Protein AF-A0A397CNV1-F1 (afdb_monomer_lite)

Radius of gyration: 25.65 Å; chains: 1; bounding box: 63×63×59 Å

InterPro domains:
  IPR002110 Ankyrin repeat [PF12796] (324-396)
  IPR002110 Ankyrin repeat [PS50088] (353-385)
  IPR002110 Ankyrin repeat [SM00248] (319-349)
  IPR002110 Ankyrin repeat [SM00248] (353-382)
  IPR003137 PA domain [PF02225] (21-109)
  IPR003137 PA domain [PF02225] (206-279)
  IPR036770 Ankyrin repeat-containing domain superfamily [G3DSA:1.25.40.20] (316-400)
  IPR036770 Ankyrin repeat-containing domain superfamily [SSF48403] (309-397)
  IPR046450 PA domain superfamily [SSF52025] (39-86)
  IPR046450 PA domain superfamily [SSF52025] (210-283)

Secondary structure (DSSP, 8-state):
-------PBPSSS--SSEEEEEEEEE-SSTT--S--TTHHHHTTSEEEEES-SS-HHHHHHHHHHTT-SEEEEEPSSSSPP----SSTTTTTT--S-EEEE-HHHHHH--TT-EEEEEE-----------PPP-------------PPPPPPPPEEEEEEEESSSSEEEEEE-PBPSSS---TT--EEEEEEEE-SSTT--S--S-GGGGTTPEEEEES-SS-HHHHHHHHHHTT-SEEEEEP--SSSTT-------SS---TT--S-EEEE-HHHHHHHHHS--SEEEEEEEEHHHHHHHHT---SEEES-SPPPTT----HHHHHHHTT-HHHHHHHHTSTT--TT-B-TT--BHHHHHHHTT-HHHHHHHHHTT--TT---TT---HHHHHHHSPP-

Organism: Aphanomyces astaci (NCBI:txid112090)

pLDDT: mean 73.12, std 20.86, range [20.5, 98.62]

Sequence (400 aa):
MKRQIPAPVATFGSHSPSTYTGALVHVVPATAFPSIQNASALRGRIAVVQRGDCSFAAKAKSIQAAGAIGMILTNSSEELVRMGEAFEREGAGVDIPVLMVGQVMGKSLRDGTQVVLEVKHELAKIVHFLAPSISSAIEPHSHVSSKPSSPPPPLFAFVLYATSADEFHVQFAPLADFGLRHRKKLYFRSRLVTASPRTAHPSVANKPEFAGAIAFVDRGGCTFPEKIERLQQAGAIAVIVANNDVANPTSAFVMSVDQMAVDHITIPSVMLPYAVAQHITTNPPDRVGIVCLDGTAAGVLLANDTTTYSLWSPPPSSASLPPLLHAARHGHTSQLMALLDQPLTSPRLTDAFNVSALHYACIGGSVAAVELLLAAGAHVDALDLGSQTPLHYACMTPSV

Foldseek 3Di:
DDDDDDWAWAPFADQPFDKQKAWEDQFVVQQCPPHTPPLCVQASHEYEHEDDDDAPLVSLVRSVVSRHQAYEYEYPAQDHDHRYGQFVCSRPPHHHIYTYGYNVVSVVRDGRDIDMDGNDPPPPPPPPPPPPDPDDDDDDDDDDDDDDDDDDFAKWKWKWFALDLFKIFTGGWAKAPDQAPDVPDQKQKDFEDAFVVQQCPPHTPPLCVQASHEYEHEDDRDAPLVSLLRSVVSHHQEYEYEYPPPVRQQDHDHRYDDPDDNVVRHHMYTYGGNVVSVVCVVRPGRMMMMGIDGPVVVVVVVVDPDRMGGNDDDDDPDDDDDQLLVCLLQVVLVSNVVQLPDPPRDLCDDDPQSCGSLLSNLLNLHPSSNVSSVVSPHDQCRQGNSGDGSVNSNVVHDHD

Structure (mmCIF, N/CA/C/O backbone):
data_AF-A0A397CNV1-F1
#
_entry.id   AF-A0A397CNV1-F1
#
loop_
_atom_site.group_PDB
_atom_site.id
_atom_site.type_symbol
_atom_site.label_atom_id
_atom_site.label_alt_id
_atom_site.label_comp_id
_atom_site.label_asym_id
_atom_site.label_entity_id
_atom_site.label_seq_id
_atom_site.pdbx_PDB_ins_code
_atom_site.Cartn_x
_atom_site.Cartn_y
_atom_site.Cartn_z
_atom_site.occupancy
_atom_site.B_iso_or_equiv
_atom_site.auth_seq_id
_atom_site.auth_comp_id
_atom_site.auth_asym_id
_atom_site.auth_atom_id
_atom_site.pdbx_PDB_model_num
ATOM 1 N N . MET A 1 1 ? -28.343 -21.006 17.544 1.00 41.66 1 MET A N 1
ATOM 2 C CA . MET A 1 1 ? -27.165 -21.247 16.679 1.00 41.66 1 MET A CA 1
ATOM 3 C C . MET A 1 1 ? -26.126 -20.175 17.009 1.00 41.66 1 MET A C 1
ATOM 5 O O . MET A 1 1 ? -26.470 -19.002 16.928 1.00 41.66 1 MET A O 1
ATOM 9 N N . LYS A 1 2 ? -24.927 -20.528 17.499 1.00 47.97 2 LYS A N 1
ATOM 10 C CA . LYS A 1 2 ? -23.887 -19.533 17.836 1.00 47.97 2 LYS A CA 1
ATOM 11 C C . LYS A 1 2 ? -23.281 -19.008 16.530 1.00 47.97 2 LYS A C 1
ATOM 13 O O . LYS A 1 2 ? -22.633 -19.768 15.820 1.00 47.97 2 LYS A O 1
ATOM 18 N N . ARG A 1 3 ? -23.538 -17.743 16.187 1.00 54.50 3 ARG A N 1
ATOM 19 C CA . ARG A 1 3 ? -22.973 -17.101 14.992 1.00 54.50 3 ARG A CA 1
ATOM 20 C C . ARG A 1 3 ? -21.541 -16.672 15.311 1.00 54.50 3 ARG A C 1
ATOM 22 O O . ARG A 1 3 ? -21.348 -15.735 16.075 1.00 54.50 3 ARG A O 1
ATOM 29 N N . GLN A 1 4 ? -20.557 -17.386 14.773 1.00 56.88 4 GLN A N 1
ATOM 30 C CA . GLN A 1 4 ? -19.151 -16.982 14.843 1.00 56.88 4 GLN A CA 1
ATOM 31 C C . GLN A 1 4 ? -18.849 -16.041 13.681 1.00 56.88 4 GLN A C 1
ATOM 33 O O . GLN A 1 4 ? -19.243 -16.313 12.547 1.00 56.88 4 GLN A O 1
ATOM 38 N N . ILE A 1 5 ? -18.206 -14.915 13.975 1.00 62.12 5 ILE A N 1
ATOM 39 C CA . ILE A 1 5 ? -17.908 -13.871 12.995 1.00 62.12 5 ILE A CA 1
ATOM 40 C C . ILE A 1 5 ? -16.423 -13.534 13.142 1.00 62.12 5 ILE A C 1
ATOM 42 O O . ILE A 1 5 ? -16.027 -13.102 14.225 1.00 62.12 5 ILE A O 1
ATOM 46 N N . PRO A 1 6 ? -15.600 -13.740 12.101 1.00 59.94 6 PRO A N 1
ATOM 47 C CA . PRO A 1 6 ? -14.218 -13.289 12.123 1.00 59.94 6 PRO A CA 1
ATOM 48 C C . PRO A 1 6 ? -14.187 -11.757 12.092 1.00 59.94 6 PRO A C 1
ATOM 50 O O . PRO A 1 6 ? -14.892 -11.127 11.304 1.00 59.94 6 PRO A O 1
ATOM 53 N N . ALA A 1 7 ? -13.374 -11.166 12.960 1.00 63.66 7 ALA A N 1
ATOM 54 C CA . ALA A 1 7 ? -13.185 -9.727 13.070 1.00 63.66 7 ALA A CA 1
ATOM 55 C C . ALA A 1 7 ? -11.686 -9.449 13.255 1.00 63.66 7 ALA A C 1
ATOM 57 O O . ALA A 1 7 ? -11.065 -10.106 14.095 1.00 63.66 7 ALA A O 1
ATOM 58 N N . PRO A 1 8 ? -11.080 -8.521 12.492 1.00 63.94 8 PRO A N 1
ATOM 59 C CA . PRO A 1 8 ? -9.681 -8.183 12.683 1.00 63.94 8 PRO A CA 1
ATOM 60 C C . PRO A 1 8 ? -9.486 -7.541 14.054 1.00 63.94 8 PRO A C 1
ATOM 62 O O . PRO A 1 8 ? -10.271 -6.684 14.473 1.00 63.94 8 PRO A O 1
ATOM 65 N N . VAL A 1 9 ? -8.418 -7.963 14.725 1.00 70.75 9 VAL A N 1
ATOM 66 C CA . VAL A 1 9 ? -7.941 -7.373 15.977 1.00 70.75 9 VAL A CA 1
ATOM 67 C C . VAL A 1 9 ? -7.030 -6.192 15.632 1.00 70.75 9 VAL A C 1
ATOM 69 O O . VAL A 1 9 ? -6.316 -6.225 14.623 1.00 70.75 9 VAL A O 1
ATOM 72 N N . ALA A 1 10 ? -7.081 -5.123 16.423 1.00 69.62 10 ALA A N 1
ATOM 73 C CA . ALA A 1 10 ? -6.148 -4.010 16.281 1.00 69.62 10 ALA A CA 1
ATOM 74 C C . ALA A 1 10 ? -4.710 -4.465 16.541 1.00 69.62 10 ALA A C 1
ATOM 76 O O . ALA A 1 10 ? -4.502 -5.453 17.226 1.00 69.62 1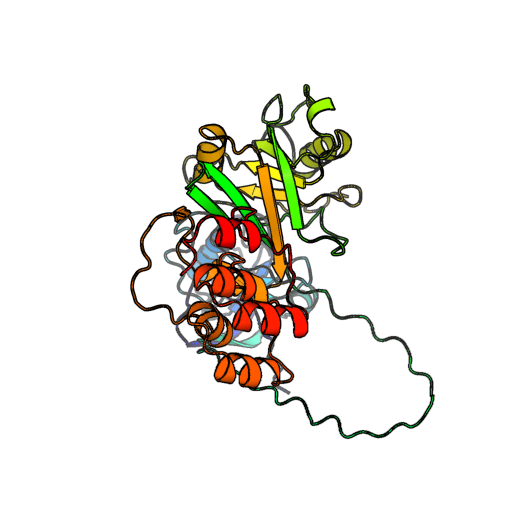0 ALA A O 1
ATOM 77 N N . THR A 1 11 ? -3.709 -3.746 16.031 1.00 67.38 11 THR A N 1
ATOM 78 C CA . THR A 1 11 ? -2.286 -4.038 16.303 1.00 67.38 11 THR A CA 1
ATOM 79 C C . THR A 1 11 ? -1.854 -3.656 17.725 1.00 67.38 11 THR A C 1
ATOM 81 O O . THR A 1 11 ? -0.731 -3.945 18.121 1.00 67.38 11 THR A O 1
ATOM 84 N N . PHE A 1 12 ? -2.744 -3.043 18.503 1.00 69.69 12 PHE A N 1
ATOM 85 C CA . PHE A 1 12 ? -2.595 -2.686 19.915 1.00 69.69 12 PHE A CA 1
ATOM 86 C C . PHE A 1 12 ? -3.724 -3.327 20.741 1.00 69.69 12 PHE A C 1
ATOM 88 O O . PHE A 1 12 ? -4.720 -3.780 20.176 1.00 69.69 12 PHE A O 1
ATOM 95 N N . GLY A 1 13 ? -3.608 -3.333 22.070 1.00 78.75 13 GLY A N 1
ATOM 96 C CA . GLY A 1 13 ? -4.543 -4.059 22.935 1.00 78.75 13 GLY A CA 1
ATOM 97 C C . GLY A 1 13 ? -4.050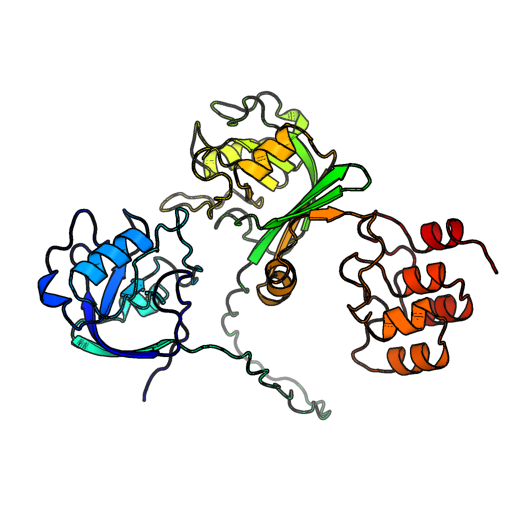 -5.457 23.308 1.00 78.75 13 GLY A C 1
ATOM 98 O O . GLY A 1 13 ? -2.904 -5.823 23.047 1.00 78.75 13 GLY A O 1
ATOM 99 N N . SER A 1 14 ? -4.930 -6.256 23.916 1.00 75.06 14 SER A N 1
ATOM 100 C CA . SER A 1 14 ? -4.615 -7.656 24.230 1.00 75.06 14 SER A CA 1
ATOM 101 C C . SER A 1 14 ? -4.566 -8.518 22.970 1.00 75.06 14 SER A C 1
ATOM 103 O O . SER A 1 14 ? -5.567 -8.676 22.267 1.00 75.06 14 SER A O 1
ATOM 105 N N . HIS A 1 15 ? -3.398 -9.120 22.744 1.00 64.44 15 HIS A N 1
ATOM 106 C CA . HIS A 1 15 ? -3.119 -10.085 21.672 1.00 64.44 15 HIS A CA 1
ATOM 107 C C . HIS A 1 15 ? -2.975 -11.522 22.173 1.00 64.44 15 HIS A C 1
ATOM 109 O O . HIS A 1 15 ? -2.953 -12.468 21.385 1.00 64.44 15 HIS A O 1
ATOM 115 N N . SER A 1 16 ? -2.858 -11.699 23.489 1.00 65.62 16 SER A N 1
ATOM 116 C CA . SER A 1 16 ? -2.710 -13.016 24.098 1.00 65.62 16 SER A CA 1
ATOM 117 C C . SER A 1 16 ? -3.989 -13.828 23.897 1.00 65.62 16 SER A C 1
ATOM 119 O O . SER A 1 16 ? -5.080 -13.286 24.101 1.00 65.62 16 SER A O 1
ATOM 121 N N . PRO A 1 17 ? -3.897 -15.127 23.553 1.00 68.50 17 PRO A N 1
ATOM 122 C CA . PRO A 1 17 ? -5.065 -15.985 23.425 1.00 68.50 17 PRO A CA 1
ATOM 123 C C . PRO A 1 17 ? -5.928 -15.932 24.677 1.00 68.50 17 PRO A C 1
ATOM 125 O O . PRO A 1 17 ? -5.485 -16.279 25.771 1.00 68.50 17 PRO A O 1
ATOM 128 N N . SER A 1 18 ? -7.149 -15.440 24.529 1.00 80.19 18 SER A N 1
ATOM 129 C CA . SER A 1 18 ? -8.009 -15.132 25.663 1.00 80.19 18 SER A CA 1
ATOM 130 C C . SER A 1 18 ? -9.465 -15.047 25.229 1.00 80.19 18 SER A C 1
ATOM 132 O O . SER A 1 18 ? -9.793 -14.809 24.066 1.00 80.19 18 SER A O 1
ATOM 134 N N . THR A 1 19 ? -10.361 -15.316 26.174 1.00 84.69 19 THR A N 1
ATOM 135 C CA . THR A 1 19 ? -11.806 -15.284 25.952 1.00 84.69 19 THR A CA 1
ATOM 136 C C . THR A 1 19 ? -12.431 -14.274 26.899 1.00 84.69 19 THR A C 1
ATOM 138 O O . THR A 1 19 ? -12.307 -14.400 28.115 1.00 84.69 19 THR A O 1
ATOM 141 N N . TYR A 1 20 ? -13.144 -13.301 26.343 1.00 85.69 20 TYR A N 1
ATOM 142 C CA . TYR A 1 20 ? -13.857 -12.270 27.085 1.00 85.69 20 TYR A CA 1
ATOM 143 C C . TYR A 1 20 ? -15.350 -12.450 26.844 1.00 85.69 20 TYR A C 1
ATOM 145 O O . TYR A 1 20 ? -15.817 -12.378 25.710 1.00 85.69 20 TYR A O 1
ATOM 153 N N . THR A 1 21 ? -16.110 -12.707 27.904 1.00 88.94 21 THR A N 1
ATOM 154 C CA . THR A 1 21 ? -17.569 -12.853 27.820 1.00 88.94 21 THR A CA 1
ATOM 155 C C . THR A 1 21 ? -18.224 -11.672 28.508 1.00 88.94 21 THR A C 1
ATOM 157 O O . THR A 1 21 ? -17.912 -11.378 29.660 1.00 88.94 21 THR A O 1
ATOM 160 N N . GLY A 1 22 ? -19.140 -11.002 27.816 1.00 89.06 22 GLY A N 1
ATOM 161 C CA . GLY A 1 22 ? -19.845 -9.858 28.373 1.00 89.06 22 GLY A CA 1
ATOM 162 C C . GLY A 1 22 ? -21.024 -9.425 27.516 1.00 89.06 22 GLY A C 1
ATOM 163 O O . GLY A 1 22 ? -21.127 -9.766 26.337 1.00 89.06 22 GLY A O 1
ATOM 164 N N . ALA A 1 23 ? -21.918 -8.644 28.118 1.00 91.69 23 ALA A N 1
ATOM 165 C CA . ALA A 1 23 ? -22.993 -8.008 27.371 1.00 91.69 23 ALA A CA 1
ATOM 166 C C . ALA A 1 23 ? -22.483 -6.756 26.646 1.00 91.69 23 ALA A C 1
ATOM 168 O O . ALA A 1 23 ? -21.647 -6.025 27.183 1.00 91.69 23 ALA A O 1
ATOM 169 N N . LEU A 1 24 ? -23.032 -6.502 25.460 1.00 93.62 24 LEU A N 1
ATOM 170 C CA . LEU A 1 24 ? -22.764 -5.296 24.683 1.00 93.62 24 LEU A CA 1
ATOM 171 C C . LEU A 1 24 ? -23.384 -4.058 25.333 1.00 93.62 24 LEU A C 1
ATOM 173 O O . LEU A 1 24 ? -24.504 -4.122 25.848 1.00 93.62 24 LEU A O 1
ATOM 177 N N . VAL A 1 25 ? -22.664 -2.941 25.261 1.00 97.06 25 VAL A N 1
ATOM 178 C CA . VAL A 1 25 ? -23.148 -1.604 25.624 1.00 97.06 25 VAL A CA 1
ATOM 179 C C . VAL A 1 25 ? -22.631 -0.597 24.598 1.00 97.06 25 VAL A C 1
ATOM 181 O O . VAL A 1 25 ? -21.422 -0.480 24.396 1.00 97.06 25 VAL A O 1
ATOM 184 N N . HIS A 1 26 ? -23.530 0.139 23.949 1.00 97.75 26 HIS A N 1
ATOM 185 C CA . HIS A 1 26 ? -23.175 1.229 23.049 1.00 97.75 26 HIS A CA 1
ATOM 186 C C . HIS A 1 26 ? -22.652 2.419 23.848 1.00 97.75 26 HIS A C 1
ATOM 188 O O . HIS A 1 26 ? -23.237 2.839 24.848 1.00 97.75 26 HIS A O 1
ATOM 194 N N . VAL A 1 27 ? -21.527 2.968 23.402 1.00 95.69 27 VAL A N 1
ATOM 195 C CA . VAL A 1 27 ? -20.914 4.140 24.026 1.00 95.69 27 VAL A CA 1
ATOM 196 C C . VAL A 1 27 ? -21.726 5.392 23.684 1.00 95.69 27 VAL A C 1
ATOM 198 O O . VAL A 1 27 ? -22.213 5.538 22.563 1.00 95.69 27 VAL A O 1
ATOM 201 N N . VAL A 1 28 ? -21.872 6.302 24.647 1.00 92.62 28 VAL A N 1
ATOM 202 C CA . VAL A 1 28 ? -22.511 7.610 24.460 1.00 92.62 28 VAL A CA 1
ATOM 203 C C . VAL A 1 28 ? -21.486 8.705 24.765 1.00 92.62 28 VAL A C 1
ATOM 205 O O . VAL A 1 28 ? -20.974 8.730 25.884 1.00 92.62 28 VAL A O 1
ATOM 208 N N . PRO A 1 29 ? -21.180 9.619 23.827 1.00 89.81 29 PRO A N 1
ATOM 209 C CA . PRO A 1 29 ? -21.617 9.622 22.428 1.00 89.81 29 PRO A CA 1
ATOM 210 C C . PRO A 1 29 ? -21.015 8.444 21.647 1.00 89.81 29 PRO A C 1
ATOM 212 O O . PRO A 1 29 ? -20.015 7.863 22.066 1.00 89.81 29 PRO A O 1
ATOM 215 N N . ALA A 1 30 ? -21.608 8.104 20.497 1.00 89.88 30 ALA A N 1
ATOM 216 C CA . ALA A 1 30 ? -21.247 6.905 19.731 1.00 89.88 30 ALA A CA 1
ATOM 217 C C . ALA A 1 30 ? -19.767 6.856 19.321 1.00 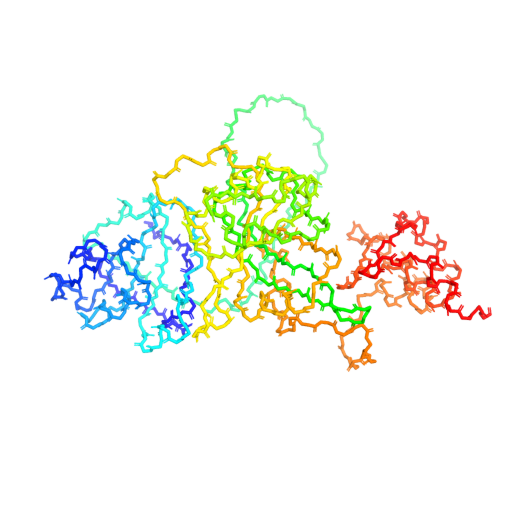89.88 30 ALA A C 1
ATOM 219 O O . ALA A 1 30 ? -19.225 5.771 19.138 1.00 89.88 30 ALA A O 1
ATOM 220 N N . THR A 1 31 ? -19.097 8.005 19.215 1.00 85.06 31 THR A N 1
ATOM 221 C CA . THR A 1 31 ? -17.672 8.115 18.880 1.00 85.06 31 THR A CA 1
ATOM 222 C C . THR A 1 31 ? -16.747 8.084 20.104 1.00 85.06 31 THR A C 1
ATOM 224 O O . THR A 1 31 ? -15.532 8.130 19.928 1.00 85.06 31 THR A O 1
ATOM 227 N N . ALA A 1 32 ? -17.275 7.986 21.330 1.00 83.19 32 ALA A N 1
ATOM 228 C CA . ALA A 1 32 ? -16.538 8.076 22.598 1.00 83.19 32 ALA A CA 1
ATOM 229 C C . ALA A 1 32 ? -15.782 9.407 22.828 1.00 83.19 32 ALA A C 1
ATOM 231 O O . ALA A 1 32 ? -14.899 9.473 23.681 1.00 83.19 32 ALA A O 1
ATOM 232 N N . PHE A 1 33 ? -16.125 10.466 22.087 1.00 75.94 33 PHE A N 1
ATOM 233 C CA . PHE A 1 33 ? -15.474 11.779 22.133 1.00 75.94 33 PHE A CA 1
ATOM 234 C C . PHE A 1 33 ? -16.510 12.912 22.274 1.00 75.94 33 PHE A C 1
ATOM 236 O O . PHE A 1 33 ? -17.575 12.802 21.671 1.00 75.94 33 PHE A O 1
ATOM 243 N N . PRO A 1 34 ? -16.244 14.011 23.017 1.00 60.03 34 PRO A N 1
ATOM 244 C CA . PRO A 1 34 ? -15.017 14.324 23.765 1.00 60.03 34 PRO A CA 1
ATOM 245 C C . PRO A 1 34 ? -14.874 13.560 25.088 1.00 60.03 34 PRO A C 1
ATOM 247 O O . PRO A 1 34 ? -13.770 13.452 25.613 1.00 60.03 34 PRO A O 1
ATOM 250 N N . SER A 1 35 ? -15.964 13.007 25.624 1.00 81.88 35 SER A N 1
ATOM 251 C CA . SER A 1 35 ? -15.957 12.182 26.835 1.00 81.88 35 SER A CA 1
ATOM 252 C C . SER A 1 35 ? -17.129 11.199 26.847 1.00 81.88 35 SER A C 1
ATOM 254 O O . SER A 1 35 ? -18.185 11.468 26.276 1.00 81.88 35 SER A O 1
ATOM 256 N N . ILE A 1 36 ? -16.943 10.047 27.500 1.00 91.38 36 ILE A N 1
ATOM 257 C CA . ILE A 1 36 ? -17.972 9.006 27.620 1.00 91.38 36 ILE A CA 1
ATOM 258 C C . ILE A 1 36 ? -18.960 9.383 28.732 1.00 91.38 36 ILE A C 1
ATOM 260 O O . ILE A 1 36 ? -18.605 9.408 29.909 1.00 91.38 36 ILE A O 1
ATOM 264 N N . GLN A 1 37 ? -20.216 9.622 28.365 1.00 92.31 37 GLN A N 1
ATOM 265 C CA . GLN A 1 37 ? -21.301 9.998 29.274 1.00 92.31 37 GLN A CA 1
ATOM 266 C C . GLN A 1 37 ? -21.836 8.804 30.073 1.00 92.31 37 GLN A C 1
ATOM 268 O O . GLN A 1 37 ? -22.185 8.945 31.241 1.00 92.31 37 GLN A O 1
ATOM 273 N N . ASN A 1 38 ? -21.877 7.613 29.471 1.00 96.12 38 ASN A N 1
ATOM 274 C CA . ASN A 1 38 ? -22.391 6.393 30.099 1.00 96.12 38 ASN A CA 1
ATOM 275 C C . ASN A 1 38 ? -21.279 5.471 30.633 1.00 96.12 38 ASN A C 1
ATOM 277 O O . ASN A 1 38 ? -21.419 4.250 30.612 1.00 96.12 38 ASN A O 1
ATOM 281 N N . ALA A 1 39 ? -20.176 6.040 31.132 1.00 91.81 39 ALA A N 1
ATOM 282 C CA . ALA A 1 39 ? -18.990 5.280 31.536 1.00 91.81 39 ALA A CA 1
ATOM 283 C C . ALA A 1 39 ? -19.292 4.204 32.598 1.00 91.81 39 ALA A C 1
ATOM 285 O O . ALA A 1 39 ? -18.781 3.091 32.516 1.00 91.81 39 ALA A O 1
ATOM 286 N N . SER A 1 40 ? -20.186 4.488 33.551 1.00 94.06 40 SER A N 1
ATOM 287 C CA . SER A 1 40 ? -20.592 3.529 34.589 1.00 94.06 40 SER A CA 1
ATOM 288 C C . SER A 1 40 ? -21.249 2.261 34.030 1.00 94.06 40 SER A C 1
ATOM 290 O O . SER A 1 40 ? -21.123 1.196 34.635 1.00 94.06 40 SER A O 1
ATOM 292 N N . ALA A 1 41 ? -21.903 2.345 32.867 1.00 94.31 41 ALA A N 1
ATOM 293 C CA . ALA A 1 41 ? -22.545 1.209 32.211 1.00 94.31 41 ALA A CA 1
ATOM 294 C C . ALA A 1 41 ? -21.544 0.273 31.510 1.00 94.31 41 ALA A C 1
ATOM 296 O O . ALA A 1 41 ? -21.890 -0.869 31.209 1.00 94.31 41 ALA A O 1
ATOM 297 N N . LEU A 1 42 ? -20.309 0.727 31.262 1.00 95.19 42 LEU A N 1
ATOM 298 C CA . LEU A 1 42 ? -19.284 -0.042 30.549 1.00 95.19 42 LEU A CA 1
ATOM 299 C C . LEU A 1 42 ? -18.523 -1.025 31.447 1.00 95.19 42 LEU A C 1
ATOM 301 O O . LEU A 1 42 ? -17.895 -1.951 30.937 1.00 95.19 42 LEU A O 1
ATOM 305 N N . ARG A 1 43 ? -18.589 -0.875 32.775 1.00 95.69 43 ARG A N 1
ATOM 306 C CA . ARG A 1 43 ? -17.806 -1.691 33.711 1.00 95.69 43 ARG A CA 1
ATOM 307 C C . ARG A 1 43 ? -18.128 -3.186 33.585 1.00 95.69 43 ARG A C 1
ATOM 309 O O . ARG A 1 43 ? -19.258 -3.609 33.823 1.00 95.69 43 ARG A O 1
ATOM 316 N N . GLY A 1 44 ? -17.125 -3.997 33.243 1.00 92.56 44 GLY A N 1
ATOM 317 C CA . GLY A 1 44 ? -17.279 -5.440 33.023 1.00 92.56 44 GLY A CA 1
ATOM 318 C C . GLY A 1 44 ? -18.039 -5.804 31.741 1.00 92.56 44 GLY A C 1
ATOM 319 O O . GLY A 1 44 ? -18.474 -6.944 31.591 1.00 92.56 44 GLY A O 1
ATOM 320 N N . ARG A 1 45 ? -18.260 -4.841 30.837 1.00 96.25 45 ARG A N 1
ATOM 321 C CA . ARG A 1 45 ? -19.031 -5.001 29.595 1.00 96.25 45 ARG A CA 1
ATOM 322 C C . ARG A 1 45 ? -18.150 -4.813 28.363 1.00 96.25 45 ARG A C 1
ATOM 324 O O . ARG A 1 45 ? -16.999 -4.388 28.461 1.00 96.25 45 ARG A O 1
ATOM 331 N N . ILE A 1 46 ? -18.699 -5.156 27.201 1.00 94.69 46 ILE A N 1
ATOM 332 C CA . ILE A 1 46 ? -18.034 -4.973 25.910 1.00 94.69 46 ILE A CA 1
ATOM 333 C C . ILE A 1 46 ? -18.622 -3.734 25.244 1.00 94.69 46 ILE A C 1
ATOM 335 O O . ILE A 1 46 ? -19.825 -3.666 24.984 1.00 94.69 46 ILE A O 1
ATOM 339 N N . ALA A 1 47 ? -17.770 -2.748 24.990 1.00 97.38 47 ALA A N 1
ATOM 340 C CA . ALA A 1 47 ? -18.177 -1.477 24.419 1.00 97.38 47 ALA A CA 1
ATOM 341 C C . ALA A 1 47 ? -18.381 -1.595 22.904 1.00 97.38 47 ALA A C 1
ATOM 343 O O . ALA A 1 47 ? -17.526 -2.140 22.206 1.00 97.38 47 ALA A O 1
ATOM 344 N N . VAL A 1 48 ? -19.477 -1.037 22.391 1.00 96.06 48 VAL A N 1
ATOM 345 C CA . VAL A 1 48 ? -19.712 -0.842 20.954 1.00 96.06 48 VAL A CA 1
ATOM 346 C C . VAL A 1 48 ? -19.551 0.641 20.641 1.00 96.06 48 VAL A C 1
ATOM 348 O O . VAL A 1 48 ? -20.268 1.477 21.190 1.00 96.06 48 VAL A O 1
ATOM 351 N N . VAL A 1 49 ? -18.598 0.971 19.776 1.00 94.44 49 VAL A N 1
ATOM 352 C CA . VAL A 1 49 ? -18.202 2.352 19.469 1.00 94.44 49 VAL A CA 1
ATOM 353 C C . VAL A 1 49 ? -18.080 2.545 17.959 1.00 94.44 49 VAL A C 1
ATOM 355 O O . VAL A 1 49 ? -17.704 1.629 17.236 1.00 94.44 49 VAL A O 1
ATOM 358 N N . GLN A 1 50 ? -18.401 3.734 17.462 1.00 88.81 50 GLN A N 1
ATOM 359 C CA . GLN A 1 50 ? -18.290 4.113 16.056 1.00 88.81 50 GLN A CA 1
ATOM 360 C C . GLN A 1 50 ? -16.942 4.782 15.758 1.00 88.81 50 GLN A C 1
ATOM 362 O O . GLN A 1 50 ? -16.304 5.393 16.623 1.00 88.81 50 GLN A O 1
ATOM 367 N N . ARG A 1 51 ? -16.509 4.693 14.495 1.00 81.81 51 ARG A N 1
ATOM 368 C CA . ARG A 1 51 ? -15.430 5.544 13.968 1.00 81.81 51 ARG A CA 1
ATOM 369 C C . ARG A 1 51 ? -15.807 7.024 14.097 1.00 81.81 51 ARG A C 1
ATOM 371 O O . ARG A 1 51 ? -16.985 7.358 14.130 1.00 81.81 51 ARG A O 1
ATOM 378 N N . GLY A 1 52 ? -14.806 7.899 14.155 1.00 74.94 52 GLY A N 1
ATOM 379 C CA . GLY A 1 52 ? -15.029 9.344 14.202 1.00 74.94 52 GLY A CA 1
ATOM 380 C C . GLY A 1 52 ? -13.906 10.086 14.915 1.00 74.94 52 GLY A C 1
ATOM 381 O O . GLY A 1 52 ? -12.752 9.684 14.833 1.00 74.94 52 GLY A O 1
ATOM 382 N N . ASP A 1 53 ? -14.291 11.100 15.685 1.00 69.06 53 ASP A N 1
ATOM 383 C CA . ASP A 1 53 ? -13.541 12.308 16.092 1.00 69.06 53 ASP A CA 1
ATOM 384 C C . ASP A 1 53 ? -12.178 12.138 16.795 1.00 69.06 53 ASP A C 1
ATOM 386 O O . ASP A 1 53 ? -11.478 13.119 17.032 1.00 69.06 53 ASP A O 1
ATOM 390 N N . CYS A 1 54 ? -11.780 10.919 17.152 1.00 67.06 54 CYS A N 1
ATOM 391 C CA . CYS A 1 54 ? -10.498 10.635 17.796 1.00 67.06 54 CYS A CA 1
ATOM 392 C C . CYS A 1 54 ? -9.969 9.259 17.373 1.00 67.06 54 CYS A C 1
ATOM 394 O O . CYS A 1 54 ? -10.729 8.416 16.884 1.00 67.06 54 CYS A O 1
ATOM 396 N N . SER A 1 55 ? -8.668 9.032 17.559 1.00 77.00 55 SER A N 1
ATOM 397 C CA . SER A 1 55 ? -7.999 7.795 17.151 1.00 77.00 55 SER A CA 1
ATOM 398 C C . SER A 1 55 ? -8.587 6.551 17.824 1.00 77.00 55 SER A C 1
ATOM 400 O O . SER A 1 55 ? -9.176 6.608 18.905 1.00 77.00 55 SER A O 1
ATOM 402 N N . PHE A 1 56 ? -8.404 5.387 17.199 1.00 82.25 56 PHE A N 1
ATOM 403 C CA . PHE A 1 56 ? -8.895 4.121 17.751 1.00 82.25 56 PHE A CA 1
ATOM 404 C C . PHE A 1 56 ? -8.243 3.792 19.099 1.00 82.25 56 PHE A C 1
ATOM 406 O O . PHE A 1 56 ? -8.925 3.316 20.005 1.00 82.25 56 PHE A O 1
ATOM 413 N N . ALA A 1 57 ? -6.955 4.100 19.252 1.00 78.50 57 ALA A N 1
ATOM 414 C CA . ALA A 1 57 ? -6.236 3.923 20.505 1.00 78.50 57 ALA A CA 1
ATOM 415 C C . ALA A 1 57 ? -6.745 4.874 21.603 1.00 78.50 57 ALA A C 1
ATOM 417 O O . ALA A 1 57 ? -6.953 4.434 22.735 1.00 78.50 57 ALA A O 1
ATOM 418 N N . ALA A 1 58 ? -7.043 6.141 21.282 1.00 76.12 58 ALA A N 1
ATOM 419 C CA . ALA A 1 58 ? -7.654 7.068 22.236 1.00 76.12 58 ALA A CA 1
ATOM 420 C C . ALA A 1 58 ? -9.036 6.580 22.701 1.00 76.12 58 ALA A C 1
ATOM 422 O O . ALA A 1 58 ? -9.304 6.562 23.903 1.00 76.12 58 ALA A O 1
ATOM 423 N N . LYS A 1 59 ? -9.882 6.094 21.776 1.00 89.19 59 LYS A N 1
ATOM 424 C CA . LYS A 1 59 ? -11.173 5.467 22.123 1.00 89.19 59 LYS A CA 1
ATOM 425 C C . LYS A 1 59 ? -10.975 4.277 23.060 1.00 89.19 59 LYS A C 1
ATOM 427 O O . LYS A 1 59 ? -11.645 4.196 24.088 1.00 89.19 59 LYS A O 1
ATOM 432 N N . ALA A 1 60 ? -10.038 3.386 22.728 1.00 90.00 60 ALA A N 1
ATOM 433 C CA . ALA A 1 60 ? -9.748 2.194 23.517 1.00 90.00 60 ALA A CA 1
ATOM 434 C C . ALA A 1 60 ? -9.300 2.545 24.942 1.00 90.00 60 ALA A C 1
ATOM 436 O O . ALA A 1 60 ? -9.796 1.948 25.895 1.00 90.00 60 ALA A O 1
ATOM 437 N N . LYS A 1 61 ? -8.445 3.562 25.104 1.00 86.38 61 LYS A N 1
ATOM 438 C CA . LYS A 1 61 ? -8.013 4.067 26.416 1.00 86.38 61 LYS A CA 1
ATOM 439 C C . LYS A 1 61 ? -9.180 4.600 27.243 1.00 86.38 61 LYS A C 1
ATOM 441 O O . LYS A 1 61 ? -9.322 4.218 28.402 1.00 86.38 61 LYS A O 1
ATOM 446 N N . SER A 1 62 ? -10.044 5.432 26.660 1.00 86.69 62 SER A N 1
ATOM 447 C CA . SER A 1 62 ? -11.223 5.961 27.361 1.00 86.69 62 SER A CA 1
ATOM 448 C C . SER A 1 62 ? -12.207 4.856 27.758 1.00 86.69 62 SER A C 1
ATOM 450 O O . SER A 1 62 ? -12.742 4.865 28.865 1.00 86.69 62 SER A O 1
ATOM 452 N N . ILE A 1 63 ? -12.416 3.878 26.877 1.00 95.44 63 ILE A N 1
ATOM 453 C CA . ILE A 1 63 ? -13.303 2.732 27.107 1.00 95.44 63 ILE A CA 1
ATOM 454 C C . ILE A 1 63 ? -12.741 1.793 28.184 1.00 95.44 63 ILE A C 1
ATOM 456 O O . ILE A 1 63 ? -13.478 1.369 29.075 1.00 95.44 63 ILE A O 1
ATOM 460 N N . GLN A 1 64 ? -11.437 1.515 28.157 1.00 94.69 64 GLN A N 1
ATOM 461 C CA . GLN A 1 64 ? -10.754 0.749 29.199 1.00 94.69 64 GLN A CA 1
ATOM 462 C C . GLN A 1 64 ? -10.803 1.467 30.551 1.00 94.69 64 GLN A C 1
ATOM 464 O O . GLN A 1 64 ? -11.096 0.838 31.565 1.00 94.69 64 GLN A O 1
ATOM 469 N N . ALA A 1 65 ? -10.577 2.784 30.577 1.00 88.62 65 ALA A N 1
ATOM 470 C CA . ALA A 1 65 ? -10.674 3.585 31.798 1.00 88.62 65 ALA A CA 1
ATOM 471 C C . ALA A 1 65 ? -12.093 3.570 32.399 1.00 88.62 65 ALA A C 1
ATOM 473 O O . ALA A 1 65 ? -12.249 3.631 33.617 1.00 88.62 65 ALA A O 1
ATOM 474 N N . ALA A 1 66 ? -13.128 3.413 31.565 1.00 91.06 66 ALA A N 1
ATOM 475 C CA . ALA A 1 66 ? -14.507 3.191 32.004 1.00 91.06 66 ALA A CA 1
ATOM 476 C C . ALA A 1 66 ? -14.772 1.761 32.536 1.00 91.06 66 ALA A C 1
ATOM 478 O O . ALA A 1 66 ? -15.876 1.450 32.983 1.00 91.06 66 ALA A O 1
ATOM 479 N N . GLY A 1 67 ? -13.765 0.882 32.520 1.00 92.94 67 GLY A N 1
ATOM 480 C CA . GLY A 1 67 ? -13.826 -0.479 33.049 1.00 92.94 67 GLY A CA 1
ATOM 481 C C . GLY A 1 67 ? -14.392 -1.513 32.077 1.00 92.94 67 GLY A C 1
ATOM 482 O O . GLY A 1 67 ? -14.773 -2.599 32.523 1.00 92.94 67 GLY A O 1
ATOM 483 N N . ALA A 1 68 ? -14.486 -1.195 30.783 1.00 96.38 68 ALA A N 1
ATOM 484 C CA . ALA A 1 68 ? -14.845 -2.181 29.770 1.00 96.38 68 ALA A CA 1
ATOM 485 C C . ALA A 1 68 ? -13.793 -3.292 29.689 1.00 96.38 68 ALA A C 1
ATOM 487 O O . ALA A 1 68 ? -12.618 -3.075 29.970 1.00 96.38 68 ALA A O 1
ATOM 488 N N . ILE A 1 69 ? -14.221 -4.480 29.272 1.00 93.19 69 ILE A N 1
ATOM 489 C CA . ILE A 1 69 ? -13.356 -5.662 29.114 1.00 93.19 69 ILE A CA 1
ATOM 490 C C . ILE A 1 69 ? -13.040 -5.968 27.645 1.00 93.19 69 ILE A C 1
ATOM 492 O O . ILE A 1 69 ? -12.388 -6.962 27.349 1.00 93.19 69 ILE A O 1
ATOM 496 N N . GLY A 1 70 ? -13.535 -5.144 26.722 1.00 93.50 70 GLY A N 1
ATOM 497 C CA . GLY A 1 70 ? -13.337 -5.286 25.284 1.00 93.50 70 GLY A CA 1
ATOM 498 C C . GLY A 1 70 ? -14.016 -4.162 24.511 1.00 93.50 70 GLY A C 1
ATOM 499 O O . GLY A 1 70 ? -14.975 -3.554 24.996 1.00 93.50 70 GLY A O 1
ATOM 500 N N . MET A 1 71 ? -13.524 -3.897 23.303 1.00 94.44 71 MET A N 1
ATOM 501 C CA . MET A 1 71 ? -14.047 -2.870 22.406 1.00 94.44 71 MET A CA 1
ATOM 502 C C . MET A 1 71 ? -14.354 -3.457 21.026 1.00 94.44 71 MET A C 1
ATOM 504 O O . MET A 1 71 ? -13.496 -4.072 20.395 1.00 94.44 71 MET A O 1
ATOM 508 N N . ILE A 1 72 ? -15.570 -3.211 20.537 1.00 92.38 72 ILE A N 1
ATOM 509 C CA . ILE A 1 72 ? -15.991 -3.463 19.160 1.00 92.38 72 ILE A CA 1
ATOM 510 C C . ILE A 1 72 ? -16.183 -2.115 18.465 1.00 92.38 72 ILE A C 1
ATOM 512 O O . ILE A 1 72 ? -17.106 -1.361 18.776 1.00 92.38 72 ILE A O 1
ATOM 516 N N . LEU A 1 73 ? -15.321 -1.830 17.498 1.00 90.44 73 LEU A N 1
ATOM 517 C CA . LEU A 1 73 ? -15.407 -0.673 16.625 1.00 90.44 73 LEU A CA 1
ATOM 518 C C . LEU A 1 73 ? -16.290 -1.005 15.414 1.00 90.44 73 LEU A C 1
ATOM 520 O O . LEU A 1 73 ? -15.996 -1.912 14.636 1.00 90.44 73 LEU A O 1
ATOM 524 N N . THR A 1 74 ? -17.379 -0.271 15.223 1.00 86.69 74 THR A N 1
ATOM 525 C CA . THR A 1 74 ? -18.254 -0.430 14.059 1.00 86.69 74 THR A CA 1
ATOM 526 C C . THR A 1 74 ? -17.780 0.475 12.932 1.00 86.69 74 THR A C 1
ATOM 528 O O . THR A 1 74 ? -17.681 1.696 13.110 1.00 86.69 74 THR A O 1
ATOM 531 N N . ASN A 1 75 ? -17.504 -0.111 11.771 1.00 79.81 75 ASN A N 1
ATOM 532 C CA . ASN A 1 75 ? -17.105 0.643 10.596 1.00 79.81 75 ASN A CA 1
ATOM 533 C C . ASN A 1 75 ? -18.310 1.310 9.902 1.00 79.81 75 ASN A C 1
ATOM 535 O O . ASN A 1 75 ? -19.454 0.870 10.028 1.00 79.81 75 ASN A O 1
ATOM 539 N N . SER A 1 76 ? -18.047 2.384 9.159 1.00 74.25 76 SER A 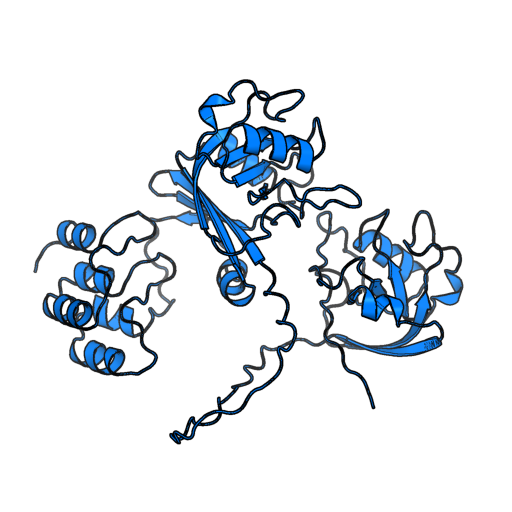N 1
ATOM 540 C CA . SER A 1 76 ? -19.021 3.075 8.312 1.00 74.25 76 SER A CA 1
ATOM 541 C C . SER A 1 76 ? -19.298 2.343 6.991 1.00 74.25 76 SER A C 1
ATOM 543 O O . SER A 1 76 ? -20.326 2.618 6.377 1.00 74.25 76 SER A O 1
ATOM 545 N N . SER A 1 77 ? -18.443 1.392 6.588 1.00 66.12 77 SER A N 1
ATOM 546 C CA . SER A 1 77 ? -18.611 0.502 5.427 1.00 66.12 77 SER A CA 1
ATOM 547 C C . SER A 1 77 ? -18.501 -0.986 5.813 1.00 66.12 77 SER A C 1
ATOM 549 O O . SER A 1 77 ? -18.186 -1.322 6.957 1.00 66.12 77 SER A O 1
ATOM 551 N N . GLU A 1 78 ? -18.788 -1.899 4.877 1.00 66.06 78 GLU A N 1
ATOM 552 C CA . GLU A 1 78 ? -18.604 -3.350 5.088 1.00 66.06 78 GLU A CA 1
ATOM 553 C C . GLU A 1 78 ? -17.137 -3.794 5.064 1.00 66.06 78 GLU A C 1
ATOM 555 O O . GLU A 1 78 ? -16.812 -4.859 5.587 1.00 66.06 78 GLU A O 1
ATOM 560 N N . GLU A 1 79 ? -16.247 -3.004 4.463 1.00 49.78 79 GLU A N 1
ATOM 561 C CA . GLU A 1 79 ? -14.829 -3.346 4.377 1.00 49.78 79 GLU A CA 1
ATOM 562 C C . GLU A 1 79 ? -14.182 -3.242 5.756 1.00 49.78 79 GLU A C 1
ATOM 564 O O . GLU A 1 79 ? -14.313 -2.233 6.436 1.00 49.78 79 GLU A O 1
ATOM 569 N N . LEU A 1 80 ? -13.487 -4.281 6.209 1.00 51.06 80 LEU A N 1
ATOM 570 C CA . LEU A 1 80 ? -12.819 -4.253 7.508 1.00 51.06 80 LEU A CA 1
ATOM 571 C C . LEU A 1 80 ? -11.411 -3.682 7.337 1.00 51.06 80 LEU A C 1
ATOM 573 O O . LEU A 1 80 ? -10.625 -4.181 6.533 1.00 51.06 80 LEU A O 1
ATOM 577 N N . VAL A 1 81 ? -11.085 -2.646 8.105 1.00 52.75 81 VAL A N 1
ATOM 578 C CA . VAL A 1 81 ? -9.768 -2.002 8.079 1.00 52.75 81 VAL A CA 1
ATOM 579 C C . VAL A 1 81 ? -8.905 -2.591 9.190 1.00 52.75 81 VAL A C 1
ATOM 581 O O . VAL A 1 81 ? -9.375 -2.796 10.312 1.00 52.75 81 VAL A O 1
ATOM 584 N N . ARG A 1 82 ? -7.622 -2.841 8.907 1.00 57.75 82 ARG A N 1
ATOM 585 C CA . ARG A 1 82 ? -6.658 -3.187 9.957 1.00 57.75 82 ARG A CA 1
ATOM 586 C C . ARG A 1 82 ? -6.469 -1.965 10.857 1.00 57.75 82 ARG A C 1
ATOM 588 O O . ARG A 1 82 ? -5.984 -0.932 10.405 1.00 57.75 82 ARG A O 1
ATOM 595 N N . MET A 1 83 ? -6.873 -2.072 12.119 1.00 56.25 83 MET A N 1
ATOM 596 C CA . MET A 1 83 ? -6.731 -0.976 13.076 1.00 56.25 83 MET A CA 1
ATOM 597 C C . MET A 1 83 ? -5.276 -0.914 13.550 1.00 56.25 83 MET A C 1
ATOM 599 O O . MET A 1 83 ? -4.858 -1.725 14.374 1.00 56.25 83 MET A O 1
ATOM 603 N N . GLY A 1 84 ? -4.509 0.013 12.983 1.00 51.56 84 GLY A N 1
ATOM 604 C CA . GLY A 1 84 ? -3.169 0.374 13.444 1.00 51.56 84 GLY A CA 1
ATOM 605 C C . GLY A 1 84 ? -3.202 1.481 14.497 1.00 51.56 84 GLY A C 1
ATOM 606 O O . GLY A 1 84 ? -4.226 2.150 14.667 1.00 51.56 84 GLY A O 1
ATOM 607 N N . GLU A 1 85 ? -2.085 1.690 15.189 1.00 46.31 85 GLU A N 1
ATOM 608 C CA . GLU A 1 85 ? -1.881 2.916 15.967 1.00 46.31 85 GLU A CA 1
ATOM 609 C C . GLU A 1 85 ? -1.780 4.116 15.007 1.00 46.31 85 GLU A C 1
ATOM 611 O O . GLU A 1 85 ? -1.168 3.997 13.942 1.00 46.31 85 GLU A O 1
ATOM 616 N N . ALA A 1 86 ? -2.391 5.261 15.342 1.00 40.34 86 ALA A N 1
ATOM 617 C CA . ALA A 1 86 ? -2.253 6.470 14.523 1.00 40.34 86 ALA A CA 1
ATOM 618 C C . ALA A 1 86 ? -0.927 7.200 14.813 1.00 40.34 86 ALA A C 1
ATOM 620 O O . ALA A 1 86 ? -0.413 7.897 13.939 1.00 40.34 86 ALA A O 1
ATOM 621 N N . PHE A 1 87 ? -0.363 6.989 16.010 1.00 40.78 87 PHE A N 1
ATOM 622 C CA . PHE A 1 87 ? 0.964 7.442 16.441 1.00 40.78 87 PHE A CA 1
ATOM 623 C C . PHE A 1 87 ? 1.721 6.298 17.132 1.00 40.78 87 PHE A C 1
ATOM 625 O O . PHE A 1 87 ? 1.103 5.382 17.672 1.00 40.78 87 PHE A O 1
ATOM 632 N N . GLU A 1 88 ? 3.052 6.338 17.146 1.00 38.69 88 GLU A N 1
ATOM 633 C CA . GLU A 1 88 ? 3.861 5.281 17.766 1.00 38.69 88 GLU A CA 1
ATOM 634 C C . GLU A 1 88 ? 3.554 5.159 19.269 1.00 38.69 88 GLU A C 1
ATOM 636 O O . GLU A 1 88 ? 3.550 6.158 19.994 1.00 38.69 88 GLU A O 1
ATOM 641 N N . ARG A 1 89 ? 3.277 3.938 19.751 1.00 49.81 89 ARG A N 1
ATOM 642 C CA . ARG A 1 89 ? 2.889 3.661 21.148 1.00 49.81 89 ARG A CA 1
ATOM 643 C C . ARG A 1 89 ? 1.604 4.361 21.585 1.00 49.81 89 ARG A C 1
ATOM 645 O O . ARG A 1 89 ? 1.313 4.427 22.782 1.00 49.81 89 ARG A O 1
ATOM 652 N N . GLU A 1 90 ? 0.792 4.871 20.662 1.00 62.84 90 GLU A N 1
ATOM 653 C CA . GLU A 1 90 ? -0.495 5.466 21.017 1.00 62.84 90 GLU A CA 1
ATOM 654 C C . GLU A 1 90 ? -1.419 4.441 21.680 1.00 62.84 90 GLU A C 1
ATOM 656 O O . GLU A 1 90 ? -2.176 4.780 22.590 1.00 62.84 90 GLU A O 1
ATOM 661 N N . GLY A 1 91 ? -1.328 3.180 21.267 1.00 66.25 91 GLY A N 1
ATOM 662 C CA . GLY A 1 91 ? -2.008 2.041 21.864 1.00 66.25 91 GLY A CA 1
ATOM 663 C C . GLY A 1 91 ? -1.292 1.461 23.086 1.00 66.25 91 GLY A C 1
ATOM 664 O O . GLY A 1 91 ? -1.832 0.549 23.710 1.00 66.25 91 GLY A O 1
ATOM 665 N N . ALA A 1 92 ? -0.128 1.986 23.490 1.00 75.62 92 ALA A N 1
ATOM 666 C CA . ALA A 1 92 ? 0.540 1.545 24.710 1.00 75.62 92 ALA A CA 1
ATOM 667 C C . ALA A 1 92 ? -0.341 1.814 25.939 1.00 75.62 92 ALA A C 1
ATOM 669 O O . ALA A 1 92 ? -0.892 2.910 26.110 1.00 75.62 92 ALA A O 1
ATOM 670 N N . GLY A 1 93 ? -0.462 0.793 26.790 1.00 81.56 93 GLY A N 1
ATOM 671 C CA . GLY A 1 93 ? -1.351 0.791 27.953 1.00 81.56 93 GLY A CA 1
ATOM 672 C C . GLY A 1 93 ? -2.812 0.458 27.633 1.00 81.56 93 GLY A C 1
ATOM 673 O O . GLY A 1 93 ? -3.660 0.617 28.505 1.00 81.56 93 GLY A O 1
ATOM 674 N N . VAL A 1 94 ? -3.129 0.036 26.404 1.00 86.44 94 VAL A N 1
ATOM 675 C CA . VAL A 1 94 ? -4.403 -0.625 26.096 1.00 86.44 94 VAL A CA 1
ATOM 676 C C . VAL A 1 94 ? -4.218 -2.126 26.314 1.00 86.44 94 VAL A C 1
ATOM 678 O O . VAL A 1 94 ? -3.429 -2.763 25.625 1.00 86.44 94 VAL A O 1
ATOM 681 N N . ASP A 1 95 ? -4.975 -2.680 27.252 1.00 88.06 95 ASP A N 1
ATOM 682 C CA . ASP A 1 95 ? -4.935 -4.075 27.701 1.00 88.06 95 ASP A CA 1
ATOM 683 C C . ASP A 1 95 ? -6.217 -4.840 27.338 1.00 88.06 95 ASP A C 1
ATOM 685 O O . ASP A 1 95 ? -6.297 -6.057 27.491 1.00 88.06 95 ASP A O 1
ATOM 689 N N . ILE A 1 96 ? -7.252 -4.145 26.862 1.00 89.62 96 ILE A N 1
ATOM 690 C CA . ILE A 1 96 ? -8.479 -4.771 26.363 1.00 89.62 96 ILE A CA 1
ATOM 691 C C . ILE A 1 96 ? -8.326 -5.195 24.893 1.00 89.62 96 ILE A C 1
ATOM 693 O O . ILE A 1 96 ? -7.587 -4.557 24.138 1.00 89.62 96 ILE A O 1
ATOM 697 N N . PRO A 1 97 ? -9.028 -6.248 24.440 1.00 87.62 97 PRO A N 1
ATOM 698 C CA . PRO A 1 97 ? -9.094 -6.587 23.026 1.00 87.62 97 PRO A CA 1
ATOM 699 C C . PRO A 1 97 ? -9.880 -5.523 22.256 1.00 87.62 97 PRO A C 1
ATOM 701 O O . PRO A 1 97 ? -10.938 -5.058 22.697 1.00 87.62 97 PRO A O 1
ATOM 704 N N . VAL A 1 98 ? -9.384 -5.181 21.070 1.00 87.06 98 VAL A N 1
ATOM 705 C CA . VAL A 1 98 ? -10.005 -4.208 20.171 1.00 87.06 98 VAL A CA 1
ATOM 706 C C . VAL A 1 98 ? -10.270 -4.869 18.828 1.00 87.06 98 VAL A C 1
ATOM 708 O O . VAL A 1 98 ? -9.337 -5.317 18.168 1.00 87.06 98 VAL A O 1
ATOM 711 N N . LEU A 1 99 ? -11.535 -4.926 18.417 1.00 85.75 99 LEU A N 1
ATOM 712 C CA . LEU A 1 99 ? -11.982 -5.606 17.197 1.00 85.75 99 LEU A CA 1
ATOM 713 C C . LEU A 1 99 ? -12.805 -4.664 16.320 1.00 85.75 99 LEU A C 1
ATOM 715 O O . LEU A 1 99 ? -13.448 -3.755 16.838 1.00 85.75 99 LEU A O 1
ATOM 719 N N . MET A 1 100 ? -12.845 -4.912 15.010 1.00 80.69 100 MET A N 1
ATOM 720 C CA . MET A 1 100 ? -13.710 -4.171 14.084 1.00 80.69 100 MET A CA 1
ATOM 721 C C . MET A 1 100 ? -14.774 -5.069 13.458 1.00 80.69 100 MET A C 1
ATOM 723 O O . MET A 1 100 ? -14.496 -6.201 13.068 1.00 80.69 100 MET A O 1
ATOM 727 N N . VAL A 1 101 ? -15.981 -4.530 13.288 1.00 78.94 101 VAL A N 1
ATOM 728 C CA . VAL A 1 101 ? -17.053 -5.145 12.494 1.00 78.94 101 VAL A CA 1
ATOM 729 C C . VAL A 1 101 ? -17.542 -4.196 11.400 1.00 78.94 101 VAL A C 1
ATOM 731 O O . VAL A 1 101 ? -17.487 -2.975 11.557 1.00 78.94 101 VAL A O 1
ATOM 734 N N . GLY A 1 102 ? -18.043 -4.760 10.299 1.00 65.75 102 GLY A N 1
ATOM 735 C CA . GLY A 1 102 ? -18.602 -4.004 9.176 1.00 65.75 102 GLY A CA 1
ATOM 736 C C . GLY A 1 102 ? -19.914 -3.306 9.543 1.00 65.75 102 GLY A C 1
ATOM 737 O O . GLY A 1 102 ? -20.539 -3.623 10.560 1.00 65.75 102 GLY A O 1
ATOM 738 N N . GLN A 1 103 ? -20.344 -2.362 8.712 1.00 77.25 103 GLN A N 1
ATOM 739 C CA . GLN A 1 103 ? -21.495 -1.487 8.955 1.00 77.25 103 GLN A CA 1
ATOM 740 C C . GLN A 1 103 ? -22.810 -2.235 9.264 1.00 77.25 103 GLN A C 1
ATOM 742 O O . GLN A 1 103 ? -23.524 -1.882 10.204 1.00 77.25 103 GLN A O 1
ATOM 747 N N . VAL A 1 104 ? -23.150 -3.273 8.504 1.00 72.31 104 VAL A N 1
ATOM 748 C CA . VAL A 1 104 ? -24.358 -4.101 8.623 1.00 72.31 104 VAL A CA 1
ATOM 749 C C . VAL A 1 104 ? -24.321 -4.876 9.931 1.00 72.31 104 VAL A C 1
ATOM 751 O O . VAL A 1 104 ? -25.317 -4.909 10.654 1.00 72.31 104 VAL A O 1
ATOM 754 N N . MET A 1 105 ? -23.166 -5.455 10.271 1.00 74.62 105 MET A N 1
ATOM 755 C CA . MET A 1 105 ? -22.994 -6.140 11.549 1.00 74.62 105 MET A CA 1
ATOM 756 C C . MET A 1 105 ? -23.095 -5.154 12.711 1.00 74.62 105 MET A C 1
ATOM 758 O O . MET A 1 105 ? -23.853 -5.411 13.643 1.00 74.62 105 MET A O 1
ATOM 762 N N . GLY A 1 106 ? -22.417 -4.007 12.628 1.00 77.38 106 GLY A N 1
ATOM 763 C CA . GLY A 1 106 ? -22.492 -2.944 13.628 1.00 77.38 106 GLY A CA 1
ATOM 764 C C . GLY A 1 106 ? -23.931 -2.495 13.885 1.00 77.38 106 GLY A C 1
ATOM 765 O O . GLY A 1 106 ? -24.366 -2.458 15.031 1.00 77.38 106 GLY A O 1
ATOM 766 N N . LYS A 1 107 ? -24.724 -2.293 12.822 1.00 79.50 107 LYS A N 1
ATOM 767 C CA . LYS A 1 107 ? -26.165 -1.984 12.907 1.00 79.50 107 LYS A CA 1
ATOM 768 C C . LYS A 1 107 ? -27.008 -3.098 13.525 1.00 79.50 107 LYS A C 1
ATOM 770 O O . LYS A 1 107 ? -28.143 -2.828 13.917 1.00 79.50 107 LYS A O 1
ATOM 775 N N . SER A 1 108 ? -26.513 -4.332 13.586 1.00 80.69 108 SER A N 1
ATOM 776 C CA . SER A 1 108 ? -27.214 -5.467 14.198 1.00 80.69 108 SER A CA 1
ATOM 777 C C . SER A 1 108 ? -26.890 -5.659 15.683 1.00 80.69 108 SER A C 1
ATOM 779 O O . SER A 1 108 ? -27.639 -6.346 16.375 1.00 80.69 108 SER A O 1
ATOM 781 N N . LEU A 1 109 ? -25.825 -5.029 16.191 1.00 83.44 109 LEU A N 1
ATOM 782 C CA . LEU A 1 109 ? -25.464 -5.084 17.605 1.00 83.44 109 LEU A CA 1
ATOM 783 C C . LEU A 1 109 ? -26.515 -4.339 18.444 1.00 83.44 109 LEU A C 1
ATOM 785 O O . LEU A 1 109 ? -27.027 -3.286 18.057 1.00 83.44 109 LEU A O 1
ATOM 789 N N . ARG A 1 110 ? -26.892 -4.913 19.588 1.00 89.69 110 ARG A N 1
ATOM 790 C CA . ARG A 1 110 ? -27.915 -4.372 20.499 1.00 89.69 110 ARG A CA 1
ATOM 791 C C . ARG A 1 110 ? -27.408 -4.436 21.931 1.00 89.69 110 ARG A C 1
ATOM 793 O O . ARG A 1 110 ? -26.786 -5.433 22.304 1.00 89.69 110 ARG A O 1
ATOM 800 N N . ASP A 1 111 ? -27.713 -3.417 22.725 1.00 90.31 111 ASP A N 1
ATOM 801 C CA . ASP A 1 111 ? -27.381 -3.407 24.152 1.00 90.31 111 ASP A CA 1
ATOM 802 C C . ASP A 1 111 ? -27.950 -4.629 24.872 1.00 90.31 111 ASP A C 1
ATOM 804 O O . ASP A 1 111 ? -29.034 -5.119 24.556 1.00 90.31 111 ASP A O 1
ATOM 808 N N . GLY A 1 112 ? -27.181 -5.159 25.822 1.00 85.88 112 GLY A N 1
ATOM 809 C CA . GLY A 1 112 ? -27.542 -6.355 26.583 1.00 85.88 112 GLY A CA 1
ATOM 810 C C . GLY A 1 112 ? -27.327 -7.680 25.844 1.00 85.88 112 GLY A C 1
ATOM 811 O O . GLY A 1 112 ? -27.389 -8.730 26.485 1.00 85.88 112 GLY A O 1
ATOM 812 N N . THR A 1 113 ? -27.012 -7.665 24.542 1.00 87.94 113 THR A N 1
ATOM 813 C CA . THR A 1 113 ? -26.661 -8.889 23.800 1.00 87.94 113 THR A CA 1
ATOM 814 C C . THR A 1 113 ? -25.411 -9.511 24.405 1.00 87.94 113 THR A C 1
ATOM 816 O O . THR A 1 113 ? -24.373 -8.858 24.477 1.00 87.94 113 THR A O 1
ATOM 819 N N . GLN A 1 114 ? -25.495 -10.770 24.830 1.00 88.44 114 GLN A N 1
ATOM 820 C CA . GLN A 1 114 ? -24.341 -11.509 25.336 1.00 88.44 114 GLN A CA 1
ATOM 821 C C . GLN A 1 114 ? -23.455 -11.949 24.175 1.00 88.44 114 GLN A C 1
ATOM 823 O O . GLN A 1 114 ? -23.923 -12.623 23.254 1.00 88.44 114 GLN A O 1
ATOM 828 N N . VAL A 1 115 ? -22.176 -11.588 24.233 1.00 85.62 115 VAL A N 1
ATOM 829 C CA . VAL A 1 115 ? -21.186 -11.978 23.231 1.00 85.62 115 VAL A CA 1
ATOM 830 C C . VAL A 1 115 ? -19.949 -12.568 23.894 1.00 85.62 115 VAL A C 1
ATOM 832 O O . VAL A 1 115 ? -19.665 -12.339 25.071 1.00 85.62 115 VAL A O 1
ATOM 835 N N . VAL A 1 116 ? -19.212 -13.337 23.102 1.00 83.56 116 VAL A N 1
ATOM 836 C CA . VAL A 1 116 ? -17.913 -13.889 23.468 1.00 83.56 116 VAL A CA 1
ATOM 837 C C . VAL A 1 116 ? -16.906 -13.354 22.459 1.00 83.56 116 VAL A C 1
ATOM 839 O O . VAL A 1 116 ? -17.041 -13.622 21.265 1.00 83.56 116 VAL A O 1
ATOM 842 N N . LEU A 1 117 ? -15.926 -12.585 22.928 1.00 82.31 117 LEU A N 1
ATOM 843 C CA . LEU A 1 117 ? -14.757 -12.200 22.143 1.00 82.31 117 LEU A CA 1
ATOM 844 C C . LEU A 1 117 ? -13.681 -13.241 22.398 1.00 82.31 117 LEU A C 1
ATOM 846 O O . LEU A 1 117 ? -13.233 -13.413 23.529 1.00 82.31 117 LEU A O 1
ATOM 850 N N . GLU A 1 118 ? -13.287 -13.945 21.352 1.00 78.75 118 GLU A N 1
ATOM 851 C CA . GLU A 1 118 ? -12.237 -14.949 21.425 1.00 78.75 118 GLU A CA 1
ATOM 852 C C . GLU A 1 118 ? -11.038 -14.423 20.636 1.00 78.75 118 GLU A C 1
ATOM 854 O O . GLU A 1 118 ? -11.051 -14.419 19.404 1.00 78.75 118 GLU A O 1
ATOM 859 N N . VAL A 1 119 ? -10.019 -13.937 21.346 1.00 73.56 119 VAL A N 1
ATOM 860 C CA . VAL A 1 119 ? -8.727 -13.602 20.743 1.00 73.56 119 VAL A CA 1
ATOM 861 C C . VAL A 1 119 ? -7.982 -14.917 20.589 1.00 73.56 119 VAL A C 1
ATOM 863 O O . VAL A 1 119 ? -7.681 -15.585 21.577 1.00 73.56 119 VAL A O 1
ATOM 866 N N . LYS A 1 120 ? -7.732 -15.330 19.349 1.00 65.62 120 LYS A N 1
ATOM 867 C CA . LYS A 1 120 ? -6.960 -16.535 19.041 1.00 65.62 120 LYS A CA 1
ATOM 868 C C . LYS A 1 120 ? -5.616 -16.130 18.477 1.00 65.62 120 LYS A C 1
ATOM 870 O O . LYS A 1 120 ? -5.556 -15.280 17.596 1.00 65.62 120 LYS A O 1
ATOM 875 N N . HIS A 1 121 ? -4.567 -16.824 18.904 1.00 52.12 121 HIS A N 1
ATOM 876 C CA . HIS A 1 121 ? -3.402 -16.955 18.048 1.00 52.12 121 HIS A CA 1
ATOM 877 C C . HIS A 1 121 ? -3.810 -17.895 16.917 1.00 52.12 121 HIS A C 1
ATOM 879 O O . HIS A 1 121 ? -4.045 -19.085 17.152 1.00 52.12 121 HIS A O 1
ATOM 885 N N . GLU A 1 122 ? -3.887 -17.398 15.689 1.00 42.59 122 GLU A N 1
ATOM 886 C CA . GLU A 1 122 ? -3.648 -18.297 14.571 1.00 42.59 122 GLU A CA 1
ATOM 887 C C . GLU A 1 122 ? -2.152 -18.628 14.596 1.00 42.59 122 GLU A C 1
ATOM 889 O O . GLU A 1 122 ? -1.318 -17.938 14.023 1.00 42.59 122 GLU A O 1
ATOM 894 N N . LEU A 1 123 ? -1.788 -19.729 15.267 1.00 30.55 123 LEU A N 1
ATOM 895 C CA . LEU A 1 123 ? -0.847 -20.631 14.606 1.00 30.55 123 LEU A CA 1
ATOM 896 C C . LEU A 1 123 ? -1.510 -20.913 13.269 1.00 30.55 123 LEU A C 1
ATOM 898 O O . LEU A 1 123 ? -2.627 -21.432 13.292 1.00 30.55 123 LEU A O 1
ATOM 902 N N . ALA A 1 124 ? -0.903 -20.486 12.163 1.00 29.41 124 ALA A N 1
ATOM 903 C CA . ALA A 1 124 ? -1.422 -20.712 10.826 1.00 29.41 124 ALA A CA 1
ATOM 904 C C . ALA A 1 124 ? -1.820 -22.189 10.700 1.00 29.41 124 ALA A C 1
ATOM 906 O O . ALA A 1 124 ? -0.994 -23.065 10.445 1.00 29.41 124 ALA A O 1
ATOM 907 N N . LYS A 1 125 ? -3.101 -22.490 10.933 1.00 23.30 125 LYS A N 1
ATOM 908 C CA . LYS A 1 125 ? -3.679 -23.759 10.549 1.00 23.30 125 LYS A CA 1
ATOM 909 C C . LYS A 1 125 ? -3.761 -23.625 9.051 1.00 23.30 125 LYS A C 1
ATOM 911 O O . LYS A 1 125 ? -4.693 -23.030 8.521 1.00 23.30 125 LYS A O 1
ATOM 916 N N . ILE A 1 126 ? -2.734 -24.149 8.395 1.00 25.53 126 ILE A N 1
ATOM 917 C CA . ILE A 1 126 ? -2.793 -24.598 7.016 1.00 25.53 126 ILE A CA 1
ATOM 918 C C . ILE A 1 126 ? -3.967 -25.579 6.979 1.00 25.53 126 ILE A C 1
ATOM 920 O O . ILE A 1 126 ? -3.832 -26.772 7.246 1.00 25.53 126 ILE A O 1
ATOM 924 N N . VAL A 1 127 ? -5.169 -25.054 6.756 1.00 20.50 127 VAL A N 1
ATOM 925 C CA . VAL A 1 127 ? -6.298 -25.867 6.349 1.00 20.50 127 VAL A CA 1
ATOM 926 C C . VAL A 1 127 ? -5.963 -26.234 4.917 1.00 20.50 127 VAL A C 1
ATOM 928 O O . VAL A 1 127 ? -6.136 -25.434 4.000 1.00 20.50 127 VAL A O 1
ATOM 931 N N . HIS A 1 128 ? -5.422 -27.438 4.741 1.00 21.80 128 HIS A N 1
ATOM 932 C CA . HIS A 1 128 ? -5.484 -28.130 3.467 1.00 21.80 128 HIS A CA 1
ATOM 933 C C . HIS A 1 128 ? -6.954 -28.163 3.039 1.00 21.80 128 HIS A C 1
ATOM 935 O O . HIS A 1 128 ? -7.720 -29.026 3.463 1.00 21.80 128 HIS A O 1
ATOM 941 N N . PHE A 1 129 ? -7.360 -27.227 2.187 1.00 21.02 129 PHE A N 1
ATOM 942 C CA . PHE A 1 129 ? -8.452 -27.496 1.271 1.00 21.02 129 PHE A CA 1
ATOM 943 C C . PHE A 1 129 ? -7.880 -28.439 0.217 1.00 21.02 129 PHE A C 1
ATOM 945 O O . PHE A 1 129 ? -7.310 -28.021 -0.788 1.00 21.02 129 PHE A O 1
ATOM 952 N N . LEU A 1 130 ? -7.994 -29.739 0.490 1.00 22.53 130 LEU A N 1
ATOM 953 C CA . LEU A 1 130 ? -8.082 -30.720 -0.577 1.00 22.53 130 LEU A CA 1
ATOM 954 C C . LEU A 1 130 ? -9.303 -30.313 -1.404 1.00 22.53 130 LEU A C 1
ATOM 956 O O . LEU A 1 130 ? -10.442 -30.456 -0.958 1.00 22.53 130 LEU A O 1
ATOM 960 N N . ALA A 1 131 ? -9.064 -29.723 -2.573 1.00 23.00 131 ALA A N 1
ATOM 961 C CA . ALA A 1 131 ? -10.103 -29.599 -3.578 1.00 23.00 131 ALA A CA 1
ATOM 962 C C . ALA A 1 131 ? -10.635 -31.018 -3.868 1.00 23.00 131 ALA A C 1
ATOM 964 O O . ALA A 1 131 ? -9.821 -31.936 -4.017 1.00 23.00 131 ALA A O 1
ATOM 965 N N . PRO A 1 132 ? -11.961 -31.238 -3.926 1.00 24.00 132 PRO A N 1
ATOM 966 C CA . PRO A 1 132 ? -12.485 -32.515 -4.373 1.00 24.00 132 PRO A CA 1
ATOM 967 C C . PRO A 1 132 ? -11.983 -32.767 -5.792 1.00 24.00 132 PRO A C 1
ATOM 969 O O . PRO A 1 132 ? -12.018 -31.877 -6.645 1.00 24.00 132 PRO A O 1
ATOM 972 N N . SER A 1 133 ? -11.511 -33.985 -6.019 1.00 26.03 133 SER A N 1
ATOM 973 C CA . SER A 1 133 ? -11.105 -34.519 -7.309 1.00 26.03 133 SER A CA 1
ATOM 974 C C . SER A 1 133 ? -12.162 -34.187 -8.363 1.00 26.03 133 SER A C 1
ATOM 976 O O . SER A 1 133 ? -13.304 -34.641 -8.269 1.00 26.03 133 SER A O 1
ATOM 978 N N . ILE A 1 134 ? -11.786 -33.411 -9.381 1.00 26.88 134 ILE A N 1
ATOM 979 C CA . ILE A 1 134 ? -12.602 -33.261 -10.585 1.00 26.88 134 ILE A CA 1
ATOM 980 C C . ILE A 1 134 ? -12.477 -34.582 -11.346 1.00 26.88 134 ILE A C 1
ATOM 982 O O . ILE A 1 134 ? -11.536 -34.795 -12.106 1.00 26.88 134 ILE A O 1
ATOM 986 N N . SER A 1 135 ? -13.409 -35.496 -11.079 1.00 27.02 135 SER A N 1
ATOM 987 C CA . SER A 1 135 ? -13.703 -36.598 -11.986 1.00 27.02 135 SER A CA 1
ATOM 988 C C . SER A 1 135 ? -14.469 -36.034 -13.177 1.00 27.02 135 SER A C 1
ATOM 990 O O . SER A 1 135 ? -15.461 -35.320 -13.022 1.00 27.02 135 SER A O 1
ATOM 992 N N . SER A 1 136 ? -13.974 -36.349 -14.364 1.00 35.25 136 SER A N 1
ATOM 993 C CA . SER A 1 136 ? -14.579 -36.070 -15.657 1.00 35.25 136 SER A CA 1
ATOM 994 C C . SER A 1 136 ? -16.015 -36.596 -15.746 1.00 35.25 136 SER A C 1
ATOM 996 O O . SER A 1 136 ? -16.232 -37.804 -15.671 1.00 35.25 136 SER A O 1
ATOM 998 N N . ALA A 1 137 ? -16.974 -35.711 -16.009 1.00 25.33 137 ALA A N 1
ATOM 999 C CA . ALA A 1 137 ? -18.210 -36.063 -16.698 1.00 25.33 137 ALA A CA 1
ATOM 1000 C C . ALA A 1 137 ? -18.751 -34.823 -17.421 1.00 25.33 137 ALA A C 1
ATOM 1002 O O . ALA A 1 137 ? -19.106 -33.820 -16.805 1.00 25.33 137 ALA A O 1
ATOM 1003 N N . ILE A 1 138 ? -18.748 -34.897 -18.748 1.00 34.31 138 ILE A N 1
ATOM 1004 C CA . ILE A 1 138 ? -19.456 -33.991 -19.650 1.00 34.31 138 ILE A CA 1
ATOM 1005 C C . ILE A 1 138 ? -20.940 -34.343 -19.547 1.00 34.31 138 ILE A C 1
ATOM 1007 O O . ILE A 1 138 ? -21.262 -35.484 -19.848 1.00 34.31 138 ILE A O 1
ATOM 1011 N N . GLU A 1 139 ? -21.817 -33.393 -19.209 1.00 24.83 139 GLU A N 1
ATOM 1012 C CA . GLU A 1 139 ? -23.220 -33.372 -19.665 1.00 24.83 139 GLU A CA 1
ATOM 1013 C C . GLU A 1 139 ? -23.784 -31.930 -19.700 1.00 24.83 139 GLU A C 1
ATOM 1015 O O . GLU A 1 139 ? -23.253 -31.047 -19.017 1.00 24.83 139 GLU A O 1
ATOM 1020 N N . PRO A 1 140 ? -24.797 -31.644 -20.549 1.00 35.34 140 PRO A N 1
ATOM 1021 C CA . PRO A 1 140 ? -25.041 -30.310 -21.088 1.00 35.34 140 PRO A CA 1
ATOM 1022 C C . PRO A 1 140 ? -26.183 -29.526 -20.410 1.00 35.34 140 PRO A C 1
ATOM 1024 O O . PRO A 1 140 ? -27.135 -30.084 -19.885 1.00 35.34 140 PRO A O 1
ATOM 1027 N N . HIS A 1 141 ? -26.066 -28.196 -20.515 1.00 39.62 141 HIS A N 1
ATOM 1028 C CA . HIS A 1 141 ? -27.085 -27.137 -20.415 1.00 39.62 141 HIS A CA 1
ATOM 1029 C C . HIS A 1 141 ? -28.255 -27.276 -19.416 1.00 39.62 141 HIS A C 1
ATOM 1031 O O . HIS A 1 141 ? -29.255 -27.923 -19.702 1.00 39.62 141 HIS A O 1
ATOM 1037 N N . SER A 1 142 ? -28.266 -26.413 -18.390 1.00 27.48 142 SER A N 1
ATOM 1038 C CA . SER A 1 142 ? -29.496 -25.712 -17.976 1.00 27.48 142 SER A CA 1
ATOM 1039 C C . SER A 1 142 ? -29.200 -24.446 -17.160 1.00 27.48 142 SER A C 1
ATOM 1041 O O . SER A 1 142 ? -28.333 -24.443 -16.290 1.00 27.48 142 SER A O 1
ATOM 1043 N N . HIS A 1 143 ? -29.939 -23.381 -17.472 1.00 41.38 143 HIS A N 1
ATOM 1044 C CA . HIS A 1 143 ? -29.963 -22.050 -16.860 1.00 41.38 143 HIS A CA 1
ATOM 1045 C C . HIS A 1 143 ? -29.770 -21.998 -15.333 1.00 41.38 143 HIS A C 1
ATOM 1047 O O . HIS A 1 143 ? -30.523 -22.635 -14.601 1.00 41.38 143 HIS A O 1
ATOM 1053 N N . VAL A 1 144 ? -28.879 -21.118 -14.844 1.00 32.91 144 VAL A N 1
ATOM 1054 C CA . VAL A 1 144 ? -28.889 -20.659 -13.442 1.00 32.91 144 VAL A CA 1
ATOM 1055 C C . VAL A 1 144 ? -28.593 -19.158 -13.339 1.00 32.91 144 VAL A C 1
ATOM 1057 O O . VAL A 1 144 ? -27.589 -18.647 -13.827 1.00 32.91 144 VAL A O 1
ATOM 1060 N N . SER A 1 145 ? -29.526 -18.491 -12.665 1.00 34.00 145 SER A N 1
ATOM 1061 C CA . SER A 1 145 ? -29.562 -17.106 -12.194 1.00 34.00 145 SER A CA 1
ATOM 1062 C C . SER A 1 145 ? -28.253 -16.595 -11.568 1.00 34.00 145 SER A C 1
ATOM 1064 O O . SER A 1 145 ? -27.634 -17.264 -10.740 1.00 34.00 145 SER A O 1
ATOM 1066 N N . SER A 1 146 ? -27.885 -15.354 -11.899 1.00 36.69 146 SER A N 1
ATOM 1067 C CA . SER A 1 146 ? -26.713 -14.626 -11.395 1.00 36.69 146 SER A CA 1
ATOM 1068 C C . SER A 1 146 ? -26.760 -14.400 -9.876 1.00 36.69 146 SER A C 1
ATOM 1070 O O . SER A 1 146 ? -27.601 -13.648 -9.380 1.00 36.69 146 SER A O 1
ATOM 1072 N N . LYS A 1 147 ? -25.825 -15.009 -9.136 1.00 33.12 147 LYS A N 1
ATOM 1073 C CA . LYS A 1 147 ? -25.485 -14.620 -7.755 1.00 33.12 147 LYS A CA 1
ATOM 1074 C C . LYS A 1 147 ? -24.652 -13.324 -7.758 1.00 33.12 147 LYS A C 1
ATOM 1076 O O . LYS A 1 147 ? -23.845 -13.149 -8.669 1.00 33.12 147 LYS A O 1
ATOM 1081 N N . PRO A 1 148 ? -24.782 -12.447 -6.746 1.00 34.47 148 PRO A N 1
ATOM 1082 C CA . PRO A 1 148 ? -23.906 -11.288 -6.605 1.00 34.47 148 PRO A CA 1
ATOM 1083 C C . PRO A 1 148 ? -22.470 -11.750 -6.312 1.00 34.47 148 PRO A C 1
ATOM 1085 O O . PRO A 1 148 ? -22.239 -12.573 -5.425 1.00 34.47 148 PRO A O 1
ATOM 1088 N N . SER A 1 149 ? -21.515 -11.245 -7.093 1.00 38.78 149 SER A N 1
ATOM 1089 C CA . SER A 1 149 ? -20.082 -11.516 -6.955 1.00 38.78 149 SER A CA 1
ATOM 1090 C C . SER A 1 149 ? -19.571 -11.076 -5.582 1.00 38.78 149 SER A C 1
ATOM 1092 O O . SER A 1 149 ? -19.855 -9.958 -5.152 1.00 38.78 149 SER A O 1
ATOM 1094 N N . SER A 1 150 ? -18.793 -11.926 -4.910 1.00 40.53 150 SER A N 1
ATOM 1095 C CA . SER A 1 150 ? -18.060 -11.564 -3.692 1.00 40.53 150 SER A CA 1
ATOM 1096 C C . SER A 1 150 ? -17.210 -10.304 -3.914 1.00 40.53 150 SER A C 1
ATOM 1098 O O . SER A 1 150 ? -16.620 -10.174 -4.993 1.00 40.53 150 SER A O 1
ATOM 1100 N N . PRO A 1 151 ? -17.110 -9.391 -2.929 1.00 44.78 151 PRO A N 1
ATOM 1101 C CA . PRO A 1 151 ? -16.261 -8.216 -3.058 1.00 44.78 151 PRO A CA 1
ATOM 1102 C C . PRO A 1 151 ? -14.801 -8.645 -3.277 1.00 44.78 151 PRO A C 1
ATOM 1104 O O . PRO A 1 151 ? -14.354 -9.638 -2.695 1.00 44.78 151 PRO A O 1
ATOM 1107 N N . PRO A 1 152 ? -14.057 -7.942 -4.143 1.00 51.25 152 PRO A N 1
ATOM 1108 C CA . PRO A 1 152 ? -12.684 -8.306 -4.454 1.00 51.25 152 PRO A CA 1
ATOM 1109 C C . PRO A 1 152 ? -11.775 -8.069 -3.224 1.00 51.25 152 PRO A C 1
ATOM 1111 O O . PRO A 1 152 ? -12.017 -7.134 -2.461 1.00 51.25 152 PRO A O 1
ATOM 1114 N N . PRO A 1 153 ? -10.728 -8.890 -3.005 1.00 49.34 153 PRO A N 1
ATOM 1115 C CA . PRO A 1 153 ? -9.938 -8.912 -1.759 1.00 49.34 153 PRO A CA 1
ATOM 1116 C C . PRO A 1 153 ? -9.276 -7.558 -1.441 1.00 49.34 153 PRO A C 1
ATOM 1118 O O . PRO A 1 153 ? -9.002 -6.810 -2.366 1.00 49.34 153 PRO A O 1
ATOM 1121 N N . PRO A 1 154 ? -8.968 -7.181 -0.193 1.00 56.72 154 PRO A N 1
ATOM 1122 C CA . PRO A 1 154 ? -8.283 -5.911 0.074 1.00 56.72 154 PRO A CA 1
ATOM 1123 C C . PRO A 1 154 ? -6.927 -5.841 -0.648 1.00 56.72 154 PRO A C 1
ATOM 1125 O O . PRO A 1 154 ? -6.240 -6.857 -0.775 1.00 56.72 154 PRO A O 1
ATOM 1128 N N . LEU A 1 155 ? -6.563 -4.648 -1.128 1.00 64.56 155 LEU A N 1
ATOM 1129 C CA . LEU A 1 155 ? -5.279 -4.395 -1.782 1.00 64.56 155 LEU A CA 1
ATOM 1130 C C . LEU A 1 155 ? -4.326 -3.668 -0.831 1.00 64.56 155 LEU A C 1
ATOM 1132 O O . LEU A 1 155 ? -4.699 -2.690 -0.188 1.00 64.56 155 LEU A O 1
ATOM 1136 N N . PHE A 1 156 ? -3.081 -4.119 -0.803 1.00 63.62 156 PHE A N 1
ATOM 1137 C CA . PHE A 1 156 ? -1.955 -3.483 -0.134 1.00 63.62 156 PHE A CA 1
ATOM 1138 C C . PHE A 1 156 ? -1.056 -2.873 -1.195 1.00 63.62 156 PHE A C 1
ATOM 1140 O O . PHE A 1 156 ? -0.799 -3.520 -2.208 1.00 63.62 156 PHE A O 1
ATOM 1147 N N . ALA A 1 157 ? -0.571 -1.654 -0.972 1.00 72.88 157 ALA A N 1
ATOM 1148 C CA . ALA A 1 157 ? 0.323 -1.007 -1.915 1.00 72.88 157 ALA A CA 1
ATOM 1149 C C . ALA A 1 157 ? 1.751 -0.894 -1.378 1.00 72.88 157 ALA A C 1
ATOM 1151 O O . ALA A 1 157 ? 1.980 -0.679 -0.186 1.00 72.88 157 ALA A O 1
ATOM 1152 N N . PHE A 1 158 ? 2.710 -1.039 -2.287 1.00 76.69 158 PHE A N 1
ATOM 1153 C CA . PHE A 1 158 ? 4.129 -0.868 -2.012 1.00 76.69 158 PHE A CA 1
ATOM 1154 C C . PHE A 1 158 ? 4.736 0.056 -3.057 1.00 76.69 158 PHE A C 1
ATOM 1156 O O . PHE A 1 158 ? 4.424 -0.052 -4.247 1.00 76.69 158 PHE A O 1
ATOM 1163 N N . VAL A 1 159 ? 5.608 0.950 -2.603 1.00 75.75 159 VAL A N 1
ATOM 1164 C CA . VAL A 1 159 ? 6.423 1.816 -3.448 1.00 75.75 159 VAL A CA 1
ATOM 1165 C C . VAL A 1 159 ? 7.794 1.171 -3.605 1.00 75.75 159 VAL A C 1
ATOM 1167 O O . VAL A 1 159 ? 8.467 0.896 -2.616 1.00 75.75 159 VAL A O 1
ATOM 1170 N N . LEU A 1 160 ? 8.193 0.931 -4.852 1.00 76.75 160 LEU A N 1
ATOM 1171 C CA . LEU A 1 160 ? 9.488 0.369 -5.214 1.00 76.75 160 LEU A CA 1
ATOM 1172 C C . LEU A 1 160 ? 10.332 1.448 -5.878 1.00 76.75 160 LEU A C 1
ATOM 1174 O O . LEU A 1 160 ? 9.898 2.038 -6.869 1.00 76.75 160 LEU A O 1
ATOM 1178 N N . TYR A 1 161 ? 11.533 1.692 -5.377 1.00 70.56 161 TYR A N 1
ATOM 1179 C CA . TYR A 1 161 ? 12.445 2.673 -5.961 1.00 70.56 161 TYR A CA 1
ATOM 1180 C C . TYR A 1 161 ? 13.898 2.276 -5.725 1.00 70.56 161 TYR A C 1
ATOM 1182 O O . TYR A 1 161 ? 14.196 1.525 -4.803 1.00 70.56 161 TYR A O 1
ATOM 1190 N N . ALA A 1 162 ? 14.793 2.783 -6.566 1.00 62.88 162 ALA A N 1
ATOM 1191 C CA . ALA A 1 162 ? 16.230 2.606 -6.410 1.00 62.88 162 ALA A CA 1
ATOM 1192 C C . ALA A 1 162 ? 16.887 3.974 -6.231 1.00 62.88 162 ALA A C 1
ATOM 1194 O O . ALA A 1 162 ? 16.574 4.901 -6.977 1.00 62.88 162 ALA A O 1
ATOM 1195 N N . THR A 1 163 ? 17.767 4.107 -5.243 1.00 59.19 163 THR A N 1
ATOM 1196 C CA . THR A 1 163 ? 18.529 5.346 -4.987 1.00 59.19 163 THR A CA 1
ATOM 1197 C C . THR A 1 163 ? 19.938 5.302 -5.555 1.00 59.19 163 THR A C 1
ATOM 1199 O O . THR A 1 163 ? 20.595 6.334 -5.664 1.00 59.19 163 THR A O 1
ATOM 1202 N N . SER A 1 164 ? 20.384 4.121 -5.970 1.00 53.94 164 SER A N 1
ATOM 1203 C CA . SER A 1 164 ? 21.613 3.901 -6.722 1.00 53.94 164 SER A CA 1
ATOM 1204 C C . SER A 1 164 ? 21.478 2.638 -7.576 1.00 53.94 164 SER A C 1
ATOM 1206 O O . SER A 1 164 ? 20.448 1.962 -7.536 1.00 53.94 164 SER A O 1
ATOM 1208 N N . ALA A 1 165 ? 22.520 2.306 -8.340 1.00 46.28 165 ALA A N 1
ATOM 1209 C CA . ALA A 1 165 ? 22.575 1.058 -9.096 1.00 46.28 165 ALA A CA 1
ATOM 1210 C C . ALA A 1 165 ? 22.507 -0.192 -8.203 1.00 46.28 165 ALA A C 1
ATOM 1212 O O . ALA A 1 165 ? 22.081 -1.229 -8.694 1.00 46.28 165 ALA A O 1
ATOM 1213 N N . ASP A 1 166 ? 22.869 -0.083 -6.920 1.00 44.84 166 ASP A N 1
ATOM 1214 C CA . ASP A 1 166 ? 23.034 -1.223 -6.011 1.00 44.84 166 ASP A CA 1
ATOM 1215 C C . ASP A 1 166 ? 22.039 -1.222 -4.840 1.00 44.84 166 ASP A C 1
ATOM 1217 O O . ASP A 1 166 ? 22.011 -2.163 -4.047 1.00 44.84 166 ASP A O 1
ATOM 1221 N N . GLU A 1 167 ? 21.214 -0.181 -4.711 1.00 48.81 167 GLU A N 1
ATOM 1222 C CA . GLU A 1 167 ? 20.342 0.018 -3.555 1.00 48.81 167 GLU A CA 1
ATOM 1223 C C . GLU A 1 167 ? 18.876 0.141 -3.977 1.00 48.81 167 GLU A C 1
ATOM 1225 O O . GLU A 1 167 ? 18.447 1.150 -4.549 1.00 48.81 167 GLU A O 1
ATOM 1230 N N . PHE A 1 168 ? 18.104 -0.902 -3.665 1.00 55.16 168 PHE A N 1
ATOM 1231 C CA . PHE A 1 168 ? 16.690 -1.026 -4.003 1.00 55.16 168 PHE A CA 1
ATOM 1232 C C . PHE A 1 168 ? 15.844 -1.047 -2.736 1.00 55.16 168 PHE A C 1
ATOM 1234 O O . PHE A 1 168 ? 16.125 -1.763 -1.777 1.00 55.16 168 PHE A O 1
ATOM 1241 N N . HIS A 1 169 ? 14.759 -0.285 -2.748 1.00 64.19 169 HIS A N 1
ATOM 1242 C CA . HIS A 1 169 ? 13.872 -0.112 -1.608 1.00 64.19 169 HIS A CA 1
ATOM 1243 C C . HIS A 1 169 ? 12.475 -0.605 -1.948 1.00 64.19 169 HIS A C 1
ATOM 1245 O O . HIS A 1 169 ? 11.952 -0.345 -3.038 1.00 64.19 169 HIS A O 1
ATOM 1251 N N . VAL A 1 170 ? 11.856 -1.282 -0.984 1.00 64.75 170 VAL A N 1
ATOM 1252 C CA . VAL A 1 170 ? 10.444 -1.659 -1.029 1.00 64.75 170 VAL A CA 1
ATOM 1253 C C . VAL A 1 170 ? 9.794 -1.119 0.230 1.00 64.75 170 VAL A C 1
ATOM 1255 O O . VAL A 1 170 ? 10.053 -1.589 1.334 1.00 64.75 170 VAL A O 1
ATOM 1258 N N . GLN A 1 171 ? 8.932 -0.124 0.058 1.00 72.31 171 GLN A N 1
ATOM 1259 C CA . GLN A 1 171 ? 8.248 0.523 1.164 1.00 72.31 171 GLN A CA 1
ATOM 1260 C C . GLN A 1 171 ? 6.759 0.211 1.108 1.00 72.31 171 GLN A C 1
ATOM 1262 O O . GLN A 1 171 ? 6.089 0.549 0.132 1.00 72.31 171 GLN A O 1
ATOM 1267 N N . PHE A 1 172 ? 6.212 -0.365 2.179 1.00 71.69 172 PHE A N 1
ATOM 1268 C CA . PHE A 1 172 ? 4.763 -0.400 2.350 1.00 71.69 172 PHE A CA 1
ATOM 1269 C C . PHE A 1 172 ? 4.213 1.030 2.405 1.00 71.69 172 PHE A C 1
ATOM 1271 O O . PHE A 1 172 ? 4.689 1.861 3.184 1.00 71.69 172 PHE A O 1
ATOM 1278 N N . ALA A 1 173 ? 3.208 1.306 1.583 1.00 75.56 173 ALA A N 1
ATOM 1279 C CA . ALA A 1 173 ? 2.620 2.625 1.440 1.00 75.56 173 ALA A CA 1
ATOM 1280 C C . ALA A 1 173 ? 1.095 2.477 1.412 1.00 75.56 173 ALA A C 1
ATOM 1282 O O . ALA A 1 173 ? 0.560 1.948 0.435 1.00 75.56 173 ALA A O 1
ATOM 1283 N N . PRO A 1 174 ? 0.374 2.907 2.464 1.00 73.88 174 PRO A N 1
ATOM 1284 C CA . PRO A 1 174 ? -1.074 2.778 2.520 1.00 73.88 174 PRO A CA 1
ATOM 1285 C C . PRO A 1 174 ? -1.744 3.346 1.265 1.00 73.88 174 PRO A C 1
ATOM 1287 O O . PRO A 1 174 ? -1.539 4.511 0.914 1.00 73.88 174 PRO A O 1
ATOM 1290 N N . LEU A 1 175 ? -2.532 2.503 0.596 1.00 80.44 175 LEU A N 1
ATOM 1291 C CA . LEU A 1 175 ? -3.336 2.879 -0.561 1.00 80.44 175 LEU A CA 1
ATOM 1292 C C . LEU A 1 175 ? -4.541 3.696 -0.090 1.00 80.44 175 LEU A C 1
ATOM 1294 O O . LEU A 1 175 ? -5.178 3.334 0.896 1.00 80.44 175 LEU A O 1
ATOM 1298 N N . ALA A 1 176 ? -4.850 4.781 -0.792 1.00 81.44 176 ALA A N 1
ATOM 1299 C CA . ALA A 1 176 ? -6.076 5.539 -0.588 1.00 81.44 176 ALA A CA 1
ATOM 1300 C C . ALA A 1 176 ? -7.316 4.659 -0.812 1.00 81.44 176 ALA A C 1
ATOM 1302 O O . ALA A 1 176 ? -7.315 3.782 -1.676 1.00 81.44 176 ALA A O 1
ATOM 1303 N N . ASP A 1 177 ? -8.405 4.940 -0.099 1.00 75.69 177 ASP A N 1
ATOM 1304 C CA . ASP A 1 177 ? -9.684 4.236 -0.301 1.00 75.69 177 ASP A CA 1
ATOM 1305 C C . ASP A 1 177 ? -10.463 4.713 -1.547 1.00 75.69 177 ASP A C 1
ATOM 1307 O O . ASP A 1 177 ? -11.571 4.257 -1.833 1.00 75.69 177 ASP A O 1
ATOM 1311 N N . PHE A 1 178 ? -9.849 5.591 -2.341 1.00 81.44 178 PHE A N 1
ATOM 1312 C CA . PHE A 1 178 ? -10.353 6.114 -3.604 1.00 81.44 178 PHE A CA 1
ATOM 1313 C C . PHE A 1 178 ? -9.298 6.006 -4.714 1.00 81.44 178 PHE A C 1
ATOM 1315 O O . PHE A 1 178 ? -8.145 5.639 -4.489 1.00 81.44 178 PHE A O 1
ATOM 1322 N N . GLY A 1 179 ? -9.686 6.298 -5.957 1.00 84.94 179 GLY A N 1
ATOM 1323 C CA . GLY A 1 179 ? -8.762 6.299 -7.093 1.00 84.94 179 GLY A CA 1
ATOM 1324 C C . GLY A 1 179 ? -8.515 4.936 -7.744 1.00 84.94 179 GLY A C 1
ATOM 1325 O O . GLY A 1 179 ? -8.377 4.883 -8.957 1.00 84.94 179 GLY A O 1
ATOM 1326 N N . LEU A 1 180 ? -8.545 3.811 -7.018 1.00 82.25 180 LEU A N 1
ATOM 1327 C CA . LEU A 1 180 ? -8.306 2.471 -7.597 1.00 82.25 180 LEU A CA 1
ATOM 1328 C C . LEU A 1 180 ? -9.558 1.576 -7.618 1.00 82.25 180 LEU A C 1
ATOM 1330 O O . LEU A 1 180 ? -9.587 0.481 -7.060 1.00 82.25 180 LEU A O 1
ATOM 1334 N N . ARG A 1 181 ? -10.620 2.025 -8.294 1.00 67.06 181 ARG A N 1
ATOM 1335 C CA . ARG A 1 181 ? -11.880 1.255 -8.386 1.00 67.06 181 ARG A CA 1
ATOM 1336 C C . ARG A 1 181 ? -11.819 0.105 -9.387 1.00 67.06 181 ARG A C 1
ATOM 1338 O O . ARG A 1 181 ? -12.390 -0.960 -9.160 1.00 67.06 181 ARG A O 1
ATOM 1345 N N . HIS A 1 182 ? -11.119 0.301 -10.502 1.00 65.56 182 HIS A N 1
ATOM 1346 C CA . HIS A 1 182 ? -11.012 -0.694 -11.564 1.00 65.56 182 HIS A CA 1
ATOM 1347 C C . HIS A 1 182 ? -9.682 -1.438 -11.474 1.00 65.56 182 HIS A C 1
ATOM 1349 O O . HIS A 1 182 ? -8.657 -0.991 -11.979 1.00 65.56 182 HIS A O 1
ATOM 1355 N N . ARG A 1 183 ? -9.718 -2.633 -10.881 1.00 70.31 183 ARG A N 1
ATOM 1356 C CA . ARG A 1 183 ? -8.552 -3.501 -10.631 1.00 70.31 183 ARG A CA 1
ATOM 1357 C C . ARG A 1 183 ? -7.970 -4.180 -11.879 1.00 70.31 183 ARG A C 1
ATOM 1359 O O . ARG A 1 183 ? -7.350 -5.231 -11.781 1.00 70.31 183 ARG A O 1
ATOM 1366 N N . LYS A 1 184 ? -8.177 -3.599 -13.065 1.00 69.38 184 LYS A N 1
ATOM 1367 C CA . LYS A 1 184 ? -7.615 -4.107 -14.329 1.00 69.38 184 LYS A CA 1
ATOM 1368 C C . LYS A 1 184 ? -6.097 -3.938 -14.384 1.00 69.38 184 LYS A C 1
ATOM 1370 O O . LYS A 1 184 ? -5.421 -4.711 -15.051 1.00 69.38 184 LYS A O 1
ATOM 1375 N N . LYS A 1 185 ? -5.573 -2.920 -13.696 1.00 70.44 185 LYS A N 1
ATOM 1376 C CA . LYS A 1 185 ? -4.144 -2.635 -13.585 1.00 70.44 185 LYS A CA 1
ATOM 1377 C C . LYS A 1 185 ? -3.796 -2.430 -12.117 1.00 70.44 185 LYS A C 1
ATOM 1379 O O . LYS A 1 185 ? -4.362 -1.559 -11.467 1.00 70.44 185 LYS A O 1
ATOM 1384 N N . LEU A 1 186 ? -2.879 -3.250 -11.619 1.00 75.50 186 LEU A N 1
ATOM 1385 C CA . LEU A 1 186 ? -2.432 -3.247 -10.224 1.00 75.50 186 LEU A CA 1
ATOM 1386 C C . LEU A 1 186 ? -0.940 -2.916 -10.088 1.00 75.50 186 LEU A C 1
ATOM 1388 O O . LEU A 1 186 ? -0.412 -2.877 -8.986 1.00 75.50 186 LEU A O 1
ATOM 1392 N N . TYR A 1 187 ? -0.261 -2.655 -11.202 1.00 78.31 187 TYR A N 1
ATOM 1393 C CA . TYR A 1 187 ? 1.149 -2.295 -11.232 1.00 78.31 187 TYR A CA 1
ATOM 1394 C C . TYR A 1 187 ? 1.359 -1.050 -12.089 1.00 78.31 187 TYR A C 1
ATOM 1396 O O . TYR A 1 187 ? 0.925 -0.988 -13.245 1.00 78.31 187 TYR A O 1
ATOM 1404 N N . PHE A 1 188 ? 2.029 -0.057 -11.516 1.00 83.62 188 PHE A N 1
ATOM 1405 C CA . PHE A 1 188 ? 2.280 1.243 -12.121 1.00 83.62 188 PHE A CA 1
ATOM 1406 C C . PHE A 1 188 ? 3.768 1.534 -11.992 1.00 83.62 188 PHE A C 1
ATOM 1408 O O . PHE A 1 188 ? 4.269 1.646 -10.885 1.00 83.62 188 PHE A O 1
ATOM 1415 N N . ARG A 1 189 ? 4.486 1.660 -13.107 1.00 80.94 189 ARG A N 1
ATOM 1416 C CA . ARG A 1 189 ? 5.900 2.047 -13.110 1.00 80.94 189 ARG A CA 1
ATOM 1417 C C . ARG A 1 189 ? 6.094 3.174 -14.100 1.00 80.94 189 ARG A C 1
ATOM 1419 O O . ARG A 1 189 ? 5.675 3.049 -15.249 1.00 80.94 189 ARG A O 1
ATOM 1426 N N . SER A 1 190 ? 6.714 4.258 -13.660 1.00 78.12 190 SER A N 1
ATOM 1427 C CA . SER A 1 190 ? 7.059 5.381 -14.527 1.00 78.12 190 SER A CA 1
ATOM 1428 C C . SE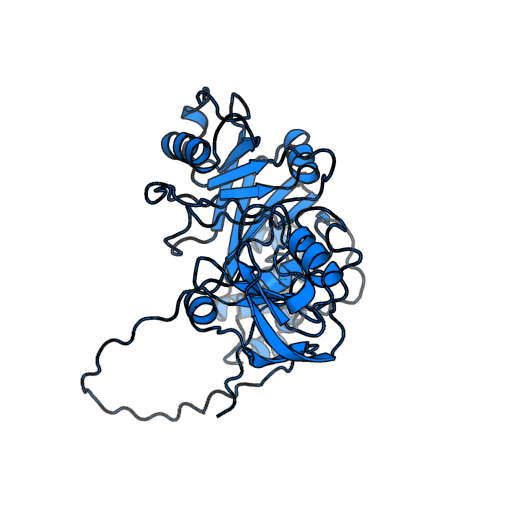R A 1 190 ? 8.115 6.265 -13.873 1.00 78.12 190 SER A C 1
ATOM 1430 O O . SER A 1 190 ? 8.592 5.976 -12.776 1.00 78.12 190 SER A O 1
ATOM 1432 N N . ARG A 1 191 ? 8.479 7.342 -14.565 1.00 92.50 191 ARG A N 1
ATOM 1433 C CA . ARG A 1 191 ? 9.294 8.423 -14.015 1.00 92.50 191 ARG A CA 1
ATOM 1434 C C . ARG A 1 191 ? 8.601 9.090 -12.829 1.00 92.50 191 ARG A C 1
ATOM 1436 O O . ARG A 1 191 ? 7.377 9.269 -12.858 1.00 92.50 191 ARG A O 1
ATOM 1443 N N . LEU A 1 192 ? 9.385 9.452 -11.819 1.00 93.62 192 LEU A N 1
ATOM 1444 C CA . LEU A 1 192 ? 8.913 10.222 -10.673 1.00 93.62 192 LEU A CA 1
ATOM 1445 C C . LEU A 1 192 ? 9.019 11.718 -10.979 1.00 93.62 192 LEU A C 1
ATOM 1447 O O . LEU A 1 192 ? 10.049 12.180 -11.459 1.00 93.62 192 LEU A O 1
ATOM 1451 N N . VAL A 1 193 ? 7.955 12.477 -10.720 1.00 97.69 193 VAL A N 1
ATOM 1452 C CA . VAL A 1 193 ? 7.931 13.931 -10.945 1.00 97.69 193 VAL A CA 1
ATOM 1453 C C . VAL A 1 193 ? 7.410 14.625 -9.704 1.00 97.69 193 VAL A C 1
ATOM 1455 O O . VAL A 1 193 ? 6.283 14.378 -9.277 1.00 97.69 193 VAL A O 1
ATOM 1458 N N . THR A 1 194 ? 8.215 15.519 -9.141 1.00 98.06 194 THR A N 1
ATOM 1459 C CA . THR A 1 194 ? 7.827 16.312 -7.973 1.00 98.06 194 THR A CA 1
ATOM 1460 C C . THR A 1 194 ? 6.960 17.494 -8.396 1.00 98.06 194 THR A C 1
ATOM 1462 O O . THR A 1 194 ? 7.284 18.216 -9.338 1.00 98.06 194 THR A O 1
ATOM 1465 N N . ALA A 1 195 ? 5.848 17.714 -7.695 1.00 98.00 195 ALA A N 1
ATOM 1466 C CA . ALA A 1 195 ? 4.988 18.868 -7.928 1.00 98.00 195 ALA A CA 1
ATOM 1467 C C . ALA A 1 195 ? 5.691 20.190 -7.594 1.00 98.00 195 ALA A C 1
ATOM 1469 O O . ALA A 1 195 ? 6.450 20.293 -6.631 1.00 98.00 195 ALA A O 1
ATOM 1470 N N . SER A 1 196 ? 5.388 21.225 -8.372 1.00 97.19 196 SER A N 1
ATOM 1471 C CA . SER A 1 196 ? 5.767 22.607 -8.093 1.00 97.19 196 SER A CA 1
ATOM 1472 C C . SER A 1 196 ? 4.511 23.483 -8.096 1.00 97.19 196 SER A C 1
ATOM 1474 O O . SER A 1 196 ? 3.835 23.527 -9.124 1.00 97.19 196 SER A O 1
ATOM 1476 N N . PRO A 1 197 ? 4.151 24.166 -6.992 1.00 97.19 197 PRO A N 1
ATOM 1477 C CA . PRO A 1 197 ? 4.688 23.998 -5.637 1.00 97.19 197 PRO A CA 1
ATOM 1478 C C . PRO A 1 197 ? 4.521 22.560 -5.121 1.00 97.19 197 PRO A C 1
ATOM 1480 O O . PRO A 1 197 ? 3.620 21.843 -5.559 1.00 97.19 197 PRO A O 1
ATOM 1483 N N . ARG A 1 198 ? 5.354 22.147 -4.152 1.00 95.50 198 ARG A N 1
ATOM 1484 C CA . ARG A 1 198 ? 5.385 20.753 -3.659 1.00 95.50 198 ARG A CA 1
ATOM 1485 C C . ARG A 1 198 ? 4.058 20.256 -3.106 1.00 95.50 198 ARG A C 1
ATOM 1487 O O . ARG A 1 198 ? 3.797 19.066 -3.159 1.00 95.50 198 ARG A O 1
ATOM 1494 N N . THR A 1 199 ? 3.189 21.143 -2.634 1.00 95.06 199 THR A N 1
ATOM 1495 C CA . THR A 1 199 ? 1.848 20.798 -2.138 1.00 95.06 199 THR A CA 1
ATOM 1496 C C . THR A 1 199 ? 0.793 20.664 -3.244 1.00 95.06 199 THR A C 1
ATOM 1498 O O . THR A 1 199 ? -0.341 20.283 -2.939 1.00 95.06 199 THR A O 1
ATOM 1501 N N . ALA A 1 200 ? 1.132 20.976 -4.503 1.00 95.94 200 ALA A N 1
ATOM 1502 C CA . ALA A 1 200 ? 0.207 21.096 -5.637 1.00 95.94 200 ALA A CA 1
ATOM 1503 C C . ALA A 1 200 ? -0.947 22.093 -5.392 1.00 95.94 200 ALA A C 1
ATOM 1505 O O . ALA A 1 200 ? -2.038 21.960 -5.955 1.00 95.94 200 ALA A O 1
ATOM 1506 N N . HIS A 1 201 ? -0.716 23.079 -4.520 1.00 91.88 201 HIS A N 1
ATOM 1507 C CA . HIS A 1 201 ? -1.696 24.075 -4.104 1.00 91.88 201 HIS A CA 1
ATOM 1508 C C . HIS A 1 201 ? -1.089 25.490 -4.131 1.00 91.88 201 HIS A C 1
ATOM 1510 O O . HIS A 1 201 ? 0.041 25.654 -3.670 1.00 91.88 201 HIS A O 1
ATOM 1516 N N . PRO A 1 202 ? -1.821 26.518 -4.614 1.00 92.44 202 PRO A N 1
ATOM 1517 C CA . PRO A 1 202 ? -3.201 26.477 -5.133 1.00 92.44 202 PRO A CA 1
ATOM 1518 C C . PRO A 1 202 ? -3.337 25.865 -6.534 1.00 92.44 202 PRO A C 1
ATOM 1520 O O . PRO A 1 202 ? -4.437 25.518 -6.965 1.00 92.44 202 PRO A O 1
ATOM 1523 N N . SER A 1 203 ? -2.221 25.694 -7.234 1.00 93.81 203 SER A N 1
ATOM 1524 C CA . SER A 1 203 ? -2.141 25.106 -8.567 1.00 93.81 203 SER A CA 1
ATOM 1525 C C . SER A 1 203 ? -0.883 24.241 -8.695 1.00 93.81 203 SER A C 1
ATOM 1527 O O . SER A 1 203 ? -0.092 24.137 -7.762 1.00 93.81 203 SER A O 1
ATOM 1529 N N . VAL A 1 204 ? -0.716 23.608 -9.856 1.00 97.06 204 VAL A N 1
ATOM 1530 C CA . VAL A 1 204 ? 0.513 22.913 -10.259 1.00 97.06 204 VAL A CA 1
ATOM 1531 C C . VAL A 1 204 ? 1.093 23.703 -11.426 1.00 97.06 204 VAL A C 1
ATOM 1533 O O . VAL A 1 204 ? 0.395 23.902 -12.419 1.00 97.06 204 VAL A O 1
ATOM 1536 N N . ALA A 1 205 ? 2.322 24.192 -11.299 1.00 97.62 205 ALA A N 1
ATOM 1537 C CA . ALA A 1 205 ? 3.020 24.985 -12.305 1.00 97.62 205 ALA A CA 1
ATOM 1538 C C . ALA A 1 205 ? 3.639 24.095 -13.392 1.00 97.62 205 ALA A C 1
ATOM 1540 O O . ALA A 1 205 ? 3.497 24.375 -14.579 1.00 97.62 205 ALA A O 1
ATOM 1541 N N . ASN A 1 206 ? 4.241 22.969 -13.006 1.00 98.00 206 ASN A N 1
ATOM 1542 C CA . ASN A 1 206 ? 4.902 22.033 -13.916 1.00 98.00 206 ASN A CA 1
ATOM 1543 C C . ASN A 1 206 ? 3.954 20.970 -14.504 1.00 98.00 206 ASN A C 1
ATOM 1545 O O . ASN A 1 206 ? 4.316 19.807 -14.648 1.00 98.00 206 ASN A O 1
ATOM 1549 N N . LYS A 1 207 ? 2.722 21.355 -14.875 1.00 97.50 207 LYS A N 1
ATOM 1550 C CA . LYS A 1 207 ? 1.717 20.418 -15.426 1.00 97.50 207 LYS A CA 1
ATOM 1551 C C . LYS A 1 207 ? 2.217 19.565 -16.602 1.00 97.50 207 LYS A C 1
ATOM 1553 O O . LYS A 1 207 ? 1.945 18.368 -16.575 1.00 97.50 207 LYS A O 1
ATOM 1558 N N . PRO A 1 208 ? 2.931 20.116 -17.609 1.00 98.00 208 PRO A N 1
ATOM 1559 C CA . PRO A 1 208 ? 3.353 19.334 -18.776 1.00 98.00 208 PRO A CA 1
ATOM 1560 C C . PRO A 1 208 ? 4.245 18.142 -18.415 1.00 98.00 208 PRO A C 1
ATOM 1562 O O . PRO A 1 208 ? 4.279 17.146 -19.134 1.00 98.00 208 PRO A O 1
ATOM 1565 N N . GLU A 1 209 ? 4.931 18.212 -17.274 1.00 97.75 209 GLU A N 1
ATOM 1566 C CA . GLU A 1 209 ? 5.788 17.141 -16.792 1.00 97.75 209 GLU A CA 1
ATOM 1567 C C . GLU A 1 209 ? 4.999 15.957 -16.236 1.00 97.75 209 GLU A C 1
ATOM 1569 O O . GLU A 1 209 ? 5.608 14.929 -15.991 1.00 97.75 209 GLU A O 1
ATOM 1574 N N . PHE A 1 210 ? 3.679 16.005 -16.053 1.00 98.12 210 PHE A N 1
ATOM 1575 C CA . PHE A 1 210 ? 2.954 14.882 -15.442 1.00 98.12 210 PHE A CA 1
ATOM 1576 C C . PHE A 1 210 ? 2.442 13.836 -16.426 1.00 98.12 210 PHE A C 1
ATOM 1578 O O . PHE A 1 210 ? 2.112 12.738 -15.988 1.00 98.12 210 PHE A O 1
ATOM 1585 N N . ALA A 1 211 ? 2.449 14.103 -17.736 1.00 97.50 211 ALA A N 1
ATOM 1586 C CA . ALA A 1 211 ? 1.967 13.159 -18.744 1.00 97.50 211 ALA A CA 1
ATOM 1587 C C . ALA A 1 211 ? 2.656 11.782 -18.626 1.00 97.50 211 ALA A C 1
ATOM 1589 O O . ALA A 1 211 ? 3.856 11.637 -18.890 1.00 97.50 211 ALA A O 1
ATOM 1590 N N . GLY A 1 212 ? 1.897 10.770 -18.190 1.00 92.50 212 GLY A N 1
ATOM 1591 C CA . GLY A 1 212 ? 2.386 9.403 -18.002 1.00 92.50 212 GLY A CA 1
ATOM 1592 C C . GLY A 1 212 ? 3.265 9.190 -16.762 1.00 92.50 212 GLY A C 1
ATOM 1593 O O . GLY A 1 212 ? 3.767 8.083 -16.578 1.00 92.50 212 GLY A O 1
ATOM 1594 N N . ALA A 1 213 ? 3.488 10.210 -15.932 1.00 95.81 213 ALA A N 1
ATOM 1595 C CA . ALA A 1 213 ? 4.383 10.159 -14.775 1.00 95.81 213 ALA A CA 1
ATOM 1596 C C . ALA A 1 213 ? 3.676 9.713 -13.491 1.00 95.81 213 ALA A C 1
ATOM 1598 O O . ALA A 1 213 ? 2.452 9.800 -13.367 1.00 95.81 213 ALA A O 1
ATOM 1599 N N . ILE A 1 214 ? 4.464 9.282 -12.507 1.00 97.88 214 ILE A N 1
ATOM 1600 C CA . ILE A 1 214 ? 4.001 9.139 -11.126 1.00 97.88 214 ILE A CA 1
ATOM 1601 C C . ILE A 1 214 ? 4.322 10.444 -10.402 1.00 97.88 214 ILE A C 1
ATOM 1603 O O . ILE A 1 214 ? 5.473 10.882 -10.373 1.00 97.88 214 ILE A O 1
ATOM 1607 N N . ALA A 1 215 ? 3.293 11.086 -9.856 1.00 98.62 215 ALA A N 1
ATOM 1608 C CA . ALA A 1 215 ? 3.442 12.367 -9.186 1.00 98.62 215 ALA A CA 1
ATOM 1609 C C . ALA A 1 215 ? 3.915 12.187 -7.743 1.00 98.62 215 ALA A C 1
ATOM 1611 O O . ALA A 1 215 ? 3.374 11.353 -7.023 1.00 98.62 215 ALA A O 1
ATOM 1612 N N . PHE A 1 216 ? 4.866 13.007 -7.304 1.00 98.44 216 PHE A N 1
ATOM 1613 C CA . PHE A 1 216 ? 5.307 13.113 -5.918 1.00 98.44 216 PHE A CA 1
ATOM 1614 C C . PHE A 1 216 ? 4.899 14.473 -5.353 1.00 98.44 216 PHE A C 1
ATOM 1616 O O . PHE A 1 216 ? 5.230 15.517 -5.919 1.00 98.44 216 PHE A O 1
ATOM 1623 N N . VAL A 1 217 ? 4.135 14.470 -4.263 1.00 98.19 217 VAL A N 1
ATOM 1624 C CA . VAL A 1 217 ? 3.510 15.682 -3.717 1.00 98.19 217 VAL A CA 1
ATOM 1625 C C . VAL A 1 217 ? 3.525 15.660 -2.194 1.00 98.19 217 VAL A C 1
ATOM 1627 O O . VAL A 1 217 ? 3.271 14.632 -1.577 1.00 98.19 217 VAL A O 1
ATOM 1630 N N . ASP A 1 218 ? 3.762 16.806 -1.572 1.00 96.38 218 ASP A N 1
ATOM 1631 C CA . ASP A 1 218 ? 3.683 16.969 -0.125 1.00 96.38 218 ASP A CA 1
ATOM 1632 C C . ASP A 1 218 ? 2.232 17.024 0.360 1.00 96.38 218 ASP A C 1
ATOM 1634 O O . ASP A 1 218 ? 1.327 17.591 -0.278 1.00 96.38 218 ASP A O 1
ATOM 1638 N N . ARG A 1 219 ? 2.007 16.486 1.558 1.00 90.00 219 ARG A N 1
ATOM 1639 C CA . ARG A 1 219 ? 0.795 16.739 2.339 1.00 90.00 219 ARG A CA 1
ATOM 1640 C C . ARG A 1 219 ? 0.646 18.236 2.663 1.00 90.00 219 ARG A C 1
ATOM 1642 O O . ARG A 1 219 ? 1.621 18.958 2.838 1.00 90.00 219 ARG A O 1
ATOM 1649 N N . GLY A 1 220 ? -0.605 18.691 2.782 1.00 85.38 220 GLY A N 1
ATOM 1650 C CA . GLY A 1 220 ? -0.954 20.066 3.156 1.00 85.38 220 GLY A CA 1
ATOM 1651 C C . GLY A 1 220 ? -1.433 20.927 1.984 1.00 85.38 220 GLY A C 1
ATOM 1652 O O . GLY A 1 220 ? -1.523 20.464 0.842 1.00 85.38 220 GLY A O 1
ATOM 1653 N N . GLY A 1 221 ? -1.785 22.180 2.286 1.00 87.75 221 GLY A N 1
ATOM 1654 C CA . GLY A 1 221 ? -2.305 23.179 1.340 1.00 87.75 221 GLY A CA 1
ATOM 1655 C C . GLY A 1 221 ? -3.771 22.982 0.933 1.00 87.75 221 GLY A C 1
ATOM 1656 O O . GLY A 1 221 ? -4.537 23.934 0.940 1.00 87.75 221 GLY A O 1
ATOM 1657 N N . CYS A 1 222 ? -4.177 21.755 0.609 1.00 84.56 222 CYS A N 1
ATOM 1658 C CA . CYS A 1 222 ? -5.561 21.387 0.287 1.00 84.56 222 CYS A CA 1
ATOM 1659 C C . CYS A 1 222 ? -5.844 19.925 0.664 1.00 84.56 222 CYS A C 1
ATOM 1661 O O . CYS A 1 222 ? -4.957 19.227 1.174 1.00 84.56 222 CYS A O 1
ATOM 1663 N N . THR A 1 223 ? -7.072 19.460 0.425 1.00 85.75 223 THR A N 1
ATOM 1664 C CA . THR A 1 223 ? -7.458 18.067 0.691 1.00 85.75 223 THR A CA 1
ATOM 1665 C C . THR A 1 223 ? -6.740 17.089 -0.251 1.00 85.75 223 THR A C 1
ATOM 1667 O O . THR A 1 223 ? -6.239 17.470 -1.315 1.00 85.75 223 THR A O 1
ATOM 1670 N N . PHE A 1 224 ? -6.671 15.806 0.127 1.00 88.75 224 PHE A N 1
ATOM 1671 C CA . PHE A 1 224 ? -6.055 14.776 -0.720 1.00 88.75 224 PHE A CA 1
ATOM 1672 C C . PHE A 1 224 ? -6.757 14.616 -2.081 1.00 88.75 224 PHE A C 1
ATOM 1674 O O . PHE A 1 224 ? -6.054 14.650 -3.093 1.00 88.75 224 PHE A O 1
ATOM 1681 N N . PRO A 1 225 ? -8.101 14.508 -2.161 1.00 88.88 225 PRO A N 1
ATOM 1682 C CA . PRO A 1 225 ? -8.787 14.400 -3.447 1.00 88.88 225 PRO A CA 1
ATOM 1683 C C . PRO A 1 225 ? -8.483 15.575 -4.373 1.00 88.88 225 PRO A C 1
ATOM 1685 O O . PRO A 1 225 ? -8.132 15.370 -5.529 1.00 88.88 225 PRO A O 1
ATOM 1688 N N . GLU A 1 226 ? -8.525 16.803 -3.855 1.00 88.88 226 GLU A N 1
ATOM 1689 C CA . GLU A 1 226 ? -8.303 18.003 -4.660 1.00 88.88 226 GLU A CA 1
ATOM 1690 C C . GLU A 1 226 ? -6.889 18.061 -5.264 1.00 88.88 226 GLU A C 1
ATOM 1692 O O . GLU A 1 226 ? -6.718 18.497 -6.405 1.00 88.88 226 GLU A O 1
ATOM 1697 N N . LYS A 1 227 ? -5.843 17.659 -4.526 1.00 94.31 227 LYS A N 1
ATOM 1698 C CA . LYS A 1 227 ? -4.482 17.616 -5.099 1.00 94.31 227 LYS A CA 1
ATOM 1699 C C . LYS A 1 227 ? -4.324 16.478 -6.105 1.00 94.31 227 LYS A C 1
ATOM 1701 O O . LYS A 1 227 ? -3.709 16.680 -7.150 1.00 94.31 227 LYS A O 1
ATOM 1706 N N . ILE A 1 228 ? -4.893 15.308 -5.813 1.00 96.88 228 ILE A N 1
ATOM 1707 C CA . ILE A 1 228 ? -4.802 14.130 -6.683 1.00 96.88 228 ILE A CA 1
ATOM 1708 C C . ILE A 1 228 ? -5.547 14.392 -7.992 1.00 96.88 228 ILE A C 1
ATOM 1710 O O . ILE A 1 228 ? -5.015 14.101 -9.058 1.00 96.88 228 ILE A O 1
ATOM 1714 N N . GLU A 1 229 ? -6.720 15.019 -7.933 1.00 95.69 229 GLU A N 1
ATOM 1715 C CA . GLU A 1 229 ? -7.474 15.431 -9.113 1.00 95.69 229 GLU A CA 1
ATOM 1716 C C . GLU A 1 229 ? -6.666 16.394 -9.991 1.00 95.69 229 GLU A C 1
ATOM 1718 O O . GLU A 1 229 ? -6.553 16.170 -11.196 1.00 95.69 229 GLU A O 1
ATOM 1723 N N . ARG A 1 230 ? -6.042 17.427 -9.405 1.00 96.50 230 ARG A N 1
ATOM 1724 C CA . ARG A 1 230 ? -5.197 18.368 -10.166 1.00 96.50 230 ARG A CA 1
ATOM 1725 C C . ARG A 1 230 ? -4.037 17.666 -10.873 1.00 96.50 230 ARG A C 1
ATOM 1727 O O . ARG A 1 230 ? -3.725 18.006 -12.012 1.00 96.50 230 ARG A O 1
ATOM 1734 N N . LEU A 1 231 ? -3.399 16.699 -10.213 1.00 98.44 231 LEU A N 1
ATOM 1735 C CA . LEU A 1 231 ? -2.286 15.930 -10.780 1.00 98.44 231 LEU A CA 1
ATOM 1736 C C . LEU A 1 231 ? -2.763 14.936 -11.849 1.00 98.44 231 LEU A C 1
ATOM 1738 O O . LEU A 1 231 ? -2.123 14.808 -12.892 1.00 98.44 231 LEU A O 1
ATOM 1742 N N . GLN A 1 232 ? -3.919 14.299 -11.646 1.00 97.94 232 GLN A N 1
ATOM 1743 C CA . GLN A 1 232 ? -4.568 13.458 -12.654 1.00 97.94 232 GLN A CA 1
ATOM 1744 C C . GLN A 1 232 ? -4.897 14.265 -13.915 1.00 97.94 232 GLN A C 1
ATOM 1746 O O . GLN A 1 232 ? -4.584 13.832 -15.020 1.00 97.94 232 GLN A O 1
ATOM 1751 N N . GLN A 1 233 ? -5.473 15.461 -13.763 1.00 97.69 233 GLN A N 1
ATOM 1752 C CA . GLN A 1 233 ? -5.763 16.368 -14.880 1.00 97.69 233 GLN A CA 1
ATOM 1753 C C . GLN A 1 233 ? -4.491 16.835 -15.605 1.00 97.69 233 GLN A C 1
ATOM 1755 O O . GLN A 1 233 ? -4.540 17.136 -16.794 1.00 97.69 233 GLN A O 1
ATOM 1760 N N . ALA A 1 234 ? -3.347 16.874 -14.914 1.00 98.06 234 ALA A N 1
ATOM 1761 C CA . ALA A 1 234 ? -2.041 17.131 -15.519 1.00 98.06 234 ALA A CA 1
ATOM 1762 C C . ALA A 1 234 ? -1.445 15.898 -16.241 1.00 98.06 234 ALA A C 1
ATOM 1764 O O . ALA A 1 234 ? -0.410 16.009 -16.894 1.00 98.06 234 ALA A O 1
ATOM 1765 N N . GLY A 1 235 ? -2.098 14.734 -16.162 1.00 98.12 235 GLY A N 1
ATOM 1766 C CA . GLY A 1 235 ? -1.719 13.510 -16.869 1.00 98.12 235 GLY A CA 1
ATOM 1767 C C . GLY A 1 235 ? -0.959 12.484 -16.028 1.00 98.12 235 GLY A C 1
ATOM 1768 O O . GLY A 1 235 ? -0.455 11.510 -16.597 1.00 98.12 235 GLY A O 1
ATOM 1769 N N . ALA A 1 236 ? -0.872 12.678 -14.706 1.00 98.38 236 ALA A N 1
ATOM 1770 C CA . ALA A 1 236 ? -0.265 11.699 -13.810 1.00 98.38 236 ALA A CA 1
ATOM 1771 C C . ALA A 1 236 ? -1.051 10.380 -13.836 1.00 98.38 236 ALA A C 1
ATOM 1773 O O . ALA A 1 236 ? -2.279 10.377 -13.895 1.00 98.38 236 ALA A O 1
ATOM 1774 N N . ILE A 1 237 ? -0.341 9.255 -13.758 1.00 95.62 237 ILE A N 1
ATOM 1775 C CA . ILE A 1 237 ? -0.940 7.908 -13.780 1.00 95.62 237 ILE A CA 1
ATOM 1776 C C . ILE A 1 237 ? -1.093 7.292 -12.386 1.00 95.62 237 ILE A C 1
ATOM 1778 O O . ILE A 1 237 ? -1.759 6.270 -12.242 1.00 95.62 237 ILE A O 1
ATOM 1782 N N . ALA A 1 238 ? -0.441 7.883 -11.384 1.00 97.06 238 ALA A N 1
ATOM 1783 C CA . ALA A 1 238 ? -0.551 7.569 -9.965 1.00 97.06 238 ALA A CA 1
ATOM 1784 C C . ALA A 1 238 ? 0.046 8.717 -9.137 1.00 97.06 238 ALA A C 1
ATOM 1786 O O . ALA A 1 238 ? 0.813 9.529 -9.669 1.00 97.06 238 ALA A O 1
ATOM 1787 N N . VAL A 1 239 ? -0.268 8.766 -7.842 1.00 98.50 239 VAL A N 1
ATOM 1788 C CA . VAL A 1 239 ? 0.244 9.795 -6.925 1.00 98.50 239 VAL A CA 1
ATOM 1789 C C . VAL A 1 239 ? 0.866 9.166 -5.681 1.00 98.50 239 VAL A C 1
ATOM 1791 O O . VAL A 1 239 ? 0.293 8.286 -5.045 1.00 98.50 239 VAL A O 1
ATOM 1794 N N . ILE A 1 240 ? 2.039 9.657 -5.307 1.00 98.44 240 ILE A N 1
ATOM 1795 C CA . ILE A 1 240 ? 2.708 9.387 -4.042 1.00 98.44 240 ILE A CA 1
ATOM 1796 C C . ILE A 1 240 ? 2.637 10.667 -3.213 1.00 98.44 240 ILE A C 1
ATOM 1798 O O . ILE A 1 240 ? 3.184 11.703 -3.596 1.00 98.44 240 ILE A O 1
ATOM 1802 N N . VAL A 1 241 ? 1.961 10.591 -2.071 1.00 97.81 241 VAL A N 1
ATOM 1803 C CA . VAL A 1 241 ? 1.850 11.695 -1.120 1.00 97.81 241 VAL A CA 1
ATOM 1804 C C . VAL A 1 241 ? 2.894 11.518 -0.021 1.00 97.81 241 VAL A C 1
ATOM 1806 O O . VAL A 1 241 ? 2.874 10.534 0.716 1.00 97.81 241 VAL A O 1
ATOM 1809 N N . ALA A 1 242 ? 3.804 12.477 0.102 1.00 95.81 242 ALA A N 1
ATOM 1810 C CA . ALA A 1 242 ? 4.774 12.552 1.180 1.00 95.81 242 ALA A CA 1
ATOM 1811 C C . ALA A 1 242 ? 4.096 13.033 2.467 1.00 95.81 242 ALA A C 1
ATOM 1813 O O . ALA A 1 242 ? 3.553 14.145 2.520 1.00 95.81 242 ALA A O 1
ATOM 1814 N N . ASN A 1 243 ? 4.129 12.209 3.516 1.00 86.69 243 ASN A N 1
ATOM 1815 C CA . ASN A 1 243 ? 3.764 12.670 4.847 1.00 86.69 243 ASN A CA 1
ATOM 1816 C C . ASN A 1 243 ? 4.797 13.699 5.340 1.00 86.69 243 ASN A C 1
ATOM 1818 O O . ASN A 1 243 ? 5.976 13.632 4.999 1.00 86.69 243 ASN A O 1
ATOM 1822 N N . ASN A 1 244 ? 4.344 14.659 6.140 1.00 85.88 244 ASN A N 1
ATOM 1823 C CA . ASN A 1 244 ? 5.151 15.759 6.670 1.00 85.88 244 ASN A CA 1
ATOM 1824 C C . ASN A 1 244 ? 5.252 15.731 8.205 1.00 85.88 244 ASN A C 1
ATOM 1826 O O . ASN A 1 244 ? 5.632 16.729 8.814 1.00 85.88 244 ASN A O 1
ATOM 1830 N N . ASP A 1 245 ? 4.894 14.605 8.828 1.00 79.00 245 ASP A N 1
ATOM 1831 C CA . ASP A 1 245 ? 5.016 14.413 10.270 1.00 79.00 245 ASP A CA 1
ATOM 1832 C C . ASP A 1 245 ? 6.474 14.118 10.653 1.00 79.00 245 ASP A C 1
ATOM 1834 O O . ASP A 1 245 ? 6.935 12.978 10.634 1.00 79.00 245 ASP A O 1
ATOM 1838 N N . VAL A 1 246 ? 7.205 15.183 10.982 1.00 77.12 246 VAL A N 1
ATOM 1839 C CA . VAL A 1 246 ? 8.604 15.112 11.427 1.00 77.12 246 VAL A CA 1
ATOM 1840 C C . VAL A 1 246 ? 8.729 14.426 12.791 1.00 77.12 246 VAL A C 1
ATOM 1842 O O . VAL A 1 246 ? 9.756 13.812 13.070 1.00 77.12 246 VAL A O 1
ATOM 1845 N N . ALA A 1 247 ? 7.697 14.517 13.638 1.00 66.19 247 ALA A N 1
ATOM 1846 C CA . ALA A 1 247 ? 7.703 13.909 14.966 1.00 66.19 247 ALA A CA 1
ATOM 1847 C C . ALA A 1 247 ? 7.537 12.384 14.892 1.00 66.19 247 ALA A C 1
ATOM 1849 O O . ALA A 1 247 ? 8.103 11.676 15.720 1.00 66.19 247 ALA A O 1
ATOM 1850 N N . ASN A 1 248 ? 6.819 11.885 13.879 1.00 57.25 248 ASN A N 1
ATOM 1851 C CA . ASN A 1 248 ? 6.613 10.457 13.629 1.00 57.25 248 ASN A CA 1
ATOM 1852 C C . ASN A 1 248 ? 7.099 10.079 12.222 1.00 57.25 248 ASN A C 1
ATOM 1854 O O . ASN A 1 248 ? 6.287 9.844 11.315 1.00 57.25 248 ASN A O 1
ATOM 1858 N N . PRO A 1 249 ? 8.423 9.995 12.015 1.00 59.44 249 PRO A N 1
ATOM 1859 C CA . PRO A 1 249 ? 9.011 9.927 10.684 1.00 59.44 249 PRO A CA 1
ATOM 1860 C C . PRO A 1 249 ? 8.684 8.625 9.929 1.00 59.44 249 PRO A C 1
ATOM 1862 O O . PRO A 1 249 ? 8.751 8.588 8.702 1.00 59.44 249 PRO A O 1
ATOM 1865 N N . THR A 1 250 ? 8.277 7.568 10.634 1.00 62.78 250 THR A N 1
ATOM 1866 C CA . THR A 1 250 ? 7.871 6.266 10.076 1.00 62.78 250 THR A CA 1
ATOM 1867 C C . THR A 1 250 ? 6.362 6.143 9.836 1.00 62.78 250 THR A C 1
ATOM 1869 O O . THR A 1 250 ? 5.910 5.154 9.261 1.00 62.78 250 THR A O 1
ATOM 1872 N N . SER A 1 251 ? 5.570 7.150 10.217 1.00 57.09 251 SER A N 1
ATOM 1873 C CA . SER A 1 251 ? 4.112 7.094 10.111 1.00 57.09 251 SER A CA 1
ATOM 1874 C C . SER A 1 251 ? 3.608 7.334 8.685 1.00 57.09 251 SER A C 1
ATOM 1876 O O . SER A 1 251 ? 3.969 8.309 8.021 1.00 57.09 251 SER A O 1
ATOM 1878 N N . ALA A 1 252 ? 2.701 6.471 8.236 1.00 58.50 252 ALA A N 1
ATOM 1879 C CA . ALA A 1 252 ? 1.869 6.680 7.058 1.00 58.50 252 ALA A CA 1
ATOM 1880 C C . ALA A 1 252 ? 0.474 6.109 7.322 1.00 58.50 252 ALA A C 1
ATOM 1882 O O . ALA A 1 252 ? 0.328 5.096 8.005 1.00 58.50 252 ALA A O 1
ATOM 1883 N N . PHE A 1 253 ? -0.555 6.747 6.773 1.00 59.09 253 PHE A N 1
ATOM 1884 C CA . PHE A 1 253 ? -1.947 6.365 6.997 1.00 59.09 253 PHE A CA 1
ATOM 1885 C C . PHE A 1 253 ? -2.729 6.333 5.685 1.00 59.09 253 PHE A C 1
ATOM 1887 O O . PHE A 1 253 ? -2.350 6.960 4.694 1.00 59.09 253 PHE A O 1
ATOM 1894 N N . VAL A 1 254 ? -3.830 5.579 5.683 1.00 66.25 254 VAL A N 1
ATOM 1895 C CA . VAL A 1 254 ? -4.754 5.524 4.547 1.00 66.25 254 VAL A CA 1
ATOM 1896 C C . VAL A 1 254 ? -5.364 6.906 4.347 1.00 66.25 254 VAL A C 1
ATOM 1898 O O . VAL A 1 254 ? -5.955 7.481 5.262 1.00 66.25 254 VAL A O 1
ATOM 1901 N N . MET A 1 255 ? -5.214 7.444 3.139 1.00 75.31 255 MET A N 1
ATOM 1902 C CA . MET A 1 255 ? -5.922 8.653 2.738 1.00 75.31 255 MET A CA 1
ATOM 1903 C C . MET A 1 255 ? -7.374 8.274 2.468 1.00 75.31 255 MET A C 1
ATOM 1905 O O . MET A 1 255 ? -7.662 7.602 1.479 1.00 75.31 255 MET A O 1
ATOM 1909 N N . SER A 1 256 ? -8.253 8.698 3.368 1.00 69.25 256 SER A N 1
ATOM 1910 C CA . SER A 1 256 ? -9.687 8.436 3.303 1.00 69.25 256 SER A CA 1
ATOM 1911 C C . SER A 1 256 ? -10.481 9.702 3.038 1.00 69.25 256 SER A C 1
ATOM 1913 O O . SER A 1 256 ? -10.049 10.805 3.384 1.00 69.25 256 SER A O 1
ATOM 1915 N N . VAL A 1 257 ? -11.661 9.532 2.450 1.00 62.97 257 VAL A N 1
ATOM 1916 C CA . VAL A 1 257 ? -12.615 10.618 2.216 1.00 62.97 257 VAL A CA 1
ATOM 1917 C C . VAL A 1 257 ? -13.964 10.253 2.809 1.00 62.97 257 VAL A C 1
ATOM 1919 O O . VAL A 1 257 ? -14.655 9.367 2.314 1.00 62.97 257 VAL A O 1
ATOM 1922 N N . ASP A 1 258 ? -14.366 10.986 3.842 1.00 48.28 258 ASP A N 1
ATOM 1923 C CA . ASP A 1 258 ? -15.727 10.943 4.355 1.00 48.28 258 ASP A CA 1
ATOM 1924 C C . ASP A 1 258 ? -16.534 12.057 3.664 1.00 48.28 258 ASP A C 1
ATOM 1926 O O . ASP A 1 258 ? -16.148 13.223 3.692 1.00 48.28 258 ASP A O 1
ATOM 1930 N N . GLN A 1 259 ? -17.661 11.707 3.035 1.00 50.16 259 GLN A N 1
ATOM 1931 C CA . GLN A 1 259 ? -18.645 12.661 2.484 1.00 50.16 259 GLN A CA 1
ATOM 1932 C C . GLN A 1 259 ? -18.199 13.525 1.280 1.00 50.16 259 GLN A C 1
ATOM 1934 O O . GLN A 1 259 ? -18.814 14.557 1.013 1.00 50.16 259 GLN A O 1
ATOM 1939 N N . MET A 1 260 ? -17.201 13.103 0.493 1.00 58.94 260 MET A N 1
ATOM 1940 C CA . MET A 1 260 ? -16.843 13.764 -0.775 1.00 58.94 260 MET A CA 1
ATOM 1941 C C . MET A 1 260 ? -17.057 12.839 -1.976 1.00 58.94 260 MET A C 1
ATOM 1943 O O . MET A 1 260 ? -16.654 11.677 -1.959 1.00 58.94 260 MET A O 1
ATOM 1947 N N . ALA A 1 261 ? -17.654 13.368 -3.047 1.00 71.62 261 ALA A N 1
ATOM 1948 C CA . ALA A 1 261 ? -17.723 12.666 -4.323 1.00 71.62 261 ALA A CA 1
ATOM 1949 C C . ALA A 1 261 ? -16.325 12.645 -4.957 1.00 71.62 261 ALA A C 1
ATOM 1951 O O . ALA A 1 261 ? -15.783 13.689 -5.306 1.00 71.62 261 ALA A O 1
ATOM 1952 N N . VAL A 1 262 ? -15.742 11.454 -5.078 1.00 81.62 262 VAL A N 1
ATOM 1953 C CA . VAL A 1 262 ? -14.392 11.232 -5.634 1.00 81.62 262 VAL A CA 1
ATOM 1954 C C . VAL A 1 262 ? -14.405 10.239 -6.796 1.00 81.62 262 VAL A C 1
ATOM 1956 O O . VAL A 1 262 ? -13.384 9.651 -7.143 1.00 81.62 262 VAL A O 1
ATOM 1959 N N . ASP A 1 263 ? -15.576 10.042 -7.403 1.00 84.62 263 ASP A N 1
ATOM 1960 C CA . ASP A 1 263 ? -15.804 9.099 -8.504 1.00 84.62 263 ASP A CA 1
ATOM 1961 C C . ASP A 1 263 ? -14.989 9.446 -9.757 1.00 84.62 263 ASP A C 1
ATOM 1963 O O . ASP A 1 263 ? -14.653 8.567 -10.549 1.00 84.62 263 ASP A O 1
ATOM 1967 N N . HIS A 1 264 ? -14.655 10.726 -9.923 1.00 88.06 264 HIS A N 1
ATOM 1968 C CA . HIS A 1 264 ? -13.837 11.254 -11.012 1.00 88.06 264 HIS A CA 1
ATOM 1969 C C . HIS A 1 264 ? -12.333 11.022 -10.817 1.00 88.06 264 HIS A C 1
ATOM 1971 O O . HIS A 1 264 ? -11.559 11.198 -11.761 1.00 88.06 264 HIS A O 1
ATOM 1977 N N . ILE A 1 265 ? -11.896 10.615 -9.622 1.00 92.56 265 ILE A N 1
ATOM 1978 C CA . ILE A 1 265 ? -10.507 10.239 -9.355 1.00 92.56 265 ILE A CA 1
ATOM 1979 C C . ILE A 1 265 ? -10.343 8.749 -9.656 1.00 92.56 265 ILE A C 1
ATOM 1981 O O . ILE A 1 265 ? -10.999 7.892 -9.065 1.00 92.56 265 ILE A O 1
ATOM 1985 N N . THR A 1 266 ? -9.442 8.443 -10.585 1.00 92.56 266 THR A N 1
ATOM 1986 C CA . THR A 1 266 ? -9.287 7.119 -11.215 1.00 92.56 266 THR A CA 1
ATOM 1987 C C . THR A 1 266 ? -7.853 6.589 -11.200 1.00 92.56 266 THR A C 1
ATOM 1989 O O . THR A 1 266 ? -7.598 5.492 -11.702 1.00 92.56 266 THR A O 1
ATOM 1992 N N . ILE A 1 267 ? -6.920 7.351 -10.625 1.00 94.50 267 ILE A N 1
ATOM 1993 C CA . ILE A 1 267 ? -5.529 6.939 -10.448 1.00 94.50 267 ILE A CA 1
ATOM 1994 C C . ILE A 1 267 ? -5.263 6.523 -8.997 1.00 94.50 267 ILE A C 1
ATOM 1996 O O . ILE A 1 267 ? -5.761 7.171 -8.069 1.00 94.50 267 ILE A O 1
ATOM 2000 N N . PRO A 1 268 ? -4.468 5.463 -8.763 1.00 93.75 268 PRO A N 1
ATOM 2001 C CA . PRO A 1 268 ? -4.111 5.050 -7.413 1.00 93.75 268 PRO A CA 1
ATOM 2002 C C . PRO A 1 268 ? -3.266 6.119 -6.730 1.00 93.75 268 PRO A C 1
ATOM 2004 O O . PRO A 1 268 ? -2.423 6.771 -7.355 1.00 93.75 268 PRO A O 1
ATOM 2007 N N . SER A 1 269 ? -3.473 6.260 -5.426 1.00 95.88 269 SER A N 1
ATOM 2008 C CA . SER A 1 269 ? -2.709 7.183 -4.596 1.00 95.88 269 SER A CA 1
ATOM 2009 C C . SER A 1 269 ? -2.247 6.493 -3.324 1.00 95.88 269 SER A C 1
ATOM 2011 O O . SER A 1 269 ? -3.034 5.796 -2.690 1.00 95.88 269 SER A O 1
ATOM 2013 N N . VAL A 1 270 ? -0.984 6.677 -2.949 1.00 90.81 270 VAL A N 1
ATOM 2014 C CA . VAL A 1 270 ? -0.381 6.066 -1.754 1.00 90.81 270 VAL A CA 1
ATOM 2015 C C . VAL A 1 270 ? 0.282 7.123 -0.881 1.00 90.81 270 VAL A C 1
ATOM 2017 O O . VAL A 1 270 ? 0.672 8.177 -1.385 1.00 90.81 270 VAL A O 1
ATOM 2020 N N . MET A 1 271 ? 0.430 6.850 0.414 1.00 86.06 271 MET A N 1
ATOM 2021 C CA . MET A 1 271 ? 1.176 7.720 1.326 1.00 86.06 271 MET A CA 1
ATOM 2022 C C . MET A 1 271 ? 2.516 7.098 1.719 1.00 86.06 271 MET A C 1
ATOM 2024 O O . MET A 1 271 ? 2.557 5.957 2.173 1.00 86.06 271 MET A O 1
ATOM 2028 N N . LEU A 1 272 ? 3.601 7.866 1.590 1.00 87.75 272 LEU A N 1
ATOM 2029 C CA . LEU A 1 272 ? 4.903 7.499 2.144 1.00 87.75 272 LEU A CA 1
ATOM 2030 C C . LEU A 1 272 ? 5.127 8.149 3.514 1.00 87.75 272 LEU A C 1
ATOM 2032 O O . LEU A 1 272 ? 4.750 9.312 3.698 1.00 87.75 272 LEU A O 1
ATOM 2036 N N . PRO A 1 273 ? 5.804 7.447 4.441 1.00 76.00 273 PRO A N 1
ATOM 2037 C CA . PRO A 1 273 ? 6.303 8.051 5.666 1.00 76.00 273 PRO A CA 1
ATOM 2038 C C . PRO A 1 273 ? 7.245 9.223 5.412 1.00 76.00 273 PRO A C 1
ATOM 2040 O O . PRO A 1 273 ? 7.921 9.270 4.383 1.00 76.00 273 PRO A O 1
ATOM 2043 N N . TYR A 1 274 ? 7.338 10.140 6.375 1.00 78.06 274 TYR A N 1
ATOM 2044 C CA . TYR A 1 274 ? 8.196 11.318 6.256 1.00 78.06 274 TYR A CA 1
ATOM 2045 C C . TYR A 1 274 ? 9.673 10.947 6.037 1.00 78.06 274 TYR A C 1
ATOM 2047 O O . TYR A 1 274 ? 10.293 11.502 5.136 1.00 78.06 274 TYR A O 1
ATOM 2055 N N . ALA A 1 275 ? 10.224 9.965 6.762 1.00 76.12 275 ALA A N 1
ATOM 2056 C CA . ALA A 1 275 ? 11.610 9.507 6.596 1.00 76.12 275 ALA A CA 1
ATOM 2057 C C . ALA A 1 275 ? 11.903 9.067 5.156 1.00 76.12 275 ALA A C 1
ATOM 2059 O O . ALA A 1 275 ? 12.886 9.488 4.550 1.00 76.12 275 ALA A O 1
ATOM 2060 N N . VAL A 1 276 ? 11.010 8.248 4.595 1.00 83.38 276 VAL A N 1
ATOM 2061 C CA . VAL A 1 276 ? 11.145 7.707 3.239 1.00 83.38 276 VAL A CA 1
ATOM 2062 C C . VAL A 1 276 ? 10.965 8.810 2.202 1.00 83.38 276 VAL A C 1
ATOM 2064 O O . VAL A 1 276 ? 11.726 8.904 1.242 1.00 83.38 276 VAL A O 1
ATOM 2067 N N . ALA A 1 277 ? 9.986 9.690 2.410 1.00 90.50 277 ALA A N 1
ATOM 2068 C CA . ALA A 1 277 ? 9.758 10.830 1.538 1.00 90.50 277 ALA A CA 1
ATOM 2069 C C . ALA A 1 277 ? 10.950 11.800 1.523 1.00 90.50 277 ALA A C 1
ATOM 2071 O O . ALA A 1 277 ? 11.304 12.304 0.456 1.00 90.50 277 ALA A O 1
ATOM 2072 N N . GLN A 1 278 ? 11.591 12.043 2.671 1.00 91.69 278 GLN A N 1
ATOM 2073 C CA . GLN A 1 278 ? 12.827 12.825 2.745 1.00 91.69 278 GLN A CA 1
ATOM 2074 C C . GLN A 1 278 ? 13.960 12.125 1.997 1.00 91.69 278 GLN A C 1
ATOM 2076 O O . GLN A 1 278 ? 14.613 12.761 1.178 1.00 91.69 278 GLN A O 1
ATOM 2081 N N . HIS A 1 279 ? 14.125 10.813 2.186 1.00 85.75 279 HIS A N 1
ATOM 2082 C CA . HIS A 1 279 ? 15.142 10.041 1.476 1.00 85.75 279 HIS A CA 1
ATOM 2083 C C . HIS A 1 279 ? 14.992 10.137 -0.050 1.00 85.75 279 HIS A C 1
ATOM 2085 O O . HIS A 1 279 ? 15.958 10.443 -0.740 1.00 85.75 279 HIS A O 1
ATOM 2091 N N . ILE A 1 280 ? 13.772 9.975 -0.572 1.00 87.06 280 ILE A N 1
ATOM 2092 C CA . ILE A 1 280 ? 13.462 10.157 -2.001 1.00 87.06 280 ILE A CA 1
ATOM 2093 C C . ILE A 1 280 ? 13.672 11.610 -2.447 1.00 87.06 280 ILE A C 1
ATOM 2095 O O . ILE A 1 280 ? 14.067 11.858 -3.578 1.00 87.06 280 ILE A O 1
ATOM 2099 N N . THR A 1 281 ? 13.411 12.592 -1.583 1.00 92.12 281 THR A N 1
ATOM 2100 C CA . THR A 1 281 ? 13.636 14.007 -1.921 1.00 92.12 281 THR A CA 1
ATOM 2101 C C . THR A 1 281 ? 15.128 14.315 -2.057 1.00 92.12 281 THR A C 1
ATOM 2103 O O . THR A 1 281 ? 15.515 15.062 -2.951 1.00 92.12 281 THR A O 1
ATOM 2106 N N . THR A 1 282 ? 15.961 13.740 -1.187 1.00 90.81 282 THR A N 1
ATOM 2107 C CA . THR A 1 282 ? 17.421 13.891 -1.223 1.00 90.81 282 THR A CA 1
ATOM 2108 C C . THR A 1 282 ? 18.053 13.079 -2.354 1.00 90.81 282 THR A C 1
ATOM 2110 O O . THR A 1 282 ? 18.958 13.575 -3.017 1.00 90.81 282 THR A O 1
ATOM 2113 N N . ASN A 1 283 ? 17.548 11.867 -2.597 1.00 80.69 283 ASN A N 1
ATOM 2114 C CA . ASN A 1 283 ? 18.045 10.918 -3.591 1.00 80.69 283 ASN A CA 1
ATOM 2115 C C . ASN A 1 283 ? 16.907 10.536 -4.558 1.00 80.69 283 ASN A C 1
ATOM 2117 O O . ASN A 1 283 ? 16.334 9.447 -4.438 1.00 80.69 283 ASN A O 1
ATOM 2121 N N . PRO A 1 284 ? 16.515 11.435 -5.480 1.00 82.69 284 PRO A N 1
ATOM 2122 C CA . PRO A 1 284 ? 15.365 11.209 -6.342 1.00 82.69 284 PRO A CA 1
ATOM 2123 C C . PRO A 1 284 ? 15.628 10.061 -7.325 1.00 82.69 284 PRO A C 1
ATOM 2125 O O . PRO A 1 284 ? 16.567 10.142 -8.116 1.00 82.69 284 PRO A O 1
ATOM 2128 N N . PRO A 1 285 ? 14.797 9.004 -7.321 1.00 79.75 285 PRO A N 1
ATOM 2129 C CA . PRO A 1 285 ? 14.914 7.925 -8.284 1.00 79.75 285 PRO A CA 1
ATOM 2130 C C . PRO A 1 285 ? 14.425 8.388 -9.663 1.00 79.75 285 PRO A C 1
ATOM 2132 O O . PRO A 1 285 ? 13.374 9.024 -9.777 1.00 79.75 285 PRO A O 1
ATOM 2135 N N . ASP A 1 286 ? 15.106 7.967 -10.732 1.00 73.25 286 ASP A N 1
ATOM 2136 C CA . ASP A 1 286 ? 14.644 8.211 -12.110 1.00 73.25 286 ASP A CA 1
ATOM 2137 C C . ASP A 1 286 ? 13.275 7.575 -12.377 1.00 73.25 286 ASP A C 1
ATOM 2139 O O . ASP A 1 286 ? 12.465 8.074 -13.164 1.00 73.25 286 ASP A O 1
ATOM 2143 N N . ARG A 1 287 ? 13.013 6.431 -11.734 1.00 74.38 287 ARG A N 1
ATOM 2144 C CA . ARG A 1 287 ? 11.776 5.662 -11.864 1.00 74.38 287 ARG A CA 1
ATOM 2145 C C . ARG A 1 287 ? 11.310 5.135 -10.521 1.00 74.38 287 ARG A C 1
ATOM 2147 O O . ARG A 1 287 ? 12.101 4.654 -9.717 1.00 74.38 287 ARG A O 1
ATOM 2154 N N . VAL A 1 288 ? 9.995 5.118 -10.348 1.00 78.56 288 VAL A N 1
ATOM 2155 C CA . VAL A 1 288 ? 9.329 4.507 -9.201 1.00 78.56 288 VAL A CA 1
ATOM 2156 C C . VAL A 1 288 ? 8.271 3.514 -9.679 1.00 78.56 288 VAL A C 1
ATOM 2158 O O . VAL A 1 288 ? 7.704 3.650 -10.770 1.00 78.56 288 VAL A O 1
ATOM 2161 N N . GLY A 1 289 ? 8.023 2.493 -8.870 1.00 75.50 289 GLY A N 1
ATOM 2162 C CA . GLY A 1 289 ? 6.934 1.541 -9.019 1.00 75.50 289 GLY A CA 1
ATOM 2163 C C . GLY A 1 289 ? 5.928 1.672 -7.879 1.00 75.50 289 GLY A C 1
ATOM 2164 O O . GLY A 1 289 ? 6.316 1.879 -6.738 1.00 75.50 289 GLY A O 1
ATOM 2165 N N . ILE A 1 290 ? 4.644 1.505 -8.179 1.00 81.75 290 ILE A N 1
ATOM 2166 C CA . ILE A 1 290 ? 3.578 1.252 -7.213 1.00 81.75 290 ILE A CA 1
ATOM 2167 C C . ILE A 1 290 ? 2.957 -0.087 -7.593 1.00 81.75 290 ILE A C 1
ATOM 2169 O O . ILE A 1 290 ? 2.401 -0.234 -8.686 1.00 81.75 290 ILE A O 1
ATOM 2173 N N . VAL A 1 291 ? 3.061 -1.065 -6.700 1.00 72.75 291 VAL A N 1
ATOM 2174 C CA . VAL A 1 291 ? 2.412 -2.371 -6.851 1.00 72.75 291 VAL A CA 1
ATOM 2175 C C . VAL A 1 291 ? 1.294 -2.491 -5.831 1.00 72.75 291 VAL A C 1
ATOM 2177 O O . VAL A 1 291 ? 1.494 -2.187 -4.662 1.00 72.75 291 VAL A O 1
ATOM 2180 N N . CYS A 1 292 ? 0.120 -2.915 -6.281 1.00 70.38 292 CYS A N 1
ATOM 2181 C CA . CYS A 1 292 ? -1.038 -3.219 -5.458 1.00 70.38 292 CYS A CA 1
ATOM 2182 C C . CYS A 1 292 ? -1.229 -4.737 -5.451 1.00 70.38 292 CYS A C 1
ATOM 2184 O O . CYS A 1 292 ? -1.476 -5.340 -6.493 1.00 70.38 292 CYS A O 1
ATOM 2186 N N . LEU A 1 293 ? -1.108 -5.357 -4.288 1.00 57.06 293 LEU A N 1
ATOM 2187 C CA . LEU A 1 293 ? -1.184 -6.801 -4.106 1.00 57.06 293 LEU A CA 1
ATOM 2188 C C . LEU A 1 293 ? -2.397 -7.149 -3.256 1.00 57.06 293 LEU A C 1
ATOM 2190 O O . LEU A 1 293 ? -2.738 -6.405 -2.340 1.00 57.06 293 LEU A O 1
ATOM 2194 N N . ASP A 1 294 ? -3.042 -8.278 -3.531 1.00 58.12 294 ASP A N 1
ATOM 2195 C CA . ASP A 1 294 ? -4.018 -8.817 -2.586 1.00 58.12 294 ASP A CA 1
ATOM 2196 C C . ASP A 1 294 ? -3.335 -9.284 -1.289 1.00 58.12 294 ASP A C 1
ATOM 2198 O O . ASP A 1 294 ? -2.110 -9.389 -1.208 1.00 58.12 294 ASP A O 1
ATOM 2202 N N . GLY A 1 295 ? -4.123 -9.544 -0.246 1.00 47.19 295 GLY A N 1
ATOM 2203 C CA . GLY A 1 295 ? -3.586 -9.894 1.073 1.00 47.19 295 GLY A CA 1
ATOM 2204 C C . GLY A 1 295 ? -2.696 -11.138 1.107 1.00 47.19 295 GLY A C 1
ATOM 2205 O O . GLY A 1 295 ? -1.797 -11.206 1.943 1.00 47.19 295 GLY A O 1
ATOM 2206 N N . THR A 1 296 ? -2.891 -12.096 0.197 1.00 48.56 296 THR A N 1
ATOM 2207 C CA . THR A 1 296 ? -2.058 -13.303 0.137 1.00 48.56 296 THR A CA 1
ATOM 2208 C C . THR A 1 296 ? -0.690 -12.985 -0.461 1.00 48.56 296 THR A C 1
ATOM 2210 O O . THR A 1 296 ? 0.328 -13.368 0.112 1.00 48.56 296 THR A O 1
ATOM 2213 N N . ALA A 1 297 ? -0.647 -12.224 -1.558 1.00 43.41 297 ALA A N 1
ATOM 2214 C CA . ALA A 1 297 ? 0.605 -11.801 -2.181 1.00 43.41 297 ALA A CA 1
ATOM 2215 C C . ALA A 1 297 ? 1.353 -10.738 -1.350 1.00 43.41 297 ALA A C 1
ATOM 2217 O O . ALA A 1 297 ? 2.580 -10.761 -1.263 1.00 43.41 297 ALA A O 1
ATOM 2218 N N . ALA A 1 298 ? 0.628 -9.834 -0.688 1.00 43.66 298 ALA A N 1
ATOM 2219 C CA . ALA A 1 298 ? 1.204 -8.797 0.167 1.00 43.66 298 ALA A CA 1
ATOM 2220 C C . ALA A 1 298 ? 1.866 -9.362 1.430 1.00 43.66 298 ALA A C 1
ATOM 2222 O O . ALA A 1 298 ? 2.851 -8.798 1.906 1.00 43.66 298 ALA A O 1
ATOM 2223 N N . GLY A 1 299 ? 1.349 -10.478 1.959 1.00 37.34 299 GLY A N 1
ATOM 2224 C CA . GLY A 1 299 ? 1.873 -11.123 3.164 1.00 37.34 299 GLY A CA 1
ATOM 2225 C C . GLY A 1 299 ? 3.355 -11.489 3.064 1.00 37.34 299 GLY A C 1
ATOM 2226 O O . GLY A 1 299 ? 4.063 -11.395 4.059 1.00 37.34 299 GLY A O 1
ATOM 2227 N N . VAL A 1 300 ? 3.848 -11.815 1.865 1.00 43.62 300 VAL A N 1
ATOM 2228 C CA . VAL A 1 300 ? 5.266 -12.136 1.629 1.00 43.62 300 VAL A CA 1
ATOM 2229 C C . VAL A 1 300 ? 6.165 -10.910 1.809 1.00 43.62 300 VAL A C 1
ATOM 2231 O O . VAL A 1 300 ? 7.227 -11.015 2.414 1.00 43.62 300 VAL A O 1
ATOM 2234 N N . LEU A 1 301 ? 5.739 -9.738 1.325 1.00 42.56 301 LEU A N 1
ATOM 2235 C CA . LEU A 1 301 ? 6.510 -8.497 1.464 1.00 42.56 301 LEU A CA 1
ATOM 2236 C C . LEU A 1 301 ? 6.401 -7.902 2.870 1.00 42.56 301 LEU A C 1
ATOM 2238 O O . LEU A 1 301 ? 7.348 -7.292 3.345 1.00 42.56 301 LEU A O 1
ATOM 2242 N N . LEU A 1 302 ? 5.265 -8.093 3.546 1.00 44.28 302 LEU A N 1
ATOM 2243 C CA . LEU A 1 302 ? 5.056 -7.619 4.919 1.00 44.28 302 LEU A CA 1
ATOM 2244 C C . LEU A 1 302 ? 5.734 -8.500 5.977 1.00 44.28 302 LEU A C 1
ATOM 2246 O O . LEU A 1 302 ? 5.909 -8.044 7.101 1.00 44.28 302 LEU A O 1
ATOM 2250 N N . ALA A 1 303 ? 6.067 -9.751 5.645 1.00 34.97 303 ALA A N 1
ATOM 2251 C CA . ALA A 1 303 ? 6.754 -10.679 6.544 1.00 34.97 303 ALA A CA 1
ATOM 2252 C C . ALA A 1 303 ? 8.283 -10.508 6.550 1.00 34.97 303 ALA A C 1
ATOM 2254 O O . ALA A 1 303 ? 8.952 -11.094 7.398 1.00 34.97 303 ALA A O 1
ATOM 2255 N N . ASN A 1 304 ? 8.836 -9.727 5.617 1.00 40.03 304 ASN A N 1
ATOM 2256 C CA . ASN A 1 304 ? 10.256 -9.402 5.584 1.00 40.03 304 ASN A CA 1
ATOM 2257 C C . ASN A 1 304 ? 10.493 -8.056 6.281 1.00 40.03 304 ASN A C 1
ATOM 2259 O O . ASN A 1 304 ? 10.061 -7.018 5.789 1.00 40.03 304 ASN A O 1
ATOM 2263 N N . ASP A 1 305 ? 11.248 -8.062 7.381 1.00 39.44 305 ASP A N 1
ATOM 2264 C CA . ASP A 1 305 ? 11.639 -6.845 8.120 1.00 39.44 305 ASP A CA 1
ATOM 2265 C C . ASP A 1 305 ? 12.677 -5.978 7.370 1.00 39.44 305 ASP A C 1
ATOM 2267 O O . ASP A 1 305 ? 13.126 -4.944 7.865 1.00 39.44 305 ASP A O 1
ATOM 2271 N N . THR A 1 306 ? 13.096 -6.390 6.171 1.00 42.31 306 THR A N 1
ATOM 2272 C CA . THR A 1 306 ? 14.090 -5.688 5.350 1.00 42.31 306 THR A CA 1
ATOM 2273 C C . THR A 1 306 ? 13.395 -4.767 4.347 1.00 42.31 306 THR A C 1
ATOM 2275 O O . THR A 1 306 ? 12.878 -5.213 3.329 1.00 42.31 306 THR A O 1
ATOM 2278 N N . THR A 1 307 ? 13.406 -3.460 4.620 1.00 43.59 307 THR A N 1
ATOM 2279 C CA . THR A 1 307 ? 12.889 -2.413 3.711 1.00 43.59 307 THR A CA 1
ATOM 2280 C C . THR A 1 307 ? 13.891 -2.001 2.627 1.00 43.59 307 THR A C 1
ATOM 2282 O O . THR A 1 307 ? 13.537 -1.289 1.685 1.00 43.59 307 THR A O 1
ATOM 2285 N N . THR A 1 308 ? 15.140 -2.457 2.753 1.00 35.66 308 THR A N 1
ATOM 2286 C CA . THR A 1 308 ? 16.259 -2.129 1.866 1.00 35.66 308 THR A CA 1
ATOM 2287 C C . THR A 1 308 ? 16.954 -3.412 1.433 1.00 35.66 308 THR A C 1
ATOM 2289 O O . THR A 1 308 ? 17.382 -4.217 2.262 1.00 35.66 308 THR A O 1
ATOM 2292 N N . TYR A 1 309 ? 17.074 -3.586 0.123 1.00 38.88 309 TYR A N 1
ATOM 2293 C CA . TYR A 1 309 ? 17.784 -4.675 -0.523 1.00 38.88 309 TYR A CA 1
ATOM 2294 C C . TYR A 1 309 ? 19.052 -4.099 -1.159 1.00 38.88 309 TYR A C 1
ATOM 2296 O O . TYR A 1 309 ? 18.981 -3.307 -2.099 1.00 38.88 309 TYR A O 1
ATOM 2304 N N . SER A 1 310 ? 20.213 -4.486 -0.629 1.00 32.03 310 SER A N 1
ATOM 2305 C CA . SER A 1 310 ? 21.490 -4.284 -1.319 1.00 32.03 310 SER A CA 1
ATOM 2306 C C . SER A 1 310 ? 21.623 -5.365 -2.386 1.00 32.03 310 SER A C 1
ATOM 2308 O O . SER A 1 310 ? 21.543 -6.553 -2.063 1.00 32.03 310 SER A O 1
ATOM 2310 N N . LEU A 1 311 ? 21.836 -4.974 -3.642 1.00 32.25 311 LEU A N 1
ATOM 2311 C CA . LEU A 1 311 ? 22.124 -5.908 -4.734 1.00 32.25 311 LEU A CA 1
ATOM 2312 C C . LEU A 1 311 ? 23.501 -6.571 -4.601 1.00 32.25 311 LEU A C 1
ATOM 2314 O O . LEU A 1 311 ? 23.770 -7.560 -5.280 1.00 32.25 311 LEU A O 1
ATOM 2318 N N . TRP A 1 312 ? 24.352 -6.075 -3.698 1.00 29.47 312 TRP A N 1
ATOM 2319 C CA . TRP A 1 312 ? 25.623 -6.699 -3.366 1.00 29.47 312 TRP A CA 1
ATOM 2320 C C . TRP A 1 312 ? 25.770 -6.889 -1.856 1.00 29.47 312 TRP A C 1
ATOM 2322 O O . TRP A 1 312 ? 26.266 -6.033 -1.123 1.00 29.47 312 TRP A O 1
ATOM 2332 N N . SER A 1 313 ? 25.341 -8.066 -1.412 1.00 30.56 313 SER A N 1
ATOM 2333 C CA . SER A 1 313 ? 25.878 -8.772 -0.251 1.00 30.56 313 SER A CA 1
ATOM 2334 C C . SER A 1 313 ? 25.945 -10.248 -0.648 1.00 30.56 313 SER A C 1
ATOM 2336 O O . SER A 1 313 ? 24.936 -10.771 -1.131 1.00 30.56 313 SER A O 1
ATOM 2338 N N . PRO A 1 314 ? 27.091 -10.942 -0.500 1.00 31.20 314 PRO A N 1
ATOM 2339 C CA . PRO A 1 314 ? 27.139 -12.372 -0.776 1.00 31.20 314 PRO A CA 1
ATOM 2340 C C . PRO A 1 314 ? 26.083 -13.055 0.104 1.00 31.20 314 PRO A C 1
ATOM 2342 O O . PRO A 1 314 ? 25.930 -12.666 1.267 1.00 31.20 314 PRO A O 1
ATOM 2345 N N . PRO A 1 315 ? 25.308 -14.010 -0.435 1.00 34.97 315 PRO A N 1
ATOM 2346 C CA . PRO A 1 315 ? 24.147 -14.529 0.268 1.00 34.97 315 PRO A CA 1
ATOM 2347 C C . PRO A 1 315 ? 24.563 -15.074 1.640 1.00 34.97 315 PRO A C 1
ATOM 2349 O O . PRO A 1 315 ? 25.493 -15.887 1.699 1.00 34.97 315 PRO A O 1
ATOM 2352 N N . PRO A 1 316 ? 23.889 -14.686 2.741 1.00 31.91 316 PRO A N 1
ATOM 2353 C CA . PRO A 1 316 ? 23.994 -15.446 3.971 1.00 31.91 316 PRO A CA 1
ATOM 2354 C C . PRO A 1 316 ? 23.499 -16.863 3.669 1.00 31.91 316 PRO A C 1
ATOM 2356 O O . PRO A 1 316 ? 22.398 -17.081 3.156 1.00 31.91 316 PRO A O 1
ATOM 2359 N N . SER A 1 317 ? 24.357 -17.840 3.924 1.00 44.97 317 SER A N 1
ATOM 2360 C CA . SER A 1 317 ? 24.078 -19.255 3.739 1.00 44.97 317 SER A CA 1
ATOM 2361 C C . SER A 1 317 ? 22.917 -19.688 4.642 1.00 44.97 317 SER A C 1
ATOM 2363 O O . SER A 1 317 ? 23.142 -19.949 5.818 1.00 44.97 317 SER A O 1
ATOM 2365 N N . SER A 1 318 ? 21.677 -19.743 4.122 1.00 42.88 318 SER A N 1
ATOM 2366 C CA . SER A 1 318 ? 20.616 -20.704 4.537 1.00 42.88 318 SER A CA 1
ATOM 2367 C C . SER A 1 318 ? 19.175 -20.449 4.039 1.00 42.88 318 SER A C 1
ATOM 2369 O O . SER A 1 318 ? 18.280 -21.180 4.459 1.00 42.88 318 SER A O 1
ATOM 2371 N N . ALA A 1 319 ? 18.883 -19.539 3.100 1.00 45.94 319 ALA A N 1
ATOM 2372 C CA . ALA A 1 319 ? 17.592 -19.612 2.391 1.00 45.94 319 ALA A CA 1
ATOM 2373 C C . ALA A 1 319 ? 17.702 -20.631 1.240 1.00 45.94 319 ALA A C 1
ATOM 2375 O O . ALA A 1 319 ? 18.328 -20.353 0.218 1.00 45.94 319 ALA A O 1
ATOM 2376 N N . SER A 1 320 ? 17.151 -21.838 1.415 1.00 60.34 320 SER A N 1
ATOM 2377 C CA . SER A 1 320 ? 17.129 -22.858 0.357 1.00 60.34 320 SER A CA 1
ATOM 2378 C C . SER A 1 320 ? 16.385 -22.319 -0.862 1.00 60.34 320 SER A C 1
ATOM 2380 O O . SER A 1 320 ? 15.180 -22.078 -0.787 1.00 60.34 320 SER A O 1
ATOM 2382 N N . LEU A 1 321 ? 17.083 -22.164 -1.989 1.00 62.28 321 LEU A N 1
ATOM 2383 C CA . LEU A 1 321 ? 16.447 -21.872 -3.272 1.00 62.28 321 LEU A CA 1
ATOM 2384 C C . LEU A 1 321 ? 15.321 -22.890 -3.543 1.00 62.28 321 LEU A C 1
ATOM 2386 O O . LEU A 1 321 ? 15.490 -24.076 -3.233 1.00 62.28 321 LEU A O 1
ATOM 2390 N N . PRO A 1 322 ? 14.188 -22.466 -4.135 1.00 71.69 322 PRO A N 1
ATOM 2391 C CA . PRO A 1 322 ? 13.166 -23.388 -4.607 1.00 71.69 322 PRO A CA 1
ATOM 2392 C C . PRO A 1 322 ? 13.784 -24.495 -5.481 1.00 71.69 322 PRO A C 1
ATOM 2394 O O . PRO A 1 322 ? 14.676 -24.191 -6.282 1.00 71.69 322 PRO A O 1
ATOM 2397 N N . PRO A 1 323 ? 13.316 -25.755 -5.388 1.00 76.19 323 PRO A N 1
ATOM 2398 C CA . PRO A 1 323 ? 13.961 -26.898 -6.041 1.00 76.19 323 PRO A CA 1
ATOM 2399 C C . PRO A 1 323 ? 14.219 -26.715 -7.541 1.00 76.19 323 PRO A C 1
ATOM 2401 O O . PRO A 1 323 ? 15.273 -27.113 -8.029 1.00 76.19 323 PRO A O 1
ATOM 2404 N N . LEU A 1 324 ? 13.298 -26.060 -8.260 1.00 80.06 324 LEU A N 1
ATOM 2405 C CA . LEU A 1 324 ? 13.445 -25.782 -9.691 1.00 80.06 324 LEU A CA 1
ATOM 2406 C C . LEU A 1 324 ? 14.592 -24.799 -9.980 1.00 80.06 324 LEU A C 1
ATOM 2408 O O . LEU A 1 324 ? 15.370 -25.024 -10.901 1.00 80.06 324 LEU A O 1
ATOM 2412 N N . LEU A 1 325 ? 14.729 -23.737 -9.178 1.00 83.88 325 LEU A N 1
ATOM 2413 C CA . LEU A 1 325 ? 15.794 -22.738 -9.344 1.00 83.88 325 LEU A CA 1
ATOM 2414 C C . LEU A 1 325 ? 17.158 -23.318 -8.966 1.00 83.88 325 LEU A C 1
ATOM 2416 O O . LEU A 1 325 ? 18.152 -23.064 -9.641 1.00 83.88 325 LEU A O 1
ATOM 2420 N N . HIS A 1 326 ? 17.194 -24.146 -7.918 1.00 82.38 326 HIS A N 1
ATOM 2421 C CA . HIS A 1 326 ? 18.394 -24.876 -7.524 1.00 82.38 326 HIS A CA 1
ATOM 2422 C C . HIS A 1 326 ? 18.849 -25.848 -8.624 1.00 82.38 326 HIS A C 1
ATOM 2424 O O . HIS A 1 326 ? 20.009 -25.810 -9.034 1.00 82.38 326 HIS A O 1
ATOM 2430 N N . ALA A 1 327 ? 17.933 -26.667 -9.155 1.00 83.62 327 ALA A N 1
ATOM 2431 C CA . ALA A 1 327 ? 18.234 -27.595 -10.243 1.00 83.62 327 ALA A CA 1
ATOM 2432 C C . ALA A 1 327 ? 18.708 -26.865 -11.511 1.00 83.62 327 ALA A C 1
ATOM 2434 O O . ALA A 1 327 ? 19.661 -27.311 -12.147 1.00 83.62 327 ALA A O 1
ATOM 2435 N N . ALA A 1 328 ? 18.098 -25.721 -11.842 1.00 90.62 328 ALA A N 1
ATOM 2436 C CA . ALA A 1 328 ? 18.512 -24.893 -12.971 1.00 90.62 328 ALA A CA 1
ATOM 2437 C C . ALA A 1 328 ? 19.924 -24.317 -12.776 1.00 90.62 328 ALA A C 1
ATOM 2439 O O . ALA A 1 328 ? 20.760 -24.445 -13.667 1.00 90.62 328 ALA A O 1
ATOM 2440 N N . ARG A 1 329 ? 20.221 -23.763 -11.590 1.00 89.12 329 ARG A N 1
ATOM 2441 C CA . ARG A 1 329 ? 21.532 -23.178 -11.254 1.00 89.12 329 ARG A CA 1
ATOM 2442 C C . ARG A 1 329 ? 22.683 -24.169 -11.378 1.00 89.12 329 ARG A C 1
ATOM 2444 O O . ARG A 1 329 ? 23.774 -23.788 -11.784 1.00 89.12 329 ARG A O 1
ATOM 2451 N N . HIS A 1 330 ? 22.452 -25.416 -10.984 1.00 87.00 330 HIS A N 1
ATOM 2452 C CA . HIS A 1 330 ? 23.480 -26.458 -10.984 1.00 87.00 330 HIS A CA 1
ATOM 2453 C C . HIS A 1 330 ? 23.433 -27.359 -12.226 1.00 87.00 330 HIS A C 1
ATOM 2455 O O . HIS A 1 330 ? 24.196 -28.317 -12.310 1.00 87.00 330 HIS A O 1
ATOM 2461 N N . GLY A 1 331 ? 22.547 -27.081 -13.189 1.00 89.31 331 GLY A N 1
ATOM 2462 C CA . GLY A 1 331 ? 22.424 -27.884 -14.406 1.00 89.31 331 GLY A CA 1
ATOM 2463 C C . GLY A 1 331 ? 21.967 -29.327 -14.160 1.00 89.31 331 GLY A C 1
ATOM 2464 O O . GLY A 1 331 ? 22.299 -30.215 -14.941 1.00 89.31 331 GLY A O 1
ATOM 2465 N N . HIS A 1 332 ? 21.217 -29.593 -13.084 1.00 92.12 332 HIS A N 1
ATOM 2466 C CA . HIS A 1 332 ? 20.697 -30.926 -12.756 1.00 92.12 332 HIS A CA 1
ATOM 2467 C C . HIS A 1 332 ? 19.506 -31.290 -13.661 1.00 92.12 332 HIS A C 1
ATOM 2469 O O . HIS A 1 332 ? 18.352 -31.302 -13.229 1.00 92.12 332 HIS A O 1
ATOM 2475 N N . THR A 1 333 ? 19.776 -31.584 -14.932 1.00 90.44 333 THR A N 1
ATOM 2476 C CA . THR A 1 333 ? 18.769 -31.763 -15.993 1.00 90.44 333 THR A CA 1
ATOM 2477 C C . THR A 1 333 ? 17.708 -32.820 -15.677 1.00 90.44 333 THR A C 1
ATOM 2479 O O . THR A 1 333 ? 16.525 -32.550 -15.860 1.00 90.44 333 THR A O 1
ATOM 2482 N N . SER A 1 334 ? 18.078 -33.975 -15.115 1.00 88.88 334 SER A N 1
ATOM 2483 C CA . SER A 1 334 ? 17.109 -35.020 -14.735 1.00 88.88 334 SER A CA 1
ATOM 2484 C C . SER A 1 334 ? 16.142 -34.562 -13.640 1.00 88.88 334 SER A C 1
ATOM 2486 O O . SER A 1 334 ? 14.956 -34.883 -13.675 1.00 88.88 334 SER A O 1
ATOM 2488 N N . GLN A 1 335 ? 16.638 -33.788 -12.671 1.00 79.75 335 GLN A N 1
ATOM 2489 C CA . GLN A 1 335 ? 15.811 -33.212 -11.611 1.00 79.75 335 GLN A CA 1
ATOM 2490 C C . GLN A 1 335 ? 14.922 -32.094 -12.165 1.00 79.75 335 GLN A C 1
ATOM 2492 O O . GLN A 1 335 ? 13.758 -31.989 -11.789 1.00 79.75 335 GLN A O 1
ATOM 2497 N N . LEU A 1 336 ? 15.459 -31.285 -13.081 1.00 86.44 336 LEU A N 1
ATOM 2498 C CA . LEU A 1 336 ? 14.737 -30.212 -13.753 1.00 86.44 336 LEU A CA 1
ATOM 2499 C C . LEU A 1 336 ? 13.567 -30.759 -14.585 1.00 86.44 336 LEU A C 1
ATOM 2501 O O . LEU A 1 336 ? 12.454 -30.266 -14.441 1.00 86.44 336 LEU A O 1
ATOM 2505 N N . MET A 1 337 ? 13.789 -31.820 -15.369 1.00 87.06 337 MET A N 1
ATOM 2506 C CA . MET A 1 337 ? 12.735 -32.522 -16.116 1.00 87.06 337 MET A CA 1
ATOM 2507 C C . MET A 1 337 ? 11.654 -33.070 -15.182 1.00 87.06 337 MET A C 1
ATOM 2509 O O . MET A 1 337 ? 10.484 -32.742 -15.341 1.00 87.06 337 MET A O 1
ATOM 2513 N N . ALA A 1 338 ? 12.049 -33.815 -14.143 1.00 75.00 338 ALA A N 1
ATOM 2514 C CA . ALA A 1 338 ? 11.103 -34.401 -13.195 1.00 75.00 338 ALA A CA 1
ATOM 2515 C C . ALA A 1 338 ? 10.249 -33.351 -12.460 1.00 75.00 338 ALA A C 1
ATOM 2517 O O . ALA A 1 338 ? 9.114 -33.633 -12.083 1.00 75.00 338 ALA A O 1
ATOM 2518 N N . LEU A 1 339 ? 10.791 -32.149 -12.231 1.00 64.88 339 LEU A N 1
ATOM 2519 C CA . LEU A 1 339 ? 10.052 -31.034 -11.640 1.00 64.88 339 LEU A CA 1
ATOM 2520 C C . LEU A 1 339 ? 9.098 -30.386 -12.647 1.00 64.88 339 LEU A C 1
ATOM 2522 O O . LEU A 1 339 ? 7.966 -30.087 -12.275 1.00 64.88 339 LEU A O 1
ATOM 2526 N N . LEU A 1 340 ? 9.533 -30.177 -13.892 1.00 74.81 340 LEU A N 1
ATOM 2527 C CA . LEU A 1 340 ? 8.727 -29.575 -14.962 1.00 74.81 340 LEU A CA 1
ATOM 2528 C C . LEU A 1 340 ? 7.569 -30.476 -15.420 1.00 74.81 340 LEU A C 1
ATOM 2530 O O . LEU A 1 340 ? 6.542 -29.956 -15.844 1.00 74.81 340 LEU A O 1
ATOM 2534 N N . ASP A 1 341 ? 7.695 -31.794 -15.258 1.00 77.75 341 ASP A N 1
ATOM 2535 C CA . ASP A 1 341 ? 6.618 -32.758 -15.523 1.00 77.75 341 ASP A CA 1
ATOM 2536 C C . ASP A 1 341 ? 5.490 -32.715 -14.468 1.00 77.75 341 ASP A C 1
ATOM 2538 O O . ASP A 1 341 ? 4.430 -33.321 -14.652 1.00 77.75 341 ASP A O 1
ATOM 2542 N N . GLN A 1 342 ? 5.676 -32.005 -13.346 1.00 56.50 342 GLN A N 1
ATOM 2543 C CA . GLN A 1 342 ? 4.640 -31.885 -12.318 1.00 56.50 342 GLN A CA 1
ATOM 2544 C C . GLN A 1 342 ? 3.579 -30.839 -12.709 1.00 56.50 342 GLN A C 1
ATOM 2546 O O . GLN A 1 342 ? 3.936 -29.704 -13.029 1.00 56.50 342 GLN A O 1
ATOM 2551 N N . PRO A 1 343 ? 2.269 -31.129 -12.560 1.00 40.47 343 PRO A N 1
ATOM 2552 C CA . PRO A 1 343 ? 1.186 -30.257 -13.042 1.00 40.47 343 PRO A CA 1
ATOM 2553 C C . PRO A 1 343 ? 1.154 -28.837 -12.457 1.00 40.47 343 PRO A C 1
ATOM 2555 O O . PRO A 1 343 ? 0.520 -27.951 -13.024 1.00 40.47 343 PRO A O 1
ATOM 2558 N N . LEU A 1 344 ? 1.772 -28.631 -11.290 1.00 42.22 344 LEU A N 1
ATOM 2559 C CA . LEU A 1 344 ? 1.762 -27.363 -10.553 1.00 42.22 344 LEU A CA 1
ATOM 2560 C C . LEU A 1 344 ? 3.082 -26.586 -10.670 1.00 42.22 344 LEU A C 1
ATOM 2562 O O . LEU A 1 344 ? 3.178 -25.470 -10.157 1.00 42.22 344 LEU A O 1
ATOM 2566 N N . THR A 1 345 ? 4.102 -27.150 -11.321 1.00 50.91 345 THR A N 1
ATOM 2567 C CA . THR A 1 345 ? 5.397 -26.485 -11.470 1.00 50.91 345 THR A CA 1
ATOM 2568 C C . THR A 1 345 ? 5.336 -25.479 -12.607 1.00 50.91 345 THR A C 1
ATOM 2570 O O . THR A 1 345 ? 5.089 -25.826 -13.757 1.00 50.91 345 THR A O 1
ATOM 2573 N N . SER A 1 346 ? 5.606 -24.211 -12.295 1.00 69.69 346 SER A N 1
ATOM 2574 C CA . SER A 1 346 ? 5.722 -23.174 -13.317 1.00 69.69 346 SER A CA 1
ATOM 2575 C C . SER A 1 346 ? 7.164 -23.082 -13.838 1.00 69.69 346 SER A C 1
ATOM 2577 O O . SER A 1 346 ? 8.064 -22.788 -13.048 1.00 69.69 346 SER A O 1
ATOM 2579 N N . PRO A 1 347 ? 7.408 -23.202 -15.157 1.00 70.44 347 PRO A N 1
ATOM 2580 C CA . PRO A 1 347 ? 8.716 -22.931 -15.774 1.00 70.44 347 PRO A CA 1
ATOM 2581 C C . PRO A 1 347 ? 9.100 -21.442 -15.701 1.00 70.44 347 PRO A C 1
ATOM 2583 O O . PRO A 1 347 ? 10.225 -21.057 -16.009 1.00 70.44 347 PRO A O 1
ATOM 2586 N N . ARG A 1 348 ? 8.153 -20.587 -15.294 1.00 81.00 348 ARG A N 1
ATOM 2587 C CA . ARG A 1 348 ? 8.322 -19.143 -15.098 1.00 81.00 348 ARG A CA 1
ATOM 2588 C C . ARG A 1 348 ? 8.526 -18.779 -13.631 1.00 81.00 348 ARG A C 1
ATOM 2590 O O . ARG A 1 348 ? 8.427 -17.606 -13.292 1.00 81.00 348 ARG A O 1
ATOM 2597 N N . LEU A 1 349 ? 8.760 -19.772 -12.769 1.00 73.44 349 LEU A N 1
ATOM 2598 C CA . LEU A 1 349 ? 9.085 -19.541 -11.370 1.00 73.44 349 LEU A CA 1
ATOM 2599 C C . LEU A 1 349 ? 10.283 -18.597 -11.271 1.00 73.44 349 LEU A C 1
ATOM 2601 O O . LEU A 1 349 ? 11.295 -18.775 -11.958 1.00 73.44 349 LEU A O 1
ATOM 2605 N N . THR A 1 350 ? 10.154 -17.625 -10.382 1.00 71.00 350 THR A N 1
ATOM 2606 C CA . THR A 1 350 ? 11.228 -16.725 -10.000 1.00 71.00 350 THR A CA 1
ATOM 2607 C C . THR A 1 350 ? 11.456 -16.797 -8.501 1.00 71.00 350 THR A C 1
ATOM 2609 O O . THR A 1 350 ? 10.576 -17.219 -7.745 1.00 71.00 350 THR A O 1
ATOM 2612 N N . ASP A 1 351 ? 12.636 -16.382 -8.062 1.00 65.25 351 ASP A N 1
ATOM 2613 C CA . ASP A 1 351 ? 12.844 -16.041 -6.662 1.00 65.25 351 ASP A CA 1
ATOM 2614 C C . ASP A 1 351 ? 12.276 -14.645 -6.342 1.00 65.25 351 ASP A C 1
ATOM 2616 O O . ASP A 1 351 ? 11.589 -14.015 -7.155 1.00 65.25 351 ASP A O 1
ATOM 2620 N N . ALA A 1 352 ? 12.568 -14.161 -5.135 1.00 56.69 352 ALA A N 1
ATOM 2621 C CA . ALA A 1 352 ? 12.159 -12.840 -4.668 1.00 56.69 352 ALA A CA 1
ATOM 2622 C C . ALA A 1 352 ? 12.737 -11.675 -5.499 1.00 56.69 352 ALA A C 1
ATOM 2624 O O . ALA A 1 352 ? 12.240 -10.555 -5.395 1.00 56.69 352 ALA A O 1
ATOM 2625 N N . PHE A 1 353 ? 13.753 -11.925 -6.329 1.00 50.78 353 PHE A N 1
ATOM 2626 C CA . PHE A 1 353 ? 14.426 -10.933 -7.163 1.00 50.78 353 PHE A CA 1
ATOM 2627 C C . PHE A 1 353 ? 13.977 -10.982 -8.628 1.00 50.78 353 PHE A C 1
ATOM 2629 O O . PHE A 1 353 ? 14.629 -10.403 -9.499 1.00 50.78 353 PHE A O 1
ATOM 2636 N N . ASN A 1 354 ? 12.867 -11.667 -8.924 1.00 63.69 354 ASN A N 1
ATOM 2637 C CA . ASN A 1 354 ? 12.437 -11.984 -10.289 1.00 63.69 354 ASN A CA 1
ATOM 2638 C C . ASN A 1 354 ? 13.501 -12.757 -11.100 1.00 63.69 354 ASN A C 1
ATOM 2640 O O . ASN A 1 354 ? 13.388 -12.873 -12.324 1.00 63.69 354 ASN A O 1
ATOM 2644 N N . VAL A 1 355 ? 14.509 -13.337 -10.439 1.00 74.81 355 VAL A N 1
ATOM 2645 C CA . VAL A 1 355 ? 15.509 -14.174 -11.098 1.00 74.81 355 VAL A CA 1
ATOM 2646 C C . VAL A 1 355 ? 14.832 -15.505 -11.382 1.00 74.81 355 VAL A C 1
ATOM 2648 O O . VAL A 1 355 ? 14.325 -16.189 -10.494 1.00 74.81 355 VAL A O 1
ATOM 2651 N N . SER A 1 356 ? 14.751 -15.833 -12.663 1.00 87.06 356 SER A N 1
ATOM 2652 C CA . SER A 1 356 ? 13.968 -16.952 -13.172 1.00 87.06 356 SER A CA 1
ATOM 2653 C C . SER A 1 356 ? 14.822 -18.208 -13.204 1.00 87.06 356 SER A C 1
ATOM 2655 O O . SER A 1 356 ? 16.051 -18.140 -13.146 1.00 87.06 356 SER A O 1
ATOM 2657 N N . ALA A 1 357 ? 14.192 -19.368 -13.374 1.00 87.50 357 ALA A N 1
ATOM 2658 C CA . ALA A 1 357 ? 14.935 -20.595 -13.646 1.00 87.50 357 ALA A CA 1
ATOM 2659 C C . ALA A 1 357 ? 15.893 -20.425 -14.844 1.00 87.50 357 ALA A C 1
ATOM 2661 O O . ALA A 1 357 ? 17.009 -20.934 -14.811 1.00 87.50 357 ALA A O 1
ATOM 2662 N N . LEU A 1 358 ? 15.496 -19.651 -15.864 1.00 92.88 358 LEU A N 1
ATOM 2663 C CA . LEU A 1 358 ? 16.321 -19.402 -17.045 1.00 92.88 358 LEU A CA 1
ATOM 2664 C C . LEU A 1 358 ? 17.534 -18.513 -16.729 1.00 92.88 358 LEU A C 1
ATOM 2666 O O . LEU A 1 358 ? 18.632 -18.809 -17.186 1.00 92.88 358 LEU A O 1
ATOM 2670 N N . HIS A 1 359 ? 17.370 -17.496 -15.876 1.00 86.88 359 HIS A N 1
ATOM 2671 C CA . HIS A 1 359 ? 18.496 -16.727 -15.339 1.00 86.88 359 HIS A CA 1
ATOM 2672 C C . HIS A 1 359 ? 19.496 -17.630 -14.601 1.00 86.88 359 HIS A C 1
ATOM 2674 O O . HIS A 1 359 ? 20.694 -17.579 -14.869 1.00 86.88 359 HIS A O 1
ATOM 2680 N N . TYR A 1 360 ? 19.007 -18.505 -13.715 1.00 89.62 360 TYR A N 1
ATOM 2681 C CA . TYR A 1 360 ? 19.854 -19.440 -12.975 1.00 89.62 360 TYR A CA 1
ATOM 2682 C C . TYR A 1 360 ? 20.561 -20.456 -13.880 1.00 89.62 360 TYR A C 1
ATOM 2684 O O . TYR A 1 360 ? 21.734 -20.744 -13.652 1.00 89.62 360 TYR A O 1
ATOM 2692 N N . ALA A 1 361 ? 19.895 -20.955 -14.923 1.00 92.31 361 ALA A N 1
ATOM 2693 C CA . ALA A 1 361 ? 20.514 -21.837 -15.911 1.00 92.31 361 ALA A CA 1
ATOM 2694 C C . ALA A 1 361 ? 21.647 -21.139 -16.686 1.00 92.31 361 ALA A C 1
ATOM 2696 O O . ALA A 1 361 ? 22.697 -21.746 -16.899 1.00 92.31 361 ALA A O 1
ATOM 2697 N N . CYS A 1 362 ? 21.471 -19.858 -17.037 1.00 88.38 362 CYS A N 1
ATOM 2698 C CA . CYS A 1 362 ? 22.518 -19.035 -17.645 1.00 88.38 362 CYS A CA 1
ATOM 2699 C C . CYS A 1 362 ? 23.687 -18.785 -16.680 1.00 88.38 362 CYS A C 1
ATOM 2701 O O . CYS A 1 362 ? 24.831 -18.960 -17.080 1.00 88.38 362 CYS A O 1
ATOM 2703 N N . ILE A 1 363 ? 23.416 -18.480 -15.402 1.00 83.62 363 ILE A N 1
ATOM 2704 C CA . ILE A 1 363 ? 24.454 -18.349 -14.358 1.00 83.62 363 ILE A CA 1
ATOM 2705 C C . ILE A 1 363 ? 25.266 -19.643 -14.211 1.00 83.62 363 ILE A C 1
ATOM 2707 O O . ILE A 1 363 ? 26.477 -19.600 -14.008 1.00 83.62 363 ILE A O 1
ATOM 2711 N N . GLY A 1 364 ? 24.594 -20.795 -14.282 1.00 81.06 364 GLY A N 1
ATOM 2712 C CA . GLY A 1 364 ? 25.221 -22.113 -14.201 1.00 81.06 364 GLY A CA 1
ATOM 2713 C C . GLY A 1 364 ? 25.934 -22.561 -15.479 1.00 81.06 364 GLY A C 1
ATOM 2714 O O . GLY A 1 364 ? 26.558 -23.619 -15.467 1.00 81.06 364 GLY A O 1
ATOM 2715 N N . GLY A 1 365 ? 25.814 -21.812 -16.582 1.00 87.25 365 GLY A N 1
ATOM 2716 C CA . GLY A 1 365 ? 26.402 -22.158 -17.880 1.00 87.25 365 GLY A CA 1
ATOM 2717 C C . GLY A 1 365 ? 25.835 -23.432 -18.524 1.00 87.25 365 GLY A C 1
ATOM 2718 O O . GLY A 1 365 ? 26.443 -23.983 -19.439 1.00 87.25 365 GLY A O 1
ATOM 2719 N N . SER A 1 366 ? 24.688 -23.942 -18.062 1.00 90.75 366 SER A N 1
ATOM 2720 C CA . SER A 1 366 ? 24.156 -25.228 -18.527 1.00 90.75 366 SER A CA 1
ATOM 2721 C C . SER A 1 366 ? 23.238 -25.050 -19.736 1.00 90.75 366 SER A C 1
ATOM 2723 O O . SER A 1 366 ? 22.045 -24.779 -19.593 1.00 90.75 366 SER A O 1
ATOM 2725 N N . VAL A 1 367 ? 23.783 -25.270 -20.936 1.00 93.81 367 VAL A N 1
ATOM 2726 C CA . VAL A 1 367 ? 23.019 -25.230 -22.200 1.00 93.81 367 VAL A CA 1
ATOM 2727 C C . VAL A 1 367 ? 21.819 -26.181 -22.155 1.00 93.81 367 VAL A C 1
ATOM 2729 O O . VAL A 1 367 ? 20.707 -25.789 -22.489 1.00 93.81 367 VAL A O 1
ATOM 2732 N N . ALA A 1 368 ? 22.007 -27.399 -21.642 1.00 93.94 368 ALA A N 1
ATOM 2733 C CA . ALA A 1 368 ? 20.933 -28.384 -21.547 1.00 93.94 368 ALA A CA 1
ATOM 2734 C C . ALA A 1 368 ? 19.795 -27.945 -20.601 1.00 93.94 368 ALA A C 1
ATOM 2736 O O . ALA A 1 368 ? 18.624 -28.189 -20.884 1.00 93.94 368 ALA A O 1
ATOM 2737 N N . ALA A 1 369 ? 20.103 -27.266 -19.488 1.00 94.06 369 ALA A N 1
ATOM 2738 C CA . ALA A 1 369 ? 19.069 -26.717 -18.609 1.00 94.06 369 ALA A CA 1
ATOM 2739 C C . ALA A 1 369 ? 18.311 -25.551 -19.269 1.00 94.06 369 ALA A C 1
ATOM 2741 O O . ALA A 1 369 ? 17.093 -25.450 -19.114 1.00 94.06 369 ALA A O 1
ATOM 2742 N N . VAL A 1 370 ? 19.014 -24.703 -20.031 1.00 95.00 370 VAL A N 1
ATOM 2743 C CA . VAL A 1 370 ? 18.413 -23.623 -20.833 1.00 95.00 370 VAL A CA 1
ATOM 2744 C C . VAL A 1 370 ? 17.438 -24.196 -21.864 1.00 95.00 370 VAL A C 1
ATOM 2746 O O . VAL A 1 370 ? 16.290 -23.758 -21.922 1.00 95.00 370 VAL A O 1
ATOM 2749 N N . GLU A 1 371 ? 17.853 -25.209 -22.626 1.00 95.38 371 GLU A N 1
ATOM 2750 C CA . GLU A 1 371 ? 17.011 -25.870 -23.630 1.00 95.38 371 GLU A CA 1
ATOM 2751 C C . GLU A 1 371 ? 15.745 -26.477 -23.013 1.00 95.38 371 GLU A C 1
ATOM 2753 O O . GLU A 1 371 ? 14.644 -26.246 -23.515 1.00 95.38 371 GLU A O 1
ATOM 2758 N N . LEU A 1 372 ? 15.877 -27.189 -21.889 1.00 93.31 372 LEU A N 1
ATOM 2759 C CA . LEU A 1 372 ? 14.744 -27.794 -21.181 1.00 93.31 372 LEU A CA 1
ATOM 2760 C C . LEU A 1 372 ? 13.739 -26.751 -20.677 1.00 93.31 372 LEU A C 1
ATOM 2762 O O . LEU A 1 372 ? 12.529 -26.930 -20.817 1.00 93.31 372 LEU A O 1
ATOM 2766 N N . LEU A 1 373 ? 14.221 -25.644 -20.109 1.00 92.38 373 LEU A N 1
ATOM 2767 C CA . LEU A 1 373 ? 13.356 -24.573 -19.608 1.00 92.38 373 LEU A CA 1
ATOM 2768 C C . LEU A 1 373 ? 12.641 -23.833 -20.741 1.00 92.38 373 LEU A C 1
ATOM 2770 O O . LEU A 1 373 ? 11.455 -23.518 -20.613 1.00 92.38 373 LEU A O 1
ATOM 2774 N N . LEU A 1 374 ? 13.331 -23.580 -21.855 1.00 93.25 374 LEU A N 1
ATOM 2775 C CA . LEU A 1 374 ? 12.728 -22.973 -23.041 1.00 93.25 374 LEU A CA 1
ATOM 2776 C C . LEU A 1 374 ? 11.672 -23.893 -23.663 1.00 93.25 374 LEU A C 1
ATOM 2778 O O . LEU A 1 374 ? 10.575 -23.426 -23.967 1.00 93.25 374 LEU A O 1
ATOM 2782 N N . ALA A 1 375 ? 11.953 -25.196 -23.771 1.00 90.88 375 ALA A N 1
ATOM 2783 C CA . ALA A 1 375 ? 10.990 -26.191 -24.244 1.00 90.88 375 ALA A CA 1
ATOM 2784 C C . ALA A 1 375 ? 9.742 -26.265 -23.347 1.00 90.88 375 ALA A C 1
ATOM 2786 O O . ALA A 1 375 ? 8.631 -26.440 -23.846 1.00 90.88 375 ALA A O 1
ATOM 2787 N N . ALA A 1 376 ? 9.907 -26.057 -22.037 1.00 79.62 376 ALA A N 1
ATOM 2788 C CA . ALA A 1 376 ? 8.803 -25.987 -21.085 1.00 79.62 376 ALA A CA 1
ATOM 2789 C C . ALA A 1 376 ? 8.034 -24.648 -21.111 1.00 79.62 376 ALA A C 1
ATOM 2791 O O . ALA A 1 376 ? 7.009 -24.524 -20.448 1.00 79.62 376 ALA A O 1
ATOM 2792 N N . GLY A 1 377 ? 8.473 -23.637 -21.869 1.00 82.06 377 GLY A N 1
ATOM 2793 C CA . GLY A 1 377 ? 7.777 -22.349 -21.992 1.00 82.06 377 GLY A CA 1
ATOM 2794 C C . GLY A 1 377 ? 8.208 -21.279 -20.980 1.00 82.06 377 GLY A C 1
ATOM 2795 O O . GLY A 1 377 ? 7.421 -20.366 -20.666 1.00 82.06 377 GLY A O 1
ATOM 2796 N N . ALA A 1 378 ? 9.441 -21.373 -20.466 1.00 86.19 378 ALA A N 1
ATOM 2797 C CA . ALA A 1 378 ? 10.086 -20.292 -19.725 1.00 86.19 378 ALA A CA 1
ATOM 2798 C C . ALA A 1 378 ? 10.182 -19.017 -20.583 1.00 86.19 378 ALA A C 1
ATOM 2800 O O . ALA A 1 378 ? 10.298 -19.063 -21.807 1.00 86.19 378 ALA A O 1
ATOM 2801 N N . HIS A 1 379 ? 10.109 -17.854 -19.938 1.00 83.88 379 HIS A N 1
ATOM 2802 C CA . HIS A 1 379 ? 10.140 -16.575 -20.642 1.00 83.88 379 HIS A CA 1
ATOM 2803 C C . HIS A 1 379 ? 11.588 -16.200 -20.991 1.00 83.88 379 HIS A C 1
ATOM 2805 O O . HIS A 1 379 ? 12.373 -15.900 -20.092 1.00 83.88 379 HIS A O 1
ATOM 2811 N N . VAL A 1 380 ? 11.924 -16.222 -22.285 1.00 90.69 380 VAL A N 1
ATOM 2812 C CA . VAL A 1 380 ? 13.291 -15.987 -22.787 1.00 90.69 380 VAL A CA 1
ATOM 2813 C C . VAL A 1 380 ? 13.829 -14.604 -22.417 1.00 90.69 380 VAL A C 1
ATOM 2815 O O . VAL A 1 380 ? 14.969 -14.492 -21.982 1.00 90.69 380 VAL A O 1
ATOM 2818 N N . ASP A 1 381 ? 12.971 -13.582 -22.458 1.00 86.69 381 ASP A N 1
ATOM 2819 C CA . ASP A 1 381 ? 13.320 -12.193 -22.130 1.00 86.69 381 ASP A CA 1
ATOM 2820 C C . ASP A 1 381 ? 12.843 -11.812 -20.723 1.00 86.69 381 ASP A C 1
ATOM 2822 O O . ASP A 1 381 ? 12.318 -10.720 -20.498 1.00 86.69 381 ASP A O 1
ATOM 2826 N N . ALA A 1 382 ? 12.860 -12.765 -19.779 1.00 75.62 382 ALA A N 1
ATOM 2827 C CA . ALA A 1 382 ? 12.406 -12.491 -18.417 1.00 75.62 382 ALA A CA 1
ATOM 2828 C C . ALA A 1 382 ? 13.268 -11.374 -17.834 1.00 75.62 382 ALA A C 1
ATOM 2830 O O . ALA A 1 382 ? 14.481 -11.432 -17.949 1.00 75.62 382 ALA A O 1
ATOM 2831 N N . LEU A 1 383 ? 12.654 -10.374 -17.215 1.00 69.69 383 LEU A N 1
ATOM 2832 C CA . LEU A 1 383 ? 13.399 -9.304 -16.567 1.00 69.69 383 LEU A CA 1
ATOM 2833 C C . LEU A 1 383 ? 13.451 -9.580 -15.073 1.00 69.69 383 LEU A C 1
ATOM 2835 O O . LEU A 1 383 ? 12.402 -9.696 -14.430 1.00 69.69 383 LEU A O 1
ATOM 2839 N N . ASP A 1 384 ? 14.660 -9.676 -14.534 1.00 63.00 384 ASP A N 1
ATOM 2840 C CA . ASP A 1 384 ? 14.861 -9.628 -13.091 1.00 63.00 384 ASP A CA 1
ATOM 2841 C C . ASP A 1 384 ? 14.620 -8.200 -12.547 1.00 63.00 384 ASP A C 1
ATOM 2843 O O . ASP A 1 384 ? 14.256 -7.270 -13.281 1.00 63.00 384 ASP A O 1
ATOM 2847 N N . LEU A 1 385 ? 14.797 -7.992 -11.240 1.00 50.84 385 LEU A N 1
ATOM 2848 C CA . LEU A 1 385 ? 14.634 -6.661 -10.641 1.00 50.84 385 LEU A CA 1
ATOM 2849 C C . LEU A 1 385 ? 15.608 -5.604 -11.195 1.00 50.84 385 LEU A C 1
ATOM 2851 O O . LEU A 1 385 ? 15.260 -4.420 -11.220 1.00 50.84 385 LEU A O 1
ATOM 2855 N N . GLY A 1 386 ? 16.775 -6.021 -11.690 1.00 51.91 386 GLY A N 1
ATOM 2856 C CA . GLY A 1 386 ? 17.764 -5.179 -12.362 1.00 51.91 386 GLY A CA 1
ATOM 2857 C C . GLY A 1 386 ? 17.449 -4.904 -13.835 1.00 51.91 386 GLY A C 1
ATOM 2858 O O . GLY A 1 386 ? 18.242 -4.260 -14.515 1.00 51.91 386 GLY A O 1
ATOM 2859 N N . SER A 1 387 ? 16.295 -5.356 -14.344 1.00 64.44 387 SER A N 1
ATOM 2860 C CA . SER A 1 387 ? 15.973 -5.343 -15.781 1.00 64.44 387 SER A CA 1
ATOM 2861 C C . SER A 1 387 ? 16.995 -6.107 -16.629 1.00 64.44 387 SER A C 1
ATOM 2863 O O . SER A 1 387 ? 17.165 -5.817 -17.815 1.00 64.44 387 SER A O 1
ATOM 2865 N N . GLN A 1 388 ? 17.669 -7.085 -16.025 1.00 66.12 388 GLN A N 1
ATOM 2866 C CA . GLN A 1 388 ? 18.556 -7.984 -16.729 1.00 66.12 388 GLN A CA 1
ATOM 2867 C C . GLN A 1 388 ? 17.762 -9.142 -17.314 1.00 66.12 388 GLN A C 1
ATOM 2869 O O . GLN A 1 388 ? 16.810 -9.627 -16.708 1.00 66.12 388 GLN A O 1
ATOM 2874 N N . THR A 1 389 ? 18.154 -9.543 -18.520 1.00 82.25 389 THR A N 1
ATOM 2875 C CA . THR A 1 389 ? 17.627 -10.722 -19.201 1.00 82.25 389 THR A CA 1
ATOM 2876 C C . THR A 1 389 ? 18.514 -11.931 -18.908 1.00 82.25 389 THR A C 1
ATOM 2878 O O . THR A 1 389 ? 19.695 -11.756 -18.587 1.00 82.25 389 THR A O 1
ATOM 2881 N N . PRO A 1 390 ? 18.031 -13.168 -19.114 1.00 87.38 390 PRO A N 1
ATOM 2882 C CA . PRO A 1 390 ? 18.875 -14.359 -19.064 1.00 87.38 390 PRO A CA 1
ATOM 2883 C C . PRO A 1 390 ? 20.103 -14.242 -19.975 1.00 87.38 390 PRO A C 1
ATOM 2885 O O . PRO A 1 390 ? 21.192 -14.673 -19.600 1.00 87.38 390 PRO A O 1
ATOM 2888 N N . LEU A 1 391 ? 19.963 -13.568 -21.123 1.00 84.31 391 LEU A N 1
ATOM 2889 C CA . LEU A 1 391 ? 21.073 -13.284 -22.031 1.00 84.31 391 LEU A CA 1
ATOM 2890 C C . LEU A 1 391 ? 22.143 -12.389 -21.391 1.00 84.31 391 LEU A C 1
ATOM 2892 O O . LEU A 1 391 ? 23.330 -12.656 -21.555 1.00 84.31 391 LEU A O 1
ATOM 2896 N N . HIS A 1 392 ? 21.754 -11.358 -20.636 1.00 72.25 392 HIS A N 1
ATOM 2897 C CA . HIS A 1 392 ? 22.719 -10.521 -19.920 1.00 72.25 392 HIS A CA 1
ATOM 2898 C C . HIS A 1 392 ? 23.560 -11.361 -18.950 1.00 72.25 392 HIS A C 1
ATOM 2900 O O . HIS A 1 392 ? 24.781 -11.213 -18.923 1.00 72.25 392 HIS A O 1
ATOM 2906 N N . TYR A 1 393 ? 22.937 -12.290 -18.217 1.00 77.69 393 TYR A N 1
ATOM 2907 C CA . TYR A 1 393 ? 23.657 -13.209 -17.329 1.00 77.69 393 TYR A CA 1
ATOM 2908 C C . TYR A 1 393 ? 24.583 -14.153 -18.094 1.00 77.69 393 TYR A C 1
ATOM 2910 O O . TYR A 1 393 ? 25.735 -14.295 -17.700 1.00 77.69 393 TYR A O 1
ATOM 2918 N N . ALA A 1 394 ? 24.127 -14.726 -19.212 1.00 78.94 394 ALA A N 1
ATOM 2919 C CA . ALA A 1 394 ? 24.955 -15.592 -20.052 1.00 78.94 394 ALA A CA 1
ATOM 2920 C C . ALA A 1 394 ? 26.219 -14.881 -20.575 1.00 78.94 394 ALA A C 1
ATOM 2922 O O . ALA A 1 394 ? 27.273 -15.500 -20.668 1.00 78.94 394 ALA A O 1
ATOM 2923 N N . CYS A 1 395 ? 26.133 -13.580 -20.879 1.00 74.00 395 CYS A N 1
ATOM 2924 C CA . CYS A 1 395 ? 27.277 -12.772 -21.317 1.00 74.00 395 CYS A CA 1
ATOM 2925 C C . CYS A 1 395 ? 28.224 -12.365 -20.173 1.00 74.00 395 CYS A C 1
ATOM 2927 O O . CYS A 1 395 ? 29.393 -12.082 -20.423 1.00 74.00 395 CYS A O 1
ATOM 2929 N N . MET A 1 396 ? 27.722 -12.280 -18.936 1.00 68.25 396 MET A N 1
ATOM 2930 C CA . MET A 1 396 ? 28.505 -11.894 -17.753 1.00 68.25 396 MET A CA 1
ATOM 2931 C C . MET A 1 396 ? 29.235 -13.075 -17.106 1.00 68.25 396 MET A C 1
ATOM 2933 O O . MET A 1 396 ? 30.202 -12.876 -16.371 1.00 68.25 396 MET A O 1
ATOM 2937 N N . THR A 1 397 ? 28.784 -14.301 -17.362 1.00 62.00 397 THR A N 1
ATOM 2938 C CA . THR A 1 397 ? 29.412 -15.519 -16.852 1.00 62.00 397 THR A CA 1
ATOM 2939 C C . THR A 1 397 ? 30.410 -16.090 -17.861 1.00 62.00 397 THR A C 1
ATOM 2941 O O . THR A 1 397 ? 30.064 -16.217 -19.033 1.00 62.00 397 THR A O 1
ATOM 2944 N N . PRO A 1 398 ? 31.634 -16.468 -17.450 1.00 55.56 398 PRO A N 1
ATOM 2945 C CA . PRO A 1 398 ? 32.579 -17.116 -18.351 1.00 55.56 398 PRO A CA 1
ATOM 2946 C C . PRO A 1 398 ? 32.046 -18.489 -18.777 1.00 55.56 398 PRO A C 1
ATOM 2948 O O . PRO A 1 398 ? 31.733 -19.327 -17.932 1.00 55.56 398 PRO A O 1
ATOM 2951 N N . SER A 1 399 ? 31.940 -18.709 -20.087 1.00 53.25 399 SER A N 1
ATOM 2952 C CA . SER A 1 399 ? 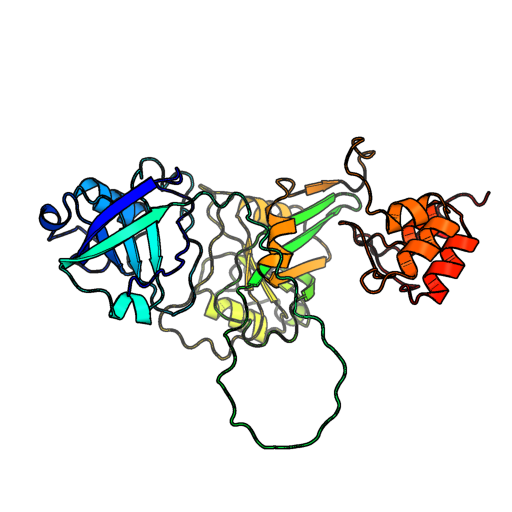31.590 -20.002 -20.677 1.00 53.25 399 SER A CA 1
ATOM 2953 C C . SER A 1 399 ? 32.634 -21.051 -20.282 1.00 53.25 399 SER A C 1
ATOM 2955 O O . SER A 1 399 ? 33.829 -20.802 -20.456 1.00 53.25 399 SER A O 1
ATOM 2957 N N . VAL A 1 400 ? 32.195 -22.196 -19.750 1.00 48.69 400 VAL A N 1
ATOM 2958 C CA . VAL A 1 400 ? 33.062 -23.358 -19.470 1.00 48.69 400 VAL A CA 1
ATOM 2959 C C . VAL A 1 400 ? 33.224 -24.205 -20.721 1.00 48.69 400 VAL A C 1
ATOM 2961 O O . VAL A 1 400 ? 32.194 -24.430 -21.399 1.00 48.69 400 VAL A O 1
#